Protein 3RF3 (pdb70)

Organism: Homo sapiens (NCBI:txid9606)

Nearest PDB structures (foldseek):
  3zdl-assembly1_A  TM=9.471E-01  e=1.088E-29  Gallus gallus
  4ehp-assembly1_A  TM=9.468E-01  e=1.251E-27  Homo sapiens
  1ydi-assembly1_A  TM=9.369E-01  e=1.251E-27  Homo sapiens
  4e17-assembly1_A  TM=9.508E-01  e=1.251E-26  Gallus gallus
  2hsq-assembly1_A  TM=8.653E-01  e=2.198E-26  Homo sapiens

CATH classification: 1.20.120.230 (+1 more: 1.20.120.230)

Foldseek 3Di:
DAAFWQVLVVPLPPVVVVLVVVCVVCVADDPPQDFDPQCQVVLVVLVVVLVVVLVVLVVCLVPDPPVLSVVQLVVLNVQLNVLSVLLNVLNVVSVVPRRDRVSVVSNSSSSVSNSQSVSSNVVSVLVVLLVVLLVLLVVLLVLLVCLLVDQAPVVLVVSLVVNVVSLVVSLVSLQVVLVTGPDPVLSVLSVVLSVLLVVLSVVLSVLSVVLNVCNVVVHPCNVVSSVSNVVSSVSNSVSSVSNSVSSPDDDPPHDRD/DLAAFWQVLVVPLPPVVVVLVVVVVVVVVQPPPQDFDPQCQVVLVVLVVVLVVVVVVLVVCLVPPPPVQLNVQLVVLNVLLNVLSVLCNVLSVVSVVPRRDSVSVVSNSSSSVSNSQSVSSNVVSVLVVLLVVLLVLLVVLLVLLVCLLVDQAPVVLVVSLVVNVVSLVVSLVSLQVVLVTGPDPVLSVLSVVLSVLLVVLSVVLSVLSVVLNVCNVVVHPCNVVSSVSNVVSSVSNSVSSVSNSVSSPDDDPSHDRD/DDDDPVNVVVVVVVVVVVVVVVD/DDDDPVNVVVVVVVVVVVVCVPPD

Secondary structure (DSSP, 8-state):
---SBHHHHHHHTTHHHHHHHHHHHTSSS----PPPPP-HHHHHHHHHHHHHHHHHHHHHHHH---HHHHHHHHHHHHHHHHHHHHHHHHHHHHHH-TT-HHHHHHHHHHHHHHHHHHHHHHHHHHHHHHHHHHHHHHHHHHHHTTGGG--SHHHHHHHHHHHHHHHHHHHHHHHHHHTTBS-HHHHHHHHHHHHHHHHHHHHHHHHHHHHHHHHHHT-TTHHHHHHHHHHHHHHHHHHHHHHHHHHT---TTSPP-/----SBHHHHHHHTTHHHHHHHHHHHHHTT----PPPPP-HHHHHHHHHHHHHHHHHHHHHHHH---HHHHHHSHHHHHHHHHHHHHHHHHHHHHHH-TT-SHHHHHHHHHHHHHHHHHHHHHHHHHHHHHHHHHHHHHHHHHHHTTGGG--SHHHHHHHHHHHHHHHHHHHHHHHHHHTTBS-HHHHHHHHHHHHHHHHHHHHHHHHHHHHHHHHHHT-TTHHHHHHHHHHHHHHHHHHHHHHHHHHT---TTSPP-/-PPPHHHHHHHHHHHHHHHHTT-/-PPPHHHHHHHHHHHHHHHHTT--

Radius of gyration: 30.13 Å; Cα contacts (8 Å, |Δi|>4): 614; chains: 4; bounding box: 48×52×113 Å

B-factor: mean 32.92, std 13.95, range [13.24, 160.53]

Sequence (562 aa):
PVFHTRTIESILEPVAQQISHLVIMHEEGEVDGKAIPDLTAPVAAVQAAVSNLVRVGKETVQTTEDQILKRDMPPAFIKVENACTKLVQAAQMLQSDPYSVPARDYLIDGSRGILSGTSDLLLTFDEAEVRKIIRVCKGILEYLTVAEVVETMEDLVTYTKNLGPGMTKMAKMIDERQQELTHQEHRVMLVNSMNTVKELLPVLISAMKIFVTTKNSKNQGIEEALKKNRNFTVEKMSAEINEIIRVLQLTSWDEDAWMPVFHTRTIESILEPVAQQISHLVIMHEEGEVDGKAIPDLTAPVAAVQAAVSNLVRVGKETVQTTEDQILKRDMPPAFIKVENACTKLVQAAQMLQSDPYSVPARDYLIDGSRGILSGTSDLLLTFDEAEVRKIIRVCKGILEYLTVAEVVETMEDLVTYTKNLGPGMTKMAKMIDERQQELTHQEHRVMLVNSMNTVKELLPVLISAMKIFVTTKNSKNQGIEEALKNRNFTVEKMSAEINEIIRVLQLTSWDEDAWTRETIFEASKKVTNSLSNLISLITRETIFEASKKVTNSLSNLISLIG

GO terms:
  GO:0005515 protein binding (F, IPI)
  GO:0060090 molecular adaptor activity (F, EXP)
  GO:0045121 membrane raft (C, IDA)
  GO:0005912 adherens junction (C, IDA)
  GO:1903140 regulation of establishment of endothelial barrier (P, IDA)
  GO:0044291 cell-cell contact zone (C, IMP)
  GO:0005911 cell-cell junction (C, IMP)
  GO:0005925 focal adhesion (C, IMP)
  GO:1904702 regulation of protein localization to adherens junction (P, IMP)
  GO:0051893 regulation of focal adhesion assembly (P, IMP)
  GO:0031625 ubiquitin protein ligase binding (F, IPI)
  GO:0043034 costamere (C, IDA)
  GO:0005925 focal adhesion (C, IDA)
  GO:1904813 ficolin-1-rich granule lumen (C, TAS)
  GO:0034774 secretory granule lumen (C, TAS)
  GO:0035580 specific granule lumen (C, TAS)
  GO:0005576 extracellular region (C, TAS)
  GO:0005829 cytosol (C, TAS)
  GO:0003779 actin binding (F, IDA)
  GO:0007160 cell-matrix adhesion (P, TAS)

Solvent-accessible surface area: 27897 Å² total; per-residue (Å²): 63,50,6,20,1,22,44,7,35,19,7,0,36,32,0,0,108,42,6,42,127,16,35,142,74,13,85,84,42,16,152,79,65,140,51,10,69,84,1,73,66,34,4,58,42,0,62,66,12,0,61,39,0,6,105,9,0,109,53,35,31,86,110,26,160,42,110,65,12,68,146,54,0,46,77,3,10,100,82,0,70,90,8,0,78,83,0,46,66,0,5,112,73,3,105,102,72,44,136,17,45,97,1,11,44,80,1,11,63,0,1,136,14,0,4,16,0,0,2,45,0,2,60,10,40,18,84,17,82,13,52,106,3,18,142,33,0,119,39,14,30,115,56,2,83,56,1,112,107,8,82,53,60,129,75,5,69,77,3,49,148,82,0,22,84,23,4,94,119,0,15,130,26,2,74,66,8,17,22,31,10,26,11,70,95,21,12,67,62,1,54,84,7,10,60,51,0,101,120,19,30,84,76,0,31,58,10,1,115,96,4,0,72,11,77,92,72,181,69,193,28,39,125,92,4,56,116,64,4,63,118,6,26,121,85,0,25,61,46,0,76,55,0,16,112,4,5,119,53,91,17,236,51,28,60,99,60,107,27,34,6,21,1,24,43,7,33,22,7,0,37,34,0,0,103,42,7,36,105,13,44,117,77,45,93,134,42,11,144,67,64,136,50,9,66,83,1,74,67,31,5,59,42,0,63,66,12,0,61,38,0,7,106,8,0,106,54,35,16,148,110,31,161,39,100,70,12,77,153,54,0,48,77,3,10,101,81,0,71,90,5,3,81,80,0,50,64,0,4,110,67,3,104,102,67,45,134,20,54,87,2,7,60,78,2,7,60,0,4,117,16,0,3,13,0,0,2,44,1,2,59,10,37,18,83,15,82,12,53,107,4,18,141,32,0,118,39,13,29,116,56,2,81,55,1,110,106,9,86,60,66,128,75,7,69,77,3,50,147,82,1,22,86,23,4,93,118,0,15,131,25,2,78,68,9,17,22,30,11,25,26,73,112,27,12,59,49,1,50,84,8,9,58,50,0,103,119,20,30,84,77,0,32,58,10,1,119,97,4,4,69,12,85,125,66,191,71,187,29,46,114,94,4,55,119,64,4,63,119,6,25,121,84,0,25,60,47,0,75,55,0,16,113,4,6,117,55,91,22,235,51,29,52,100,68,184,168,54,62,9,80,97,0,0,29,68,0,3,4,7,0,1,22,0,9,46,52,74,179,164,54,60,9,84,96,0,0,26,68,0,2,5,7,0,0,22,0,9,43,51,24,85

Structure (mmCIF, N/CA/C/O backbone):
data_3RF3
#
_entry.id   3RF3
#
_cell.length_a   53.583
_cell.length_b   85.319
_cell.length_c   137.904
_cell.angle_alpha   90.00
_cell.angle_beta   90.00
_cell.angle_gamma   90.00
#
_symmetry.space_group_name_H-M   'P 21 21 21'
#
loop_
_entity.id
_entity.type
_entity.pdbx_description
1 polymer Vinculin
2 polymer 'Invasin ipaA'
3 non-polymer 'CACODYLATE ION'
4 water water
#
loop_
_atom_site.group_PDB
_atom_site.id
_atom_site.type_symbol
_atom_site.label_atom_id
_atom_site.label_alt_id
_atom_site.label_comp_id
_atom_site.label_asym_id
_atom_site.label_entity_id
_atom_site.label_seq_id
_atom_site.pdbx_PDB_ins_code
_atom_site.Cartn_x
_atom_site.Cartn_y
_atom_site.Cartn_z
_atom_site.occupancy
_atom_site.B_iso_or_equiv
_atom_site.auth_seq_id
_atom_site.auth_comp_id
_atom_site.auth_asym_id
_atom_site.auth_atom_id
_atom_site.pdbx_PDB_model_num
ATOM 1 N N . PRO A 1 2 ? 6.895 -12.272 102.016 1.00 43.15 2 PRO A N 1
ATOM 2 C CA . PRO A 1 2 ? 5.836 -11.279 101.804 1.00 41.37 2 PRO A CA 1
ATOM 3 C C . PRO A 1 2 ? 5.991 -10.543 100.486 1.00 39.07 2 PRO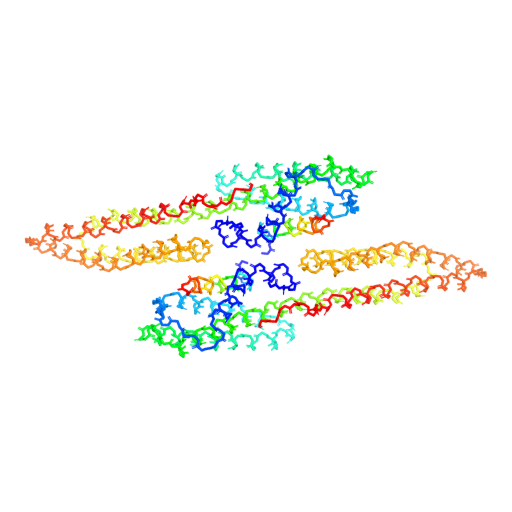 A C 1
ATOM 4 O O . PRO A 1 2 ? 7.118 -10.407 99.990 1.00 37.79 2 PRO A O 1
ATOM 15 N N . VAL A 1 3 ? 4.862 -10.095 99.898 1.00 32.38 3 VAL A N 1
ATOM 16 C CA . VAL A 1 3 ? 4.850 -9.345 98.629 1.00 29.37 3 VAL A CA 1
ATOM 17 C C . VAL A 1 3 ? 4.165 -8.012 98.902 1.00 29.69 3 VAL A C 1
ATOM 18 O O . VAL A 1 3 ? 3.006 -7.984 99.303 1.00 29.25 3 VAL A O 1
ATOM 31 N N . PHE A 1 4 ? 4.863 -6.900 98.621 1.00 26.31 4 PHE A N 1
ATOM 32 C CA . PHE A 1 4 ? 4.352 -5.552 98.842 1.00 25.41 4 PHE A CA 1
ATOM 33 C C . PHE A 1 4 ? 4.134 -4.852 97.544 1.00 25.81 4 PHE A C 1
ATOM 34 O O . PHE A 1 4 ? 4.632 -5.309 96.516 1.00 28.08 4 PHE A O 1
ATOM 51 N N . HIS A 1 5 ? 3.398 -3.730 97.575 1.00 22.06 5 HIS A N 1
ATOM 52 C CA . HIS A 1 5 ? 3.046 -3.019 96.338 1.00 21.67 5 HIS A CA 1
ATOM 53 C C . HIS A 1 5 ? 4.242 -2.292 95.722 1.00 22.57 5 HIS A C 1
ATOM 54 O O . HIS A 1 5 ? 4.403 -2.250 94.495 1.00 22.38 5 HIS A O 1
ATOM 69 N N . THR A 1 6 ? 5.047 -1.626 96.568 1.00 18.97 6 THR A N 1
ATOM 70 C CA . THR A 1 6 ? 6.157 -0.833 96.110 1.00 17.46 6 THR A CA 1
ATOM 71 C C . THR A 1 6 ? 7.366 -1.102 96.979 1.00 20.72 6 THR A C 1
ATOM 72 O O . THR A 1 6 ? 7.244 -1.603 98.109 1.00 20.41 6 THR A O 1
ATOM 83 N N . ARG A 1 7 ? 8.518 -0.684 96.487 1.00 18.80 7 ARG A N 1
ATOM 84 C CA . ARG A 1 7 ? 9.765 -0.804 97.254 1.00 17.60 7 ARG A CA 1
ATOM 85 C C . ARG A 1 7 ? 9.717 0.128 98.450 1.00 21.18 7 ARG A C 1
ATOM 86 O O . ARG A 1 7 ? 10.323 -0.207 99.463 1.00 22.10 7 ARG A O 1
ATOM 107 N N . THR A 1 8 ? 9.051 1.275 98.340 1.00 18.70 8 THR A N 1
ATOM 108 C CA . THR A 1 8 ? 8.914 2.177 99.526 1.00 18.78 8 THR A CA 1
ATOM 109 C C . THR A 1 8 ? 8.189 1.421 100.620 1.00 19.76 8 THR A C 1
ATOM 110 O O . THR A 1 8 ? 8.634 1.411 101.791 1.00 19.56 8 THR A O 1
ATOM 121 N N . ILE A 1 9 ? 7.039 0.820 100.311 1.00 18.06 9 ILE A N 1
ATOM 122 C CA . ILE A 1 9 ? 6.267 0.121 101.335 1.00 17.85 9 ILE A CA 1
ATOM 123 C C . ILE A 1 9 ? 7.048 -1.073 101.899 1.00 20.54 9 ILE A C 1
ATOM 124 O O . ILE A 1 9 ? 7.082 -1.266 103.135 1.00 20.87 9 ILE A O 1
ATOM 140 N N . GLU A 1 10 ? 7.675 -1.868 101.037 1.00 18.87 10 GLU A N 1
ATOM 141 C CA . GLU A 1 10 ? 8.494 -2.996 101.435 1.00 18.49 10 GLU A CA 1
ATOM 142 C C . GLU A 1 10 ? 9.604 -2.526 102.397 1.00 21.89 10 GLU A C 1
ATOM 143 O O . GLU A 1 10 ? 9.844 -3.187 103.421 1.00 23.67 10 GLU A O 1
ATOM 155 N N . SER A 1 11 ? 10.244 -1.402 102.091 1.00 19.94 11 SER A N 1
ATOM 156 C CA . SER A 1 11 ? 11.360 -0.876 102.910 1.00 19.81 11 SER A CA 1
ATOM 157 C C . SER A 1 11 ? 10.945 -0.505 104.297 1.00 23.16 11 SER A C 1
ATOM 158 O O . SER A 1 11 ? 11.797 -0.491 105.206 1.00 24.16 11 SER A O 1
ATOM 166 N N . ILE A 1 12 ? 9.671 -0.201 104.491 1.00 18.79 12 ILE A N 1
ATOM 167 C CA . ILE A 1 12 ? 9.164 0.203 105.812 1.00 19.36 12 ILE A CA 1
ATOM 168 C C . ILE A 1 12 ? 8.572 -0.983 106.546 1.00 23.78 12 ILE A C 1
ATOM 169 O O . ILE A 1 12 ? 8.784 -1.163 107.770 1.00 23.21 12 ILE A O 1
ATOM 185 N N . LEU A 1 13 ? 7.751 -1.781 105.858 1.00 21.39 13 LEU A N 1
ATOM 186 C CA . LEU A 1 13 ? 7.060 -2.893 106.493 1.00 21.16 13 LEU A CA 1
ATOM 187 C C . LEU A 1 13 ? 7.931 -4.078 106.776 1.00 25.44 13 LEU A C 1
ATOM 188 O O . LEU A 1 13 ? 7.535 -4.936 107.561 1.00 27.83 13 LEU A O 1
ATOM 204 N N . GLU A 1 14 ? 9.129 -4.139 106.159 1.00 24.49 14 GLU A N 1
ATOM 205 C CA . GLU A 1 14 ? 10.125 -5.158 106.455 1.00 24.25 14 GLU A CA 1
ATOM 206 C C . GLU A 1 14 ? 11.192 -4.517 107.323 1.00 24.68 14 GLU A C 1
ATOM 207 O O . GLU A 1 14 ? 11.506 -3.322 107.173 1.00 24.62 14 GLU A O 1
ATOM 219 N N . PRO A 1 15 ? 11.739 -5.258 108.284 1.00 22.80 15 PRO A N 1
ATOM 220 C CA . PRO A 1 15 ? 11.575 -6.697 108.529 1.00 23.35 15 PRO A CA 1
ATOM 221 C C . PRO A 1 15 ? 10.378 -7.162 109.363 1.00 24.72 15 PRO A C 1
ATOM 222 O O . PRO A 1 15 ? 10.189 -8.375 109.477 1.00 26.48 15 PRO A O 1
ATOM 233 N N . VAL A 1 16 ? 9.586 -6.263 109.945 1.00 21.96 16 VAL A N 1
ATOM 234 C CA . VAL A 1 16 ? 8.553 -6.693 110.890 1.00 21.65 16 VAL A CA 1
ATOM 235 C C . VAL A 1 16 ? 7.428 -7.533 110.297 1.00 25.66 16 VAL A C 1
ATOM 236 O O . VAL A 1 16 ? 6.893 -8.397 110.984 1.00 26.75 16 VAL A O 1
ATOM 249 N N . ALA A 1 17 ? 7.067 -7.289 109.033 1.00 24.72 17 ALA A N 1
ATOM 250 C CA . ALA A 1 17 ? 5.971 -8.055 108.421 1.00 25.25 17 ALA A CA 1
ATOM 251 C C . ALA A 1 17 ? 6.298 -9.530 108.373 1.00 30.49 17 ALA A C 1
ATOM 252 O O . ALA A 1 17 ? 5.488 -10.349 108.796 1.00 31.14 17 ALA A O 1
ATOM 259 N N . GLN A 1 18 ? 7.539 -9.868 107.975 1.00 28.29 18 GLN A N 1
ATOM 260 C CA . GLN A 1 18 ? 7.964 -11.267 107.961 1.00 30.36 18 GLN A CA 1
ATOM 261 C C . GLN A 1 18 ? 8.071 -11.824 109.394 1.00 33.93 18 GLN A C 1
ATOM 262 O O . GLN A 1 18 ? 7.670 -12.960 109.640 1.00 34.10 18 GLN A O 1
ATOM 276 N N . GLN A 1 19 ? 8.529 -10.999 110.394 1.00 29.70 19 GLN A N 1
ATOM 277 C CA . GLN A 1 19 ? 8.569 -11.417 111.785 1.00 27.10 19 GLN A CA 1
ATOM 278 C C . GLN A 1 19 ? 7.189 -11.773 112.319 1.00 31.41 19 GLN A C 1
ATOM 279 O O . GLN A 1 19 ? 7.050 -12.792 112.984 1.00 35.37 19 GLN A O 1
ATOM 293 N N . ILE A 1 20 ? 6.187 -10.947 112.032 1.00 28.00 20 ILE A N 1
ATOM 294 C CA . ILE A 1 20 ? 4.832 -11.180 112.522 1.00 28.36 20 ILE A CA 1
ATOM 295 C C . ILE A 1 20 ? 4.252 -12.381 111.794 1.00 35.76 20 ILE A C 1
ATOM 296 O O . ILE A 1 20 ? 3.599 -13.185 112.439 1.00 37.63 20 ILE A O 1
ATOM 312 N N . SER A 1 21 ? 4.470 -12.484 110.468 1.00 36.75 21 SER A N 1
ATOM 313 C CA . SER A 1 21 ? 3.974 -13.636 109.695 1.00 38.04 21 SER A CA 1
ATOM 314 C C . SER A 1 21 ? 4.478 -14.935 110.314 1.00 48.23 21 SER A C 1
ATOM 315 O O . SER A 1 21 ? 3.686 -15.858 110.501 1.00 49.63 21 SER A O 1
ATOM 323 N N . HIS A 1 22 ? 5.778 -14.979 110.688 1.00 48.09 22 HIS A N 1
ATOM 324 C CA . HIS A 1 22 ? 6.423 -16.133 111.348 1.00 50.74 22 HIS A CA 1
ATOM 325 C C . HIS A 1 22 ? 5.873 -16.422 112.730 1.00 58.11 22 HIS A C 1
ATOM 326 O O . HIS A 1 22 ? 5.610 -17.586 113.060 1.00 59.01 22 HIS A O 1
ATOM 340 N N . LEU A 1 23 ? 5.808 -15.367 113.557 1.00 54.89 23 LEU A N 1
ATOM 341 C CA . LEU A 1 23 ? 5.334 -15.437 114.937 1.00 55.47 23 LEU A CA 1
ATOM 342 C C . LEU A 1 23 ? 3.908 -16.001 115.011 1.00 61.91 23 LEU A C 1
ATOM 343 O O . LEU A 1 23 ? 3.610 -16.751 115.939 1.00 62.25 23 LEU A O 1
ATOM 359 N N . VAL A 1 24 ? 3.045 -15.661 114.034 1.00 59.53 24 VAL A N 1
ATOM 360 C CA . VAL A 1 24 ? 1.674 -16.174 113.980 1.00 61.21 24 VAL A CA 1
ATOM 361 C C . VAL A 1 24 ? 1.685 -17.699 113.727 1.00 69.29 24 VAL A C 1
ATOM 362 O O . VAL A 1 24 ? 0.958 -18.399 114.408 1.00 69.45 24 VAL A O 1
ATOM 375 N N . ILE A 1 25 ? 2.545 -18.218 112.833 1.00 68.13 25 ILE A N 1
ATOM 376 C CA . ILE A 1 25 ? 2.678 -19.676 112.608 1.00 69.81 25 ILE A CA 1
ATOM 377 C C . ILE A 1 25 ? 3.203 -20.355 113.898 1.00 75.54 25 ILE A C 1
ATOM 378 O O . ILE A 1 25 ? 2.731 -21.437 114.249 1.00 75.65 25 ILE A O 1
ATOM 394 N N . MET A 1 26 ? 4.140 -19.709 114.608 1.00 72.75 26 MET A N 1
ATOM 395 C CA . MET A 1 26 ? 4.670 -20.231 115.876 1.00 73.30 26 MET A CA 1
ATOM 396 C C . MET A 1 26 ? 3.593 -20.233 116.980 1.00 78.82 26 MET A C 1
ATOM 397 O O . MET A 1 26 ? 3.665 -21.051 117.900 1.00 78.80 26 MET A O 1
ATOM 401 N N . HIS A 1 27 ? 2.619 -19.303 116.892 1.00 76.19 27 HIS A N 1
ATOM 402 C CA . HIS A 1 27 ? 1.530 -19.135 117.860 1.00 77.06 27 HIS A CA 1
ATOM 403 C C . HIS A 1 27 ? 0.198 -18.956 117.127 1.00 81.58 27 HIS A C 1
ATOM 404 O O . HIS A 1 27 ? -0.409 -17.880 117.215 1.00 80.94 27 HIS A O 1
ATOM 408 N N . GLU A 1 28 ? -0.178 -19.954 116.277 1.00 78.12 28 GLU A N 1
ATOM 409 C CA . GLU A 1 28 ? -1.401 -19.928 115.428 1.00 78.25 28 GLU A CA 1
ATOM 410 C C . GLU A 1 28 ? -2.592 -19.298 116.153 1.00 82.74 28 GLU A C 1
ATOM 411 O O . GLU A 1 28 ? -3.258 -18.405 115.628 1.00 82.93 28 GLU A O 1
ATOM 415 N N . GLU A 1 29 ? -2.774 -19.749 117.394 1.00 78.68 29 GLU A N 1
ATOM 416 C CA . GLU A 1 29 ? -3.778 -19.405 118.411 1.00 78.32 29 GLU A CA 1
ATOM 417 C C . GLU A 1 29 ? -3.755 -20.651 119.286 1.00 80.34 29 GLU A C 1
ATOM 418 O O . GLU A 1 29 ? -3.779 -21.750 118.735 1.00 80.80 29 GLU A O 1
ATOM 422 N N . GLY A 1 30 ? -3.652 -20.505 120.598 1.00 74.68 30 GLY A N 1
ATOM 423 C CA . GLY A 1 30 ? -3.609 -21.669 121.484 1.00 73.92 30 GLY A CA 1
ATOM 424 C C . GLY A 1 30 ? -2.327 -21.710 122.276 1.00 72.79 30 GLY A C 1
ATOM 425 O O . GLY A 1 30 ? -2.385 -21.945 123.485 1.00 72.56 30 GLY A O 1
ATOM 429 N N . GLU A 1 31 ? -1.147 -21.479 121.611 1.00 64.75 31 GLU A N 1
ATOM 430 C CA . GLU A 1 31 ? 0.092 -21.180 122.328 1.00 61.49 31 GLU A CA 1
ATOM 431 C C . GLU A 1 31 ? 0.537 -22.085 123.499 1.00 58.75 31 GLU A C 1
ATOM 432 O O . GLU A 1 31 ? 1.033 -21.549 124.502 1.00 56.50 31 GLU A O 1
ATOM 436 N N . VAL A 1 32 ? 0.398 -23.428 123.413 1.00 51.48 32 VAL A N 1
ATOM 437 C CA . VAL A 1 32 ? 0.859 -24.240 124.545 1.00 49.73 32 VAL A CA 1
ATOM 438 C C . VAL A 1 32 ? 2.358 -24.615 124.406 1.00 50.52 32 VAL A C 1
ATOM 439 O O . VAL A 1 32 ? 2.700 -25.645 123.817 1.00 50.07 32 VAL A O 1
ATOM 452 N N . ASP A 1 33 ? 3.239 -23.733 124.903 1.00 43.43 33 ASP A N 1
ATOM 453 C CA . ASP A 1 33 ? 4.685 -23.974 125.001 1.00 40.97 33 ASP A CA 1
ATOM 454 C C . ASP A 1 33 ? 5.186 -23.922 126.433 1.00 43.03 33 ASP A C 1
ATOM 455 O O . ASP A 1 33 ? 6.304 -24.359 126.696 1.00 43.46 33 ASP A O 1
ATOM 464 N N . GLY A 1 34 ? 4.387 -23.385 127.353 1.00 39.87 34 GLY A N 1
ATOM 465 C CA . GLY A 1 34 ? 4.771 -23.285 128.751 1.00 40.08 34 GLY A CA 1
ATOM 466 C C . GLY A 1 34 ? 5.961 -22.392 129.007 1.00 41.74 34 GLY A C 1
ATOM 467 O O . GLY A 1 34 ? 6.602 -22.509 130.049 1.00 41.15 34 GLY A O 1
ATOM 471 N N . LYS A 1 35 ? 6.248 -21.464 128.079 1.00 37.65 35 LYS A N 1
ATOM 472 C CA . LYS A 1 35 ? 7.371 -20.546 128.189 1.00 35.60 35 LYS A CA 1
ATOM 473 C C . LYS A 1 35 ? 6.897 -19.165 128.635 1.00 39.16 35 LYS A C 1
ATOM 474 O O . LYS A 1 35 ? 5.720 -18.815 128.470 1.00 36.82 35 LYS A O 1
ATOM 493 N N . ALA A 1 36 ? 7.826 -18.416 129.229 1.00 33.35 36 ALA A N 1
ATOM 494 C CA . ALA A 1 36 ? 7.587 -17.076 129.769 1.00 34.23 36 ALA A CA 1
ATOM 495 C C . ALA A 1 36 ? 8.044 -16.045 128.778 1.00 38.02 36 ALA A C 1
ATOM 496 O O . ALA A 1 36 ? 9.083 -16.223 128.135 1.00 38.92 36 ALA A O 1
ATOM 503 N N . ILE A 1 37 ? 7.312 -14.944 128.707 1.00 32.55 37 ILE A N 1
ATOM 504 C CA . ILE A 1 37 ? 7.698 -13.801 127.870 1.00 30.68 37 ILE A CA 1
ATOM 505 C C . ILE A 1 37 ? 8.443 -12.822 128.791 1.00 35.53 37 ILE A C 1
ATOM 506 O O . ILE A 1 37 ? 7.961 -12.516 129.886 1.00 33.10 37 ILE A O 1
ATOM 522 N N . PRO A 1 38 ? 9.607 -12.273 128.360 1.00 35.71 38 PRO A N 1
ATOM 523 C CA . PRO A 1 38 ? 10.305 -11.275 129.190 1.00 35.35 38 PRO A CA 1
ATOM 524 C C . PRO A 1 38 ? 9.515 -9.965 129.364 1.00 36.14 38 PRO A C 1
ATOM 525 O O . PRO A 1 38 ? 8.511 -9.778 128.688 1.00 36.03 38 PRO A O 1
ATOM 536 N N . ASP A 1 39 ? 9.941 -9.084 130.270 1.00 33.62 39 ASP A N 1
ATOM 537 C CA . ASP A 1 39 ? 9.250 -7.808 130.545 1.00 32.77 39 ASP A CA 1
ATOM 538 C C . ASP A 1 39 ? 9.253 -6.927 129.278 1.00 35.10 39 ASP A C 1
ATOM 539 O O . ASP A 1 39 ? 10.305 -6.595 128.751 1.00 37.78 39 ASP A O 1
ATOM 548 N N . LEU A 1 40 ? 8.071 -6.625 128.794 1.00 30.12 40 LEU A N 1
ATOM 549 C CA . LEU A 1 40 ? 7.924 -5.852 127.568 1.00 27.96 40 LEU A CA 1
ATOM 550 C C . LEU A 1 40 ? 7.569 -4.395 127.856 1.00 31.71 40 LEU A C 1
ATOM 551 O O . LEU A 1 40 ? 7.305 -3.678 126.901 1.00 30.48 40 LEU A O 1
ATOM 567 N N . THR A 1 41 ? 7.565 -3.934 129.106 1.00 31.76 41 THR A N 1
ATOM 568 C CA . THR A 1 41 ? 7.130 -2.583 129.422 1.00 31.26 41 THR A CA 1
ATOM 569 C C . THR A 1 41 ? 7.860 -1.489 128.616 1.00 31.95 41 THR A C 1
ATOM 570 O O . THR A 1 41 ? 7.186 -0.670 127.986 1.00 30.50 41 THR A O 1
ATOM 581 N N . ALA A 1 42 ? 9.203 -1.495 128.606 1.00 28.32 42 ALA A N 1
ATOM 582 C CA . ALA A 1 42 ? 9.961 -0.441 127.908 1.00 30.13 42 ALA A CA 1
ATOM 583 C C . ALA A 1 42 ? 9.871 -0.575 126.385 1.00 29.29 42 ALA A C 1
ATOM 584 O O . ALA A 1 42 ? 9.546 0.401 125.705 1.00 25.65 42 ALA A O 1
ATOM 591 N N . PRO A 1 43 ? 10.041 -1.791 125.818 1.00 27.62 43 PRO A N 1
ATOM 592 C CA . PRO A 1 43 ? 9.829 -1.931 124.360 1.00 25.67 43 PRO A CA 1
ATOM 593 C C . PRO A 1 43 ? 8.424 -1.506 123.926 1.00 24.23 43 PRO A C 1
ATOM 594 O O . PRO A 1 43 ? 8.248 -0.889 122.862 1.00 22.12 43 PRO A O 1
ATOM 605 N N . VAL A 1 44 ? 7.396 -1.831 124.735 1.00 21.52 44 VAL A N 1
ATOM 606 C CA . VAL A 1 44 ? 6.044 -1.428 124.394 1.00 22.69 44 VAL A CA 1
ATOM 607 C C . VAL A 1 44 ? 5.875 0.081 124.528 1.00 23.57 44 VAL A C 1
ATOM 608 O O . VAL A 1 44 ? 5.217 0.687 123.698 1.00 23.00 44 VAL A O 1
ATOM 621 N N . ALA A 1 45 ? 6.478 0.696 125.531 1.00 23.34 45 ALA A N 1
ATOM 622 C CA . ALA A 1 45 ? 6.410 2.159 125.643 1.00 22.87 45 ALA A CA 1
ATOM 623 C C . ALA A 1 45 ? 7.025 2.813 124.389 1.00 21.39 45 ALA A C 1
ATOM 624 O O . ALA A 1 45 ? 6.527 3.848 123.939 1.00 21.85 45 ALA A O 1
ATOM 631 N N . ALA A 1 46 ? 8.086 2.220 123.814 1.00 20.73 46 ALA A N 1
ATOM 632 C CA . ALA A 1 46 ? 8.700 2.744 122.595 1.00 20.17 46 ALA A CA 1
ATOM 633 C C . ALA A 1 46 ? 7.740 2.641 121.403 1.00 22.14 46 ALA A C 1
ATOM 634 O O . ALA A 1 46 ? 7.617 3.566 120.592 1.00 20.84 46 ALA A O 1
ATOM 641 N N . VAL A 1 47 ? 7.010 1.527 121.321 1.00 18.25 47 VAL A N 1
ATOM 642 C CA . VAL A 1 47 ? 5.986 1.402 120.262 1.00 17.59 47 VAL A CA 1
ATOM 643 C C . VAL A 1 47 ? 4.894 2.481 120.449 1.00 19.27 47 VAL A C 1
ATOM 644 O O . VAL A 1 47 ? 4.499 3.125 119.490 1.00 21.48 47 VAL A O 1
ATOM 657 N N . GLN A 1 48 ? 4.401 2.656 121.681 1.00 19.87 48 GLN A N 1
ATOM 658 C CA . GLN A 1 48 ? 3.356 3.643 121.942 1.00 21.95 48 GLN A CA 1
ATOM 659 C C . GLN A 1 48 ? 3.826 5.035 121.537 1.00 22.05 48 GLN A C 1
ATOM 660 O O . GLN A 1 48 ? 3.063 5.764 120.903 1.00 22.71 48 GLN A O 1
ATOM 674 N N . ALA A 1 49 ? 5.076 5.397 121.863 1.00 20.67 49 ALA A N 1
ATOM 675 C CA . ALA A 1 49 ? 5.585 6.720 121.502 1.00 20.58 49 ALA A CA 1
ATOM 676 C C . ALA A 1 49 ? 5.671 6.867 119.995 1.00 20.56 49 ALA A C 1
ATOM 677 O O . ALA A 1 49 ? 5.293 7.909 119.460 1.00 21.33 49 ALA A O 1
ATOM 684 N N . ALA A 1 50 ? 6.135 5.820 119.314 1.00 17.63 50 ALA A N 1
ATOM 685 C CA . ALA A 1 50 ? 6.216 5.867 117.862 1.00 17.38 50 ALA A CA 1
ATOM 686 C C . ALA A 1 50 ? 4.827 5.962 117.223 1.00 19.34 50 ALA A C 1
ATOM 687 O O . ALA A 1 50 ? 4.659 6.667 116.224 1.00 19.08 50 ALA A O 1
ATOM 694 N N . VAL A 1 51 ? 3.853 5.210 117.727 1.00 19.12 51 VAL A N 1
ATOM 695 C CA . VAL A 1 51 ? 2.497 5.246 117.210 1.00 19.73 51 VAL A CA 1
ATOM 696 C C . VAL A 1 51 ? 1.874 6.631 117.397 1.00 23.26 51 VAL A C 1
ATOM 697 O O . VAL A 1 51 ? 1.328 7.184 116.448 1.00 22.04 51 VAL A O 1
ATOM 710 N N . SER A 1 52 ? 1.971 7.193 118.613 1.00 21.91 52 SER A N 1
ATOM 711 C CA . SER A 1 52 ? 1.436 8.528 118.832 1.00 22.41 52 SER A CA 1
ATOM 712 C C . SER A 1 52 ? 2.073 9.555 117.863 1.00 26.40 52 SER A C 1
ATOM 713 O O . SER A 1 52 ? 1.373 10.404 117.301 1.00 26.18 52 SER A O 1
ATOM 721 N N . ASN A 1 53 ? 3.378 9.417 117.608 1.00 23.07 53 ASN A N 1
ATOM 722 C CA . ASN A 1 53 ? 4.088 10.318 116.710 1.00 21.71 53 ASN A CA 1
ATOM 723 C C . ASN A 1 53 ? 3.590 10.157 115.268 1.00 24.43 53 ASN A C 1
ATOM 724 O O . ASN A 1 53 ? 3.420 11.136 114.547 1.00 24.64 53 ASN A O 1
ATOM 735 N N . LEU A 1 54 ? 3.359 8.904 114.849 1.00 20.40 54 LEU A N 1
ATOM 736 C CA . LEU A 1 54 ? 2.852 8.653 113.512 1.00 20.15 54 LEU A CA 1
ATOM 737 C C . LEU A 1 54 ? 1.469 9.310 113.300 1.00 22.96 54 LEU A C 1
ATOM 738 O O . LEU A 1 54 ? 1.214 9.887 112.231 1.00 22.38 54 LEU A O 1
ATOM 754 N N . VAL A 1 55 ? 0.584 9.176 114.303 1.00 24.03 55 VAL A N 1
ATOM 755 C CA . VAL A 1 55 ? -0.744 9.784 114.216 1.00 24.38 55 VAL A CA 1
ATOM 756 C C . VAL A 1 55 ? -0.611 11.317 114.156 1.00 27.88 55 VAL A C 1
ATOM 757 O O . VAL A 1 55 ? -1.246 11.947 113.307 1.00 27.88 55 VAL A O 1
ATOM 770 N N . ARG A 1 56 ? 0.288 11.896 114.954 1.00 25.43 56 ARG A N 1
ATOM 771 C CA . ARG A 1 56 ? 0.554 13.355 114.903 1.00 26.26 56 ARG A CA 1
ATOM 772 C C . ARG A 1 56 ? 0.999 13.794 113.494 1.00 30.47 56 ARG A C 1
ATOM 773 O O . ARG A 1 56 ? 0.477 14.768 112.947 1.00 31.27 56 ARG A O 1
ATOM 794 N N . VAL A 1 57 ? 1.963 13.071 112.895 1.00 25.48 57 VAL A N 1
ATOM 795 C CA . VAL A 1 57 ? 2.454 13.403 111.562 1.00 24.81 57 VAL A CA 1
ATOM 796 C C . VAL A 1 57 ? 1.339 13.262 110.528 1.00 29.52 57 VAL A C 1
ATOM 797 O O . VAL A 1 57 ? 1.198 14.153 109.681 1.00 28.07 57 VAL A O 1
ATOM 810 N N . GLY A 1 58 ? 0.545 12.184 110.604 1.00 24.52 58 GLY A N 1
ATOM 811 C CA . GLY A 1 58 ? -0.548 11.980 109.660 1.00 25.79 58 GLY A CA 1
ATOM 812 C C . GLY A 1 58 ? -1.575 13.098 109.726 1.00 31.63 58 GLY A C 1
ATOM 813 O O . GLY A 1 58 ? -2.040 13.574 108.691 1.00 30.93 58 GLY A O 1
ATOM 817 N N . LYS A 1 59 ? -1.902 13.544 110.927 1.00 31.52 59 LYS A N 1
ATOM 818 C CA . LYS A 1 59 ? -2.832 14.660 111.120 1.00 32.55 59 LYS A CA 1
ATOM 819 C C . LYS A 1 59 ? -2.356 15.969 110.473 1.00 37.86 59 LYS A C 1
ATOM 820 O O . LYS A 1 59 ? -3.202 16.796 110.125 1.00 37.41 59 LYS A O 1
ATOM 839 N N . GLU A 1 60 ? -1.032 16.162 110.272 1.00 33.01 60 GLU A N 1
ATOM 840 C CA . GLU A 1 60 ? -0.543 17.374 109.595 1.00 33.02 60 GLU A CA 1
ATOM 841 C C . GLU A 1 60 ? -0.976 17.391 108.157 1.00 37.49 60 GLU A C 1
ATOM 842 O O . GLU A 1 60 ? -1.272 18.452 107.603 1.00 37.50 60 GLU A O 1
ATOM 854 N N . THR A 1 61 ? -0.997 16.218 107.528 1.00 29.95 61 THR A N 1
ATOM 855 C CA . THR A 1 61 ? -1.475 16.125 106.163 1.00 30.45 61 THR A CA 1
ATOM 856 C C . THR A 1 61 ? -2.980 16.321 106.181 1.00 34.14 61 THR A C 1
ATOM 857 O O . THR A 1 61 ? -3.477 17.060 105.352 1.00 35.09 61 THR A O 1
ATOM 868 N N . VAL A 1 62 ? -3.709 15.685 107.122 1.00 30.98 62 VAL A N 1
ATOM 869 C CA . VAL A 1 62 ? -5.176 15.828 107.161 1.00 30.86 62 VAL A CA 1
ATOM 870 C C . VAL A 1 62 ? -5.559 17.302 107.272 1.00 35.76 62 VAL A C 1
ATOM 871 O O . VAL A 1 62 ? -6.430 17.743 106.534 1.00 36.28 62 VAL A O 1
ATOM 884 N N . GLN A 1 63 ? -4.904 18.058 108.170 1.00 35.07 63 GLN A N 1
ATOM 885 C CA . GLN A 1 63 ? -5.223 19.486 108.354 1.00 37.53 63 GLN A CA 1
ATOM 886 C C . GLN A 1 63 ? -4.844 20.414 107.183 1.00 43.84 63 GLN A C 1
ATOM 887 O O . GLN A 1 63 ? -5.494 21.456 107.026 1.00 43.83 63 GLN A O 1
ATOM 891 N N . THR A 1 64 ? -3.841 20.058 106.355 1.00 41.53 64 THR A N 1
ATOM 892 C CA . THR A 1 64 ? -3.380 20.910 105.242 1.00 42.05 64 THR A CA 1
ATOM 893 C C . THR A 1 64 ? -3.849 20.501 103.843 1.00 44.98 64 THR A C 1
ATOM 894 O O . THR A 1 64 ? -4.034 21.364 102.990 1.00 44.80 64 THR A O 1
ATOM 905 N N . THR A 1 65 ? -3.986 19.203 103.577 1.00 40.07 65 THR A N 1
ATOM 906 C CA . THR A 1 65 ? -4.370 18.716 102.248 1.00 38.61 65 THR A CA 1
ATOM 907 C C . THR A 1 65 ? -5.745 19.205 101.755 1.00 42.76 65 THR A C 1
ATOM 908 O O . THR A 1 65 ? -6.632 19.516 102.559 1.00 41.94 65 THR A O 1
ATOM 919 N N . GLU A 1 66 ? -5.888 19.305 100.432 1.00 40.49 66 GLU A N 1
ATOM 920 C CA . GLU A 1 66 ? -7.152 19.590 99.762 1.00 41.42 66 GLU A CA 1
ATOM 921 C C . GLU A 1 66 ? -7.708 18.281 99.188 1.00 45.72 66 GLU A C 1
ATOM 922 O O . GLU A 1 66 ? -8.837 18.254 98.698 1.00 46.13 66 GLU A O 1
ATOM 934 N N . ASP A 1 67 ? -6.916 17.191 99.253 1.00 39.69 67 ASP A N 1
ATOM 935 C CA . ASP A 1 67 ? -7.288 15.895 98.715 1.00 38.20 67 ASP A CA 1
ATOM 936 C C . ASP A 1 67 ? -8.288 15.276 99.696 1.00 41.05 67 ASP A C 1
ATOM 937 O O . ASP A 1 67 ? -7.905 14.830 100.775 1.00 39.25 67 ASP A O 1
ATOM 946 N N . GLN A 1 68 ? -9.568 15.234 99.307 1.00 37.72 68 GLN A N 1
ATOM 947 C CA . GLN A 1 68 ? -10.632 14.719 100.168 1.00 38.72 68 GLN A CA 1
ATOM 948 C C . GLN A 1 68 ? -10.549 13.215 100.379 1.00 42.45 68 GLN A C 1
ATOM 949 O O . GLN A 1 68 ? -11.001 12.729 101.421 1.00 43.00 68 GLN A O 1
ATOM 963 N N . ILE A 1 69 ? -9.958 12.479 99.432 1.00 37.99 69 ILE A N 1
ATOM 964 C CA . ILE A 1 69 ? -9.784 11.034 99.572 1.00 38.52 69 ILE A CA 1
ATOM 965 C C . ILE A 1 69 ? -8.740 10.757 100.713 1.00 40.59 69 ILE A C 1
ATOM 966 O O . ILE A 1 69 ? -8.968 9.818 101.470 1.00 38.55 69 ILE A O 1
ATOM 982 N N . LEU A 1 70 ? -7.772 11.706 101.055 1.00 36.66 70 LEU A N 1
ATOM 983 C CA . LEU A 1 70 ? -6.864 11.578 102.232 1.00 35.19 70 LEU A CA 1
ATOM 984 C C . LEU A 1 70 ? -7.554 11.900 103.555 1.00 38.06 70 LEU A C 1
ATOM 985 O O . LEU A 1 70 ? -7.284 11.261 104.586 1.00 36.43 70 LEU A O 1
ATOM 1001 N N . LYS A 1 71 ? -8.363 12.967 103.563 1.00 33.75 71 LYS A N 1
ATOM 1002 C CA . LYS A 1 71 ? -9.098 13.340 104.756 1.00 34.85 71 LYS A CA 1
ATOM 1003 C C . LYS A 1 71 ? -10.033 12.217 105.153 1.00 37.54 71 LYS A C 1
ATOM 1004 O O . LYS A 1 71 ? -10.314 12.082 106.335 1.00 38.54 71 LYS A O 1
ATOM 1023 N N . ARG A 1 72 ? -10.525 11.430 104.177 1.00 31.84 72 ARG A N 1
ATOM 1024 C CA . ARG A 1 72 ? -11.450 10.333 104.474 1.00 32.13 72 ARG A CA 1
ATOM 1025 C C . ARG A 1 72 ? -10.755 9.053 104.928 1.00 34.52 72 ARG A C 1
ATOM 1026 O O . ARG A 1 72 ? -11.207 8.417 105.880 1.00 34.35 72 ARG A O 1
ATOM 1047 N N . ASP A 1 73 ? -9.645 8.691 104.271 1.00 30.66 73 ASP A N 1
ATOM 1048 C CA . ASP A 1 73 ? -8.936 7.436 104.518 1.00 29.79 73 ASP A CA 1
ATOM 1049 C C . ASP A 1 73 ? -7.856 7.448 105.583 1.00 33.36 73 ASP A C 1
ATOM 1050 O O . ASP A 1 73 ? -7.592 6.389 106.156 1.00 32.32 73 ASP A O 1
ATOM 1059 N N . MET A 1 74 ? -7.269 8.609 105.921 1.00 28.13 74 MET A N 1
ATOM 1060 C CA . MET A 1 74 ? -6.264 8.630 106.992 1.00 25.92 74 MET A CA 1
ATOM 1061 C C . MET A 1 74 ? -6.843 8.483 108.395 1.00 32.40 74 MET A C 1
ATOM 1062 O O . MET A 1 74 ? -6.322 7.679 109.176 1.00 31.17 74 MET A O 1
ATOM 1076 N N . PRO A 1 75 ? -7.935 9.173 108.778 1.00 29.67 75 PRO A N 1
ATOM 1077 C CA . PRO A 1 75 ? -8.410 8.987 110.139 1.00 29.20 75 PRO A CA 1
ATOM 1078 C C . PRO A 1 75 ? -8.723 7.543 110.569 1.00 33.60 75 PRO A C 1
ATOM 1079 O O . PRO A 1 75 ? -8.302 7.189 111.660 1.00 32.29 75 PRO A O 1
ATOM 1090 N N . PRO A 1 76 ? -9.354 6.670 109.759 1.00 31.79 76 PRO A N 1
ATOM 1091 C CA . PRO A 1 76 ? -9.579 5.284 110.217 1.00 31.32 76 PRO A CA 1
ATOM 1092 C C . PRO A 1 76 ? -8.291 4.507 110.526 1.00 33.09 76 PRO A C 1
ATOM 1093 O O . PRO A 1 76 ? -8.300 3.643 111.409 1.00 30.71 76 PRO A O 1
ATOM 1104 N N . ALA A 1 77 ? -7.188 4.821 109.831 1.00 28.69 77 ALA A N 1
ATOM 1105 C CA . ALA A 1 77 ? -5.909 4.162 110.099 1.00 27.95 77 ALA A CA 1
ATOM 1106 C C . ALA A 1 77 ? -5.365 4.602 111.437 1.00 28.35 77 ALA A C 1
ATOM 1107 O O . ALA A 1 77 ? -4.747 3.798 112.127 1.00 25.91 77 ALA A O 1
ATOM 1114 N N . PHE A 1 78 ? -5.601 5.882 111.808 1.00 26.75 78 PHE A N 1
ATOM 1115 C CA . PHE A 1 78 ? -5.158 6.363 113.130 1.00 25.88 78 PHE A CA 1
ATOM 1116 C C . PHE A 1 78 ? -5.859 5.565 114.210 1.00 30.16 78 PHE A C 1
ATOM 1117 O O . PHE A 1 78 ? -5.216 5.088 115.126 1.00 28.46 78 PHE A O 1
ATOM 1134 N N . ILE A 1 79 ? -7.167 5.368 114.067 1.00 28.07 79 ILE A N 1
ATOM 1135 C CA . ILE A 1 79 ? -7.959 4.590 115.021 1.00 29.05 79 ILE A CA 1
ATOM 1136 C C . ILE A 1 79 ? -7.433 3.162 115.106 1.00 30.78 79 ILE A C 1
ATOM 1137 O O . ILE A 1 79 ? -7.293 2.650 116.203 1.00 29.78 79 ILE A O 1
ATOM 1153 N N . LYS A 1 80 ? -7.125 2.534 113.966 1.00 28.82 80 LYS A N 1
ATOM 1154 C CA . LYS A 1 80 ? -6.608 1.161 113.960 1.00 28.20 80 LYS A CA 1
ATOM 1155 C C . LYS A 1 80 ? -5.290 1.055 114.745 1.00 29.84 80 LYS A C 1
ATOM 1156 O O . LYS A 1 80 ? -5.155 0.154 115.575 1.00 28.86 80 LYS A O 1
ATOM 1175 N N . VAL A 1 81 ? -4.323 1.967 114.507 1.00 25.73 81 VAL A N 1
ATOM 1176 C CA . VAL A 1 81 ? -3.046 1.869 115.213 1.00 23.92 81 VAL A CA 1
ATOM 1177 C C . VAL A 1 81 ? -3.213 2.194 116.691 1.00 26.82 81 VAL A C 1
ATOM 1178 O O . VAL A 1 81 ? -2.564 1.576 117.517 1.00 25.99 81 VAL A O 1
ATOM 1191 N N . GLU A 1 82 ? -4.069 3.182 117.012 1.00 24.31 82 GLU A N 1
ATOM 1192 C CA . GLU A 1 82 ? -4.277 3.576 118.406 1.00 25.32 82 GLU A CA 1
ATOM 1193 C C . GLU A 1 82 ? -4.917 2.447 119.169 1.00 30.31 82 GLU A C 1
ATOM 1194 O O . GLU A 1 82 ? -4.447 2.102 120.253 1.00 30.62 82 GLU A O 1
ATOM 1206 N N . ASN A 1 83 ? -5.984 1.858 118.614 1.00 28.92 83 ASN A N 1
ATOM 1207 C CA . ASN A 1 83 ? -6.658 0.746 119.300 1.00 29.15 83 ASN A CA 1
ATOM 1208 C C . ASN A 1 83 ? -5.735 -0.458 119.436 1.00 31.47 83 ASN A C 1
ATOM 1209 O O . ASN A 1 83 ? -5.725 -1.122 120.469 1.00 32.50 83 ASN A O 1
ATOM 1220 N N . ALA A 1 84 ? -4.978 -0.756 118.378 1.00 26.27 84 ALA A N 1
ATOM 1221 C CA . ALA A 1 84 ? -4.043 -1.876 118.409 1.00 25.26 84 ALA A CA 1
ATOM 1222 C C . ALA A 1 84 ? -2.948 -1.660 119.440 1.00 30.24 84 ALA A C 1
ATOM 1223 O O . ALA A 1 84 ? -2.534 -2.588 120.133 1.00 28.38 84 ALA A O 1
ATOM 1230 N N . CYS A 1 85 ? -2.498 -0.413 119.581 1.00 27.82 85 CYS A N 1
ATOM 1231 C CA . CYS A 1 85 ? -1.486 -0.112 120.573 1.00 29.23 85 CYS A CA 1
ATOM 1232 C C . CYS A 1 85 ? -2.043 -0.219 121.991 1.00 32.49 85 CYS A C 1
ATOM 1233 O O . CYS A 1 85 ? -1.335 -0.677 122.891 1.00 31.74 85 CYS A O 1
ATOM 1241 N N . THR A 1 86 ? -3.312 0.176 122.198 1.00 29.88 86 THR A N 1
ATOM 1242 C CA . THR A 1 86 ? -3.931 0.018 123.516 1.00 29.50 86 THR A CA 1
ATOM 1243 C C . THR A 1 86 ? -3.877 -1.474 123.869 1.00 33.02 86 THR A C 1
ATOM 1244 O O . THR A 1 86 ? -3.455 -1.807 124.971 1.00 32.44 86 THR A O 1
ATOM 1255 N N . LYS A 1 87 ? -4.214 -2.371 122.914 1.00 30.41 87 LYS A N 1
ATOM 1256 C CA . LYS A 1 87 ? -4.130 -3.823 123.159 1.00 30.19 87 LYS A CA 1
ATOM 1257 C C . LYS A 1 87 ? -2.722 -4.239 123.514 1.00 31.94 87 LYS A C 1
ATOM 1258 O O . LYS A 1 87 ? -2.523 -5.056 124.397 1.00 31.01 87 LYS A O 1
ATOM 1277 N N . LEU A 1 88 ? -1.736 -3.726 122.796 1.00 29.48 88 LEU A N 1
ATOM 1278 C CA . LEU A 1 88 ? -0.339 -4.070 123.058 1.00 29.06 88 LEU A CA 1
ATOM 1279 C C . LEU A 1 88 ? 0.137 -3.659 124.493 1.00 33.88 88 LEU A C 1
ATOM 1280 O O . LEU A 1 88 ? 0.809 -4.423 125.197 1.00 33.00 88 LEU A O 1
ATOM 1296 N N . VAL A 1 89 ? -0.289 -2.481 124.961 1.00 29.60 89 VAL A N 1
ATOM 1297 C CA . VAL A 1 89 ? 0.032 -1.975 126.292 1.00 30.16 89 VAL A CA 1
ATOM 1298 C C . VAL A 1 89 ? -0.645 -2.868 127.331 1.00 31.88 89 VAL A C 1
ATOM 1299 O O . VAL A 1 89 ? -0.027 -3.257 128.323 1.00 32.13 89 VAL A O 1
ATOM 1312 N N . GLN A 1 90 ? -1.911 -3.200 127.100 1.00 30.28 90 GLN A N 1
ATOM 1313 C CA . GLN A 1 90 ? -2.646 -4.115 127.988 1.00 31.09 90 GLN A CA 1
ATOM 1314 C C . GLN A 1 90 ? -1.939 -5.458 128.075 1.00 35.50 90 GLN A C 1
ATOM 1315 O O . GLN A 1 90 ? -1.758 -5.995 129.171 1.00 33.97 90 GLN A O 1
ATOM 1329 N N . ALA A 1 91 ? -1.588 -6.012 126.913 1.00 34.80 91 ALA A N 1
ATOM 1330 C CA . ALA A 1 91 ? -0.877 -7.291 126.840 1.00 34.77 91 ALA A CA 1
ATOM 1331 C C . ALA A 1 91 ? 0.404 -7.242 127.639 1.00 33.39 91 ALA A C 1
ATOM 1332 O O . ALA A 1 91 ? 0.695 -8.194 128.323 1.00 32.29 91 ALA A O 1
ATOM 1339 N N . ALA A 1 92 ? 1.190 -6.150 127.554 1.00 29.37 92 ALA A N 1
ATOM 1340 C CA . ALA A 1 92 ? 2.455 -6.058 128.298 1.00 29.93 92 ALA A CA 1
ATOM 1341 C C . ALA A 1 92 ? 2.257 -5.999 129.799 1.00 36.01 92 ALA A C 1
ATOM 1342 O O . ALA A 1 92 ? 3.045 -6.569 130.574 1.00 37.54 92 ALA A O 1
ATOM 1349 N N . GLN A 1 93 ? 1.187 -5.320 130.224 1.00 32.06 93 GLN A N 1
ATOM 1350 C CA . GLN A 1 93 ? 0.819 -5.230 131.627 1.00 31.37 93 GLN A CA 1
ATOM 1351 C C . GLN A 1 93 ? 0.418 -6.633 132.090 1.00 32.33 93 GLN A C 1
ATOM 1352 O O . GLN A 1 93 ? 0.919 -7.082 133.112 1.00 33.62 93 GLN A O 1
ATOM 1366 N N . MET A 1 94 ? -0.418 -7.318 131.312 1.00 30.91 94 MET A N 1
ATOM 1367 C CA . MET A 1 94 ? -0.860 -8.688 131.666 1.00 31.25 94 MET A CA 1
ATOM 1368 C C . MET A 1 94 ? 0.339 -9.633 131.765 1.00 34.14 94 MET A C 1
ATOM 1369 O O . MET A 1 94 ? 0.404 -10.465 132.687 1.00 34.31 94 MET A O 1
ATOM 1383 N N . LEU A 1 95 ? 1.254 -9.555 130.795 1.00 30.69 95 LEU A N 1
ATOM 1384 C CA . LEU A 1 95 ? 2.439 -10.419 130.778 1.00 30.11 95 LEU A CA 1
ATOM 1385 C C . LEU A 1 95 ? 3.422 -10.060 131.868 1.00 33.19 95 LEU A C 1
ATOM 1386 O O . LEU A 1 95 ? 4.177 -10.912 132.322 1.00 36.36 95 LEU A O 1
ATOM 1402 N N . GLN A 1 96 ? 3.463 -8.791 132.291 1.00 30.27 96 GLN A N 1
ATOM 1403 C CA . GLN A 1 96 ? 4.346 -8.443 133.409 1.00 30.21 96 GLN A CA 1
ATOM 1404 C C . GLN A 1 96 ? 3.815 -9.116 134.696 1.00 36.11 96 GLN A C 1
ATOM 1405 O O . GLN A 1 96 ? 4.608 -9.579 135.525 1.00 38.35 96 GLN A O 1
ATOM 1419 N N . SER A 1 97 ? 2.477 -9.185 134.851 1.00 34.19 97 SER A N 1
ATOM 1420 C CA . SER A 1 97 ? 1.861 -9.814 136.018 1.00 34.91 97 SER A CA 1
ATOM 1421 C C . SER A 1 97 ? 1.959 -11.336 135.912 1.00 37.20 97 SER A C 1
ATOM 1422 O O . SER A 1 97 ? 2.176 -12.022 136.921 1.00 37.15 97 SER A O 1
ATOM 1430 N N . ASP A 1 98 ? 1.807 -11.842 134.697 1.00 32.52 98 ASP A N 1
ATOM 1431 C CA . ASP A 1 98 ? 1.785 -13.278 134.416 1.00 31.58 98 ASP A CA 1
ATOM 1432 C C . ASP A 1 98 ? 2.522 -13.589 133.043 1.00 31.82 98 ASP A C 1
ATOM 1433 O O . ASP A 1 98 ? 1.904 -13.689 131.972 1.00 32.93 98 ASP A O 1
ATOM 1442 N N . PRO A 1 99 ? 3.869 -13.722 133.104 1.00 30.09 99 PRO A N 1
ATOM 1443 C CA . PRO A 1 99 ? 4.669 -13.985 131.895 1.00 30.82 99 PRO A CA 1
ATOM 1444 C C . PRO A 1 99 ? 4.300 -15.232 131.093 1.00 33.03 99 PRO A C 1
ATOM 1445 O O . PRO A 1 99 ? 4.591 -15.307 129.900 1.00 32.66 99 PRO A O 1
ATOM 1456 N N . TYR A 1 100 ? 3.647 -16.221 131.737 1.00 30.42 100 TYR A N 1
ATOM 1457 C CA . TYR A 1 100 ? 3.244 -17.453 131.105 1.00 31.65 100 TYR A CA 1
ATOM 1458 C C . TYR A 1 100 ? 1.820 -17.394 130.542 1.00 36.26 100 TYR A C 1
ATOM 1459 O O . TYR A 1 100 ? 1.386 -18.377 129.936 1.00 36.10 100 TYR A O 1
ATOM 1477 N N . SER A 1 101 ? 1.125 -16.222 130.636 1.00 33.53 101 SER A N 1
ATOM 1478 C CA . SER A 1 101 ? -0.245 -16.106 130.119 1.00 33.56 101 SER A CA 1
ATOM 1479 C C . SER A 1 101 ? -0.389 -16.373 128.644 1.00 37.34 101 SER A C 1
ATOM 1480 O O . SER A 1 101 ? 0.226 -15.669 127.861 1.00 35.87 101 SER A O 1
ATOM 1488 N N . VAL A 1 102 ? -1.268 -17.324 128.258 1.00 35.91 102 VAL A N 1
ATOM 1489 C CA . VAL A 1 102 ? -1.589 -17.593 126.862 1.00 37.00 102 VAL A CA 1
ATOM 1490 C C . VAL A 1 102 ? -2.546 -16.500 126.360 1.00 41.01 102 VAL A C 1
ATOM 1491 O O . VAL A 1 102 ? -2.215 -15.903 125.347 1.00 39.20 102 VAL A O 1
ATOM 1504 N N . PRO A 1 103 ? -3.677 -16.163 127.045 1.00 40.56 103 PRO A N 1
ATOM 1505 C CA . PRO A 1 103 ? -4.551 -15.102 126.504 1.00 39.96 103 PRO A CA 1
ATOM 1506 C C . PRO A 1 103 ? -3.836 -13.771 126.275 1.00 39.43 103 PRO A C 1
ATOM 1507 O O . PRO A 1 103 ? -4.106 -13.150 125.269 1.00 39.49 103 PRO A O 1
ATOM 1518 N N . ALA A 1 104 ? -2.871 -13.381 127.120 1.00 34.37 104 ALA A N 1
ATOM 1519 C CA . ALA A 1 104 ? -2.145 -12.108 126.939 1.00 34.02 104 ALA A CA 1
ATOM 1520 C C . ALA A 1 104 ? -1.201 -12.130 125.768 1.00 36.28 104 ALA A C 1
ATOM 1521 O O . ALA A 1 104 ? -1.049 -11.113 125.066 1.00 34.07 104 ALA A O 1
ATOM 1528 N N . ARG A 1 105 ? -0.501 -13.261 125.584 1.00 34.98 105 ARG A N 1
ATOM 1529 C CA . ARG A 1 105 ? 0.447 -13.404 124.466 1.00 36.68 105 ARG A CA 1
ATOM 1530 C C . ARG A 1 105 ? -0.295 -13.194 123.173 1.00 41.23 105 ARG A C 1
ATOM 1531 O O . ARG A 1 105 ? 0.265 -12.623 122.236 1.00 37.60 105 ARG A O 1
ATOM 1552 N N . ASP A 1 106 ? -1.578 -13.601 123.137 1.00 40.90 106 ASP A N 1
ATOM 1553 C CA . ASP A 1 106 ? -2.451 -13.405 121.995 1.00 42.11 106 ASP A CA 1
ATOM 1554 C C . ASP A 1 106 ? -2.962 -11.917 121.797 1.00 43.39 106 ASP A C 1
ATOM 1555 O O . ASP A 1 106 ? -3.040 -11.546 120.626 1.00 40.75 106 ASP A O 1
ATOM 1564 N N . TYR A 1 107 ? -3.233 -11.053 122.873 1.00 39.76 107 TYR A N 1
ATOM 1565 C CA . TYR A 1 107 ? -3.540 -9.591 122.798 1.00 40.14 107 TYR A CA 1
ATOM 1566 C C . TYR A 1 107 ? -2.318 -9.006 122.131 1.00 38.55 107 TYR A C 1
ATOM 1567 O O . TYR A 1 107 ? -2.407 -8.115 121.297 1.00 37.16 107 TYR A O 1
ATOM 1585 N N . LEU A 1 108 ? -1.159 -9.478 122.581 1.00 31.31 108 LEU A N 1
ATOM 1586 C CA . LEU A 1 108 ? 0.130 -8.979 122.125 1.00 31.79 108 LEU A CA 1
ATOM 1587 C C . LEU A 1 108 ? 0.299 -9.175 120.627 1.00 33.36 108 LEU A C 1
ATOM 1588 O O . LEU A 1 108 ? 0.624 -8.224 119.889 1.00 33.54 108 LEU A O 1
ATOM 1604 N N . ILE A 1 109 ? 0.069 -10.400 120.178 1.00 31.33 109 ILE A N 1
ATOM 1605 C CA . ILE A 1 109 ? 0.195 -10.740 118.758 1.00 32.12 109 ILE A CA 1
ATOM 1606 C C . ILE A 1 109 ? -0.881 -9.996 117.947 1.00 32.76 109 ILE A C 1
ATOM 1607 O O . ILE A 1 109 ? -0.560 -9.413 116.921 1.00 32.50 109 ILE A O 1
ATOM 1623 N N . ASP A 1 110 ? -2.114 -9.900 118.460 1.00 30.58 110 ASP A N 1
ATOM 1624 C CA . ASP A 1 110 ? -3.205 -9.176 117.801 1.00 31.22 110 ASP A CA 1
ATOM 1625 C C . ASP A 1 110 ? -2.907 -7.657 117.702 1.00 30.95 110 ASP A C 1
ATOM 1626 O O . ASP A 1 110 ? -3.102 -7.055 116.648 1.00 31.88 110 ASP A O 1
ATOM 1635 N N . GLY A 1 111 ? -2.439 -7.063 118.798 1.00 26.15 111 GLY A N 1
ATOM 1636 C CA . GLY A 1 111 ? -2.035 -5.661 118.809 1.00 23.66 111 GLY A CA 1
ATOM 1637 C C . GLY A 1 111 ? -0.938 -5.394 117.788 1.00 27.48 111 GLY A C 1
ATOM 1638 O O . GLY A 1 111 ? -0.988 -4.412 117.036 1.00 28.08 111 GLY A O 1
ATOM 1642 N N . SER A 1 112 ? 0.033 -6.308 117.700 1.00 24.71 112 SER A N 1
ATOM 1643 C CA . SER A 1 112 ? 1.127 -6.160 116.727 1.00 24.78 112 SER A CA 1
ATOM 1644 C C . SER A 1 112 ? 0.592 -6.207 115.300 1.00 26.75 112 SER A C 1
ATOM 1645 O O . SER A 1 112 ? 0.930 -5.343 114.481 1.00 25.53 112 SER A O 1
ATOM 1653 N N . ARG A 1 113 ? -0.317 -7.151 115.013 1.00 26.68 113 ARG A N 1
ATOM 1654 C CA . ARG A 1 113 ? -0.932 -7.248 113.672 1.00 25.15 113 ARG A CA 1
ATOM 1655 C C . ARG A 1 113 ? -1.700 -5.967 113.312 1.00 28.19 113 ARG A C 1
ATOM 1656 O O . ARG A 1 113 ? -1.666 -5.503 112.170 1.00 27.61 113 ARG A O 1
ATOM 1677 N N . GLY A 1 114 ? -2.402 -5.423 114.295 1.00 24.95 114 GLY A N 1
ATOM 1678 C CA . GLY A 1 114 ? -3.171 -4.201 114.129 1.00 25.22 114 GLY A CA 1
ATOM 1679 C C . GLY A 1 114 ? -2.323 -2.986 113.834 1.00 25.01 114 GLY A C 1
ATOM 1680 O O . GLY A 1 114 ? -2.692 -2.150 113.000 1.00 23.84 114 GLY A O 1
ATOM 1684 N N . ILE A 1 115 ? -1.166 -2.865 114.523 1.00 23.24 115 ILE A N 1
ATOM 1685 C CA . ILE A 1 115 ? -0.249 -1.768 114.256 1.00 21.76 115 ILE A CA 1
ATOM 1686 C C . ILE A 1 115 ? 0.278 -1.881 112.833 1.00 24.21 115 ILE A C 1
ATOM 1687 O O . ILE A 1 115 ? 0.300 -0.875 112.109 1.00 23.74 115 ILE A O 1
ATOM 1703 N N . LEU A 1 116 ? 0.691 -3.078 112.441 1.00 23.18 116 LEU A N 1
ATOM 1704 C CA . LEU A 1 116 ? 1.207 -3.317 111.085 1.00 24.77 116 LEU A CA 1
ATOM 1705 C C . LEU A 1 116 ? 0.132 -3.006 110.061 1.00 27.05 116 LEU A C 1
ATOM 1706 O O . LEU A 1 116 ? 0.418 -2.308 109.088 1.00 25.79 116 LEU A O 1
ATOM 1722 N N . SER A 1 117 ? -1.100 -3.434 110.306 1.00 25.15 117 SER A N 1
ATOM 1723 C CA . SER A 1 117 ? -2.228 -3.182 109.383 1.00 25.29 117 SER A CA 1
ATOM 1724 C C . SER A 1 117 ? -2.551 -1.695 109.200 1.00 25.13 117 SER A C 1
ATOM 1725 O O . SER A 1 117 ? -2.656 -1.222 108.074 1.00 24.95 117 SER A O 1
ATOM 1733 N N . GLY A 1 118 ? -2.661 -0.942 110.273 1.00 21.27 118 GLY A N 1
ATOM 1734 C CA . GLY A 1 118 ? -2.895 0.490 110.165 1.00 21.55 118 GLY A CA 1
ATOM 1735 C C . GLY A 1 118 ? -1.756 1.262 109.528 1.00 23.91 118 GLY A C 1
ATOM 1736 O O . GLY A 1 118 ? -1.988 2.214 108.765 1.00 23.51 118 GLY A O 1
ATOM 1740 N N . THR A 1 119 ? -0.503 0.831 109.781 1.00 21.60 119 THR A N 1
ATOM 1741 C CA . THR A 1 119 ? 0.646 1.505 109.176 1.00 20.31 119 THR A CA 1
ATOM 1742 C C . THR A 1 119 ? 0.616 1.246 107.674 1.00 22.41 119 THR A C 1
ATOM 1743 O O . THR A 1 119 ? 0.788 2.178 106.877 1.00 21.61 119 THR A O 1
ATOM 1754 N N . SER A 1 120 ? 0.371 -0.015 107.315 1.00 20.76 120 SER A N 1
ATOM 1755 C CA . SER A 1 120 ? 0.230 -0.405 105.913 1.00 21.35 120 SER A CA 1
ATOM 1756 C C . SER A 1 120 ? -0.901 0.411 105.238 1.00 24.42 120 SER A C 1
ATOM 1757 O O . SER A 1 120 ? -0.710 0.952 104.136 1.00 22.71 120 SER A O 1
ATOM 1765 N N . ASP A 1 121 ? -2.067 0.538 105.901 1.00 24.62 121 ASP A N 1
ATOM 1766 C CA . ASP A 1 121 ? -3.172 1.357 105.356 1.00 24.46 121 ASP A CA 1
ATOM 1767 C C . ASP A 1 121 ? -2.760 2.804 105.100 1.00 26.40 121 ASP A C 1
ATOM 1768 O O . ASP A 1 121 ? -3.080 3.341 104.047 1.00 24.06 121 ASP A O 1
ATOM 1777 N N . LEU A 1 122 ? -2.036 3.473 106.028 1.00 21.30 122 LEU A N 1
ATOM 1778 C CA . LEU A 1 122 ? -1.562 4.838 105.789 1.00 22.83 122 LEU A CA 1
ATOM 1779 C C . LEU A 1 122 ? -0.653 4.861 104.599 1.00 23.83 122 LEU A C 1
ATOM 1780 O O . LEU A 1 122 ? -0.787 5.742 103.773 1.00 24.36 122 LEU A O 1
ATOM 1796 N N . LEU A 1 123 ? 0.279 3.910 104.497 1.00 20.48 123 LEU A N 1
ATOM 1797 C CA . LEU A 1 123 ? 1.202 3.951 103.374 1.00 19.72 123 LEU A CA 1
ATOM 1798 C C . LEU A 1 123 ? 0.482 3.719 102.055 1.00 20.15 123 LEU A C 1
ATOM 1799 O O . LEU A 1 123 ? 0.833 4.351 101.058 1.00 22.00 123 LEU A O 1
ATOM 1815 N N . LEU A 1 124 ? -0.499 2.828 102.047 1.00 19.59 124 LEU A N 1
ATOM 1816 C CA . LEU A 1 124 ? -1.287 2.603 100.816 1.00 20.92 124 LEU A CA 1
ATOM 1817 C C . LEU A 1 124 ? -2.114 3.846 100.443 1.00 25.48 124 LEU A C 1
ATOM 1818 O O . LEU A 1 124 ? -2.244 4.154 99.253 1.00 23.39 124 LEU A O 1
ATOM 1834 N N . THR A 1 125 ? -2.612 4.597 101.426 1.00 23.02 125 THR A N 1
ATOM 1835 C CA . THR A 1 125 ? -3.327 5.851 101.151 1.00 22.71 125 THR A CA 1
ATOM 1836 C C . THR A 1 125 ? -2.437 6.864 100.447 1.00 24.65 125 THR A C 1
ATOM 1837 O O . THR A 1 125 ? -2.855 7.506 99.462 1.00 23.46 125 THR A O 1
ATOM 1848 N N . PHE A 1 126 ? -1.188 7.007 100.909 1.00 20.45 126 PHE A N 1
ATOM 1849 C CA . PHE A 1 126 ? -0.253 7.911 100.275 1.00 21.02 126 PHE A CA 1
ATOM 1850 C C . PHE A 1 126 ? 0.064 7.407 98.878 1.00 22.10 126 PHE A C 1
ATOM 1851 O O . PHE A 1 126 ? 0.176 8.204 97.948 1.00 24.29 126 PHE A O 1
ATOM 1868 N N . ASP A 1 127 ? 0.236 6.083 98.738 1.00 19.11 127 ASP A N 1
ATOM 1869 C CA . ASP A 1 127 ? 0.545 5.490 97.439 1.00 18.73 127 ASP A CA 1
ATOM 1870 C C . ASP A 1 127 ? -0.580 5.759 96.451 1.00 23.10 127 ASP A C 1
ATOM 1871 O O . ASP A 1 127 ? -0.324 6.135 95.299 1.00 22.72 127 ASP A O 1
ATOM 1880 N N . GLU A 1 128 ? -1.803 5.534 96.884 1.00 21.24 128 GLU A N 1
ATOM 1881 C CA . GLU A 1 128 ? -2.989 5.776 96.044 1.00 22.16 128 GLU A CA 1
ATOM 1882 C C . GLU A 1 128 ? -3.086 7.233 95.611 1.00 25.00 128 GLU A C 1
ATOM 1883 O O . GLU A 1 128 ? -3.456 7.493 94.468 1.00 24.60 128 GLU A O 1
ATOM 1895 N N . ALA A 1 129 ? -2.718 8.197 96.475 1.00 22.10 129 ALA A N 1
ATOM 1896 C CA . ALA A 1 129 ? -2.698 9.622 96.119 1.00 23.02 129 ALA A CA 1
ATOM 1897 C C . ALA A 1 129 ? -1.630 9.905 95.069 1.00 25.58 129 ALA A C 1
ATOM 1898 O O . ALA A 1 129 ? -1.874 10.666 94.138 1.00 24.71 129 ALA A O 1
ATOM 1905 N N . GLU A 1 130 ? -0.453 9.241 95.159 1.00 21.90 130 GLU A N 1
ATOM 1906 C CA . GLU A 1 130 ? 0.579 9.418 94.143 1.00 23.91 130 GLU A CA 1
ATOM 1907 C C . GLU A 1 130 ? 0.047 8.910 92.807 1.00 23.05 130 GLU A C 1
ATOM 1908 O O . GLU A 1 130 ? 0.232 9.569 91.760 1.00 23.85 130 GLU A O 1
ATOM 1920 N N . VAL A 1 131 ? -0.622 7.745 92.828 1.00 21.05 131 VAL A N 1
ATOM 1921 C CA . VAL A 1 131 ? -1.157 7.171 91.585 1.00 21.19 131 VAL A CA 1
ATOM 1922 C C . VAL A 1 131 ? -2.226 8.100 90.979 1.00 23.91 131 VAL A C 1
ATOM 1923 O O . VAL A 1 131 ? -2.260 8.277 89.755 1.00 21.89 131 VAL A O 1
ATOM 1936 N N . ARG A 1 132 ? -3.071 8.712 91.807 1.00 22.37 132 ARG A N 1
ATOM 1937 C CA . ARG A 1 132 ? -4.069 9.657 91.278 1.00 22.30 132 ARG A CA 1
ATOM 1938 C C . ARG A 1 132 ? -3.412 10.822 90.553 1.00 24.68 132 ARG A C 1
ATOM 1939 O O . ARG A 1 132 ? -3.891 11.239 89.496 1.00 22.89 132 ARG A O 1
ATOM 1960 N N . LYS A 1 133 ? -2.281 11.313 91.071 1.00 22.07 133 LYS A N 1
ATOM 1961 C CA . LYS A 1 133 ? -1.528 12.408 90.475 1.00 21.75 133 LYS A CA 1
ATOM 1962 C C . LYS A 1 133 ? -0.995 11.988 89.102 1.00 23.55 133 LYS A C 1
ATOM 1963 O O . LYS A 1 133 ? -1.146 12.717 88.123 1.00 24.22 133 LYS A O 1
ATOM 1982 N N . ILE A 1 134 ? -0.449 10.773 89.009 1.00 19.09 134 ILE A N 1
ATOM 1983 C CA . ILE A 1 134 ? 0.041 10.286 87.716 1.00 18.27 134 ILE A CA 1
ATOM 1984 C C . ILE A 1 134 ? -1.101 10.136 86.723 1.00 20.63 134 ILE A C 1
ATOM 1985 O O . ILE A 1 134 ? -0.967 10.515 85.557 1.00 20.46 134 ILE A O 1
ATOM 2001 N N . ILE A 1 135 ? -2.220 9.570 87.169 1.00 18.85 135 ILE A N 1
ATOM 2002 C CA . ILE A 1 135 ? -3.372 9.384 86.283 1.00 19.52 135 ILE A CA 1
ATOM 2003 C C . ILE A 1 135 ? -3.901 10.727 85.759 1.00 22.15 135 ILE A C 1
ATOM 2004 O O . ILE A 1 135 ? -4.269 10.813 84.594 1.00 20.72 135 ILE A O 1
ATOM 2020 N N . ARG A 1 136 ? -3.897 11.782 86.583 1.00 21.16 136 ARG A N 1
ATOM 2021 C CA . ARG A 1 136 ? -4.311 13.113 86.108 1.00 21.77 136 ARG A CA 1
ATOM 2022 C C . ARG A 1 136 ? -3.474 13.570 84.913 1.00 23.40 136 ARG A C 1
ATOM 2023 O O . ARG A 1 136 ? -4.018 14.102 83.951 1.00 23.07 136 ARG A O 1
ATOM 2044 N N . VAL A 1 137 ? -2.165 13.345 84.962 1.00 20.90 137 VAL A N 1
ATOM 2045 C CA . VAL A 1 137 ? -1.275 13.687 83.858 1.00 21.64 137 VAL A CA 1
ATOM 2046 C C . VAL A 1 137 ? -1.606 12.832 82.641 1.00 21.86 137 VAL A C 1
ATOM 2047 O O . VAL A 1 137 ? -1.679 13.341 81.525 1.00 22.48 137 VAL A O 1
ATOM 2060 N N . CYS A 1 138 ? -1.801 11.521 82.835 1.00 20.11 138 CYS A N 1
ATOM 2061 C CA . CYS A 1 138 ? -2.166 10.651 81.708 1.00 19.51 138 CYS A CA 1
ATOM 2062 C C . CYS A 1 138 ? -3.455 11.125 81.035 1.00 20.52 138 CYS A C 1
ATOM 2063 O O . CYS A 1 138 ? -3.561 11.160 79.802 1.00 20.00 138 CYS A O 1
ATOM 2071 N N . LYS A 1 139 ? -4.452 11.446 81.847 1.00 20.64 139 LYS A N 1
ATOM 2072 C CA . LYS A 1 139 ? -5.728 11.922 81.341 1.00 20.83 139 LYS A CA 1
ATOM 2073 C C . LYS A 1 139 ? -5.591 13.269 80.644 1.00 23.00 139 LYS A C 1
ATOM 2074 O O . LYS A 1 139 ? -6.297 13.537 79.670 1.00 21.85 139 LYS A O 1
ATOM 2093 N N . GLY A 1 140 ? -4.647 14.097 81.080 1.00 20.48 140 GLY A N 1
ATOM 2094 C CA . GLY A 1 140 ? -4.402 15.354 80.400 1.00 21.32 140 GLY A CA 1
ATOM 2095 C C . GLY A 1 140 ? -3.840 15.142 78.999 1.00 20.60 140 GLY A C 1
ATOM 2096 O O . GLY A 1 140 ? -4.221 15.834 78.038 1.00 21.89 140 GLY A O 1
ATOM 2100 N N . ILE A 1 141 ? -2.964 14.142 78.847 1.00 19.09 141 ILE A N 1
ATOM 2101 C CA . ILE A 1 141 ? -2.439 13.815 77.515 1.00 19.18 141 ILE A CA 1
ATOM 2102 C C . ILE A 1 141 ? -3.573 13.259 76.655 1.00 20.72 141 ILE A C 1
ATOM 2103 O O . ILE A 1 141 ? -3.714 13.646 75.492 1.00 20.42 141 ILE A O 1
ATOM 2119 N N . LEU A 1 142 ? -4.409 12.360 77.219 1.00 20.39 142 LEU A N 1
ATOM 2120 C CA . LEU A 1 142 ? -5.562 11.838 76.450 1.00 20.81 142 LEU A CA 1
ATOM 2121 C C . LEU A 1 142 ? -6.427 12.997 75.962 1.00 22.36 142 LEU A C 1
ATOM 2122 O O . LEU A 1 142 ? -6.851 13.026 74.820 1.00 21.20 142 LEU A O 1
ATOM 2138 N N . GLU A 1 143 ? -6.679 13.964 76.830 1.00 20.24 143 GLU A N 1
ATOM 2139 C CA . GLU A 1 143 ? -7.498 15.122 76.463 1.00 20.74 143 GLU A CA 1
ATOM 2140 C C . GLU A 1 143 ? -6.847 15.942 75.355 1.00 25.25 143 GLU A C 1
ATOM 2141 O O . GLU A 1 143 ? -7.522 16.293 74.376 1.00 25.99 143 GLU A O 1
ATOM 2153 N N . TYR A 1 144 ? -5.551 16.228 75.469 1.00 21.59 144 TYR A N 1
ATOM 2154 C CA . TYR A 1 144 ? -4.903 17.004 74.397 1.00 21.66 144 TYR A CA 1
ATOM 2155 C C . TYR A 1 144 ? -4.846 16.233 73.081 1.00 23.54 144 TYR A C 1
ATOM 2156 O O . TYR A 1 144 ? -4.885 16.839 71.993 1.00 23.03 144 TYR A O 1
ATOM 2174 N N . LEU A 1 145 ? -4.832 14.887 73.154 1.00 20.62 145 LEU A N 1
ATOM 2175 C CA . LEU A 1 145 ? -4.882 14.095 71.925 1.00 20.51 145 LEU A CA 1
ATOM 2176 C C . LEU A 1 145 ? -6.195 14.257 71.194 1.00 23.47 145 LEU A C 1
ATOM 2177 O O . LEU A 1 145 ? -6.210 14.215 69.962 1.00 21.97 145 LEU A O 1
ATOM 2193 N N . THR A 1 146 ? -7.296 14.535 71.920 1.00 20.97 146 THR A N 1
ATOM 2194 C CA . THR A 1 146 ? -8.587 14.821 71.266 1.00 22.57 146 THR A CA 1
ATOM 2195 C C . THR A 1 146 ? -8.574 16.122 70.459 1.00 25.77 146 THR A C 1
ATOM 2196 O O . THR A 1 146 ? -9.458 16.331 69.625 1.00 27.05 146 THR A O 1
ATOM 2207 N N . VAL A 1 147 ? -7.606 17.016 70.706 1.00 22.50 147 VAL A N 1
ATOM 2208 C CA . VAL A 1 147 ? -7.486 18.290 69.999 1.00 22.95 147 VAL A CA 1
ATOM 2209 C C . VAL A 1 147 ? -6.744 18.123 68.686 1.00 26.07 147 VAL A C 1
ATOM 2210 O O . VAL A 1 147 ? -6.850 18.973 67.816 1.00 26.11 147 VAL A O 1
ATOM 2223 N N . ALA A 1 148 ? -6.005 17.005 68.499 1.00 22.87 148 ALA A N 1
ATOM 2224 C CA . ALA A 1 148 ? -5.290 16.814 67.243 1.00 22.76 148 ALA A CA 1
ATOM 2225 C C . ALA A 1 148 ? -6.182 16.986 66.008 1.00 24.52 148 ALA A C 1
ATOM 2226 O O . ALA A 1 148 ? -5.762 17.555 65.006 1.00 26.22 148 ALA A O 1
ATOM 2233 N N . GLU A 1 149 ? -7.430 16.514 66.081 1.00 24.06 149 GLU A N 1
ATOM 2234 C CA . GLU A 1 149 ? -8.351 16.577 64.951 1.00 27.11 149 GLU A CA 1
ATOM 2235 C C . GLU A 1 149 ? -8.757 17.981 64.517 1.00 32.53 149 GLU A C 1
ATOM 2236 O O . GLU A 1 149 ? -9.190 18.160 63.377 1.00 33.15 149 GLU A O 1
ATOM 2248 N N . VAL A 1 150 ? -8.575 18.976 65.401 1.00 29.50 150 VAL A N 1
ATOM 2249 C CA . VAL A 1 150 ? -8.925 20.400 65.165 1.00 31.87 150 VAL A CA 1
ATOM 2250 C C . VAL A 1 150 ? -7.819 21.128 64.379 1.00 36.21 150 VAL A C 1
ATOM 2251 O O . VAL A 1 150 ? -8.084 22.162 63.750 1.00 38.45 150 VAL A O 1
ATOM 2264 N N . VAL A 1 151 ? -6.596 20.592 64.404 1.00 29.96 151 VAL A N 1
ATOM 2265 C CA . VAL A 1 151 ? -5.435 21.194 63.760 1.00 29.61 151 VAL A CA 1
ATOM 2266 C C . VAL A 1 151 ? -5.542 21.114 62.225 1.00 33.69 151 VAL A C 1
ATOM 2267 O O . VAL A 1 151 ? -5.500 20.025 61.658 1.00 32.21 151 VAL A O 1
ATOM 2280 N N . GLU A 1 152 ? -5.685 22.287 61.569 1.00 33.67 152 GLU A N 1
ATOM 2281 C CA . GLU A 1 152 ? -5.831 22.392 60.104 1.00 35.86 152 GLU A CA 1
ATOM 2282 C C . GLU A 1 152 ? -4.805 23.320 59.420 1.00 40.11 152 GLU A C 1
ATOM 2283 O O . GLU A 1 152 ? -4.907 23.517 58.198 1.00 40.78 152 GLU A O 1
ATOM 2295 N N . THR A 1 153 ? -3.849 23.912 60.175 1.00 35.95 153 THR A N 1
ATOM 2296 C CA . THR A 1 153 ? -2.799 24.766 59.613 1.00 36.67 153 THR A CA 1
ATOM 2297 C C . THR A 1 153 ? -1.442 24.383 60.174 1.00 37.16 153 THR A C 1
ATOM 2298 O O . THR A 1 153 ? -1.346 23.792 61.250 1.00 34.51 153 THR A O 1
ATOM 2309 N N . MET A 1 154 ? -0.378 24.716 59.435 1.00 34.36 154 MET A N 1
ATOM 2310 C CA . MET A 1 154 ? 0.993 24.425 59.846 1.00 33.38 154 MET A CA 1
ATOM 2311 C C . MET A 1 154 ? 1.373 25.211 61.081 1.00 36.29 154 MET A C 1
ATOM 2312 O O . MET A 1 154 ? 2.059 24.662 61.948 1.00 35.58 154 MET A O 1
ATOM 2326 N N . GLU A 1 155 ? 0.850 26.442 61.227 1.00 34.21 155 GLU A N 1
ATOM 2327 C CA . GLU A 1 155 ? 1.154 27.257 62.403 1.00 34.43 155 GLU A CA 1
ATOM 2328 C C . GLU A 1 155 ? 0.538 26.585 63.621 1.00 35.08 155 GLU A C 1
ATOM 2329 O O . GLU A 1 155 ? 1.206 26.462 64.646 1.00 33.35 155 GLU A O 1
ATOM 2341 N N . ASP A 1 156 ? -0.702 26.078 63.494 1.00 32.03 156 ASP A N 1
ATOM 2342 C CA . ASP A 1 156 ? -1.348 25.379 64.601 1.00 31.51 156 ASP A CA 1
ATOM 2343 C C . ASP A 1 156 ? -0.685 24.025 64.877 1.00 30.41 156 ASP A C 1
ATOM 2344 O O . ASP A 1 156 ? -0.651 23.609 66.028 1.00 27.69 156 ASP A O 1
ATOM 2353 N N . LEU A 1 157 ? -0.107 23.359 63.857 1.00 28.74 157 LEU A N 1
ATOM 2354 C CA . LEU A 1 157 ? 0.620 22.107 64.083 1.00 28.10 157 LEU A CA 1
ATOM 2355 C C . LEU A 1 157 ? 1.923 22.369 64.848 1.00 30.76 157 LEU A C 1
ATOM 2356 O O . LEU A 1 157 ? 2.257 21.624 65.756 1.00 28.16 157 LEU A O 1
ATOM 2372 N N . VAL A 1 158 ? 2.638 23.452 64.522 1.00 29.84 158 VAL A N 1
ATOM 2373 C CA . VAL A 1 158 ? 3.845 23.798 65.288 1.00 29.49 158 VAL A CA 1
ATOM 2374 C C . VAL A 1 158 ? 3.483 24.040 66.759 1.00 30.33 158 VAL A C 1
ATOM 2375 O O . VAL A 1 158 ? 4.151 23.525 67.650 1.00 28.15 158 VAL A O 1
ATOM 2388 N N . THR A 1 159 ? 2.407 24.794 67.004 1.00 27.18 159 THR A N 1
ATOM 2389 C CA . THR A 1 159 ? 1.945 25.052 68.356 1.00 25.90 159 THR A CA 1
ATOM 2390 C C . THR A 1 159 ? 1.576 23.746 69.065 1.00 27.25 159 THR A C 1
ATOM 2391 O O . THR A 1 159 ? 1.984 23.523 70.216 1.00 26.58 159 THR A O 1
ATOM 2402 N N . TYR A 1 160 ? 0.827 22.888 68.374 1.00 26.70 160 TYR A N 1
ATOM 2403 C CA . TYR A 1 160 ? 0.404 21.591 68.909 1.00 26.48 160 TYR A CA 1
ATOM 2404 C C . TYR A 1 160 ? 1.598 20.730 69.325 1.00 28.01 160 TYR A C 1
ATOM 2405 O O . TYR A 1 160 ? 1.631 20.190 70.440 1.00 27.56 160 TYR A O 1
ATOM 2423 N N . THR A 1 161 ? 2.588 20.632 68.442 1.00 27.58 161 THR A N 1
ATOM 2424 C CA . THR A 1 161 ? 3.800 19.846 68.699 1.00 27.38 161 THR A CA 1
ATOM 2425 C C . THR A 1 161 ? 4.569 20.398 69.880 1.00 30.19 161 THR A C 1
ATOM 2426 O O . THR A 1 161 ? 5.073 19.634 70.704 1.00 28.42 161 THR A O 1
ATOM 2437 N N . LYS A 1 162 ? 4.684 21.741 69.969 1.00 26.50 162 LYS A N 1
ATOM 2438 C CA . LYS A 1 162 ? 5.393 22.392 71.074 1.00 26.74 162 LYS A CA 1
ATOM 2439 C C . LYS A 1 162 ? 4.717 22.216 72.425 1.00 28.76 162 LYS A C 1
ATOM 2440 O O . LYS A 1 162 ? 5.380 22.314 73.455 1.00 29.01 162 LYS A O 1
ATOM 2459 N N . ASN A 1 163 ? 3.404 21.942 72.438 1.00 28.16 163 ASN A N 1
ATOM 2460 C CA . ASN A 1 163 ? 2.666 21.670 73.676 1.00 27.57 163 ASN A CA 1
ATOM 2461 C C . ASN A 1 163 ? 2.726 20.173 73.992 1.00 28.27 163 ASN A C 1
ATOM 2462 O O . ASN A 1 163 ? 2.984 19.797 75.150 1.00 28.53 163 ASN A O 1
ATOM 2473 N N . LEU A 1 164 ? 2.464 19.325 73.006 1.00 25.64 164 LEU A N 1
ATOM 2474 C CA . LEU A 1 164 ? 2.395 17.882 73.248 1.00 24.99 164 LEU A CA 1
ATOM 2475 C C . LEU A 1 164 ? 3.742 17.237 73.631 1.00 29.20 164 LEU A C 1
ATOM 2476 O O . LEU A 1 164 ? 3.768 16.389 74.535 1.00 27.28 164 LEU A O 1
ATOM 2492 N N . GLY A 1 165 ? 4.833 17.607 72.941 1.00 26.36 165 GLY A N 1
ATOM 2493 C CA . GLY A 1 165 ? 6.153 17.039 73.228 1.00 26.95 165 GLY A CA 1
ATOM 2494 C C . GLY A 1 165 ? 6.544 17.144 74.696 1.00 28.51 165 GLY A C 1
ATOM 2495 O O . GLY A 1 165 ? 6.735 16.128 75.373 1.00 26.61 165 GLY A O 1
ATOM 2499 N N . PRO A 1 166 ? 6.615 18.362 75.251 1.00 27.02 166 PRO A N 1
ATOM 2500 C CA . PRO A 1 166 ? 6.931 18.500 76.681 1.00 26.50 166 PRO A CA 1
ATOM 2501 C C . PRO A 1 166 ? 5.932 17.823 77.629 1.00 27.13 166 PRO A C 1
ATOM 2502 O O . PRO A 1 166 ? 6.323 17.309 78.665 1.00 26.18 166 PRO A O 1
ATOM 2513 N N . GLY A 1 167 ? 4.656 17.789 77.255 1.00 25.40 167 GLY A N 1
ATOM 2514 C CA . GLY A 1 167 ? 3.639 17.128 78.067 1.00 23.80 167 GLY A CA 1
ATOM 2515 C C . GLY A 1 167 ? 3.893 15.639 78.123 1.00 24.77 167 GLY A C 1
ATOM 2516 O O . GLY A 1 167 ? 3.795 15.033 79.200 1.00 23.92 167 GLY A O 1
ATOM 2520 N N . MET A 1 168 ? 4.261 15.057 76.970 1.00 22.81 168 MET A N 1
ATOM 2521 C CA . MET A 1 168 ? 4.556 13.621 76.885 1.00 21.60 168 MET A CA 1
ATOM 2522 C C . MET A 1 168 ? 5.821 13.312 77.668 1.00 24.65 168 MET A C 1
ATOM 2523 O O . MET A 1 168 ? 5.916 12.259 78.314 1.00 24.03 168 MET A O 1
ATOM 2537 N N . THR A 1 169 ? 6.791 14.223 77.633 1.00 21.49 169 THR A N 1
ATOM 2538 C CA . THR A 1 169 ? 8.041 14.046 78.395 1.00 22.15 169 THR A CA 1
ATOM 2539 C C . THR A 1 169 ? 7.738 13.986 79.887 1.00 24.56 169 THR A C 1
ATOM 2540 O O . THR A 1 169 ? 8.294 13.137 80.611 1.00 24.51 169 THR A O 1
ATOM 2551 N N . LYS A 1 170 ? 6.820 14.856 80.373 1.00 22.72 170 LYS A N 1
ATOM 2552 C CA . LYS A 1 170 ? 6.423 14.870 81.771 1.00 22.43 170 LYS A CA 1
ATOM 2553 C C . LYS A 1 170 ? 5.737 13.545 82.135 1.00 24.04 170 LYS A C 1
ATOM 2554 O O . LYS A 1 170 ? 6.052 12.929 83.148 1.00 24.15 170 LYS A O 1
ATOM 2573 N N . MET A 1 171 ? 4.808 13.112 81.285 1.00 20.83 171 MET A N 1
ATOM 2574 C CA . MET A 1 171 ? 4.134 11.832 81.526 1.00 18.99 171 MET A CA 1
ATOM 2575 C C . MET A 1 171 ? 5.151 10.691 81.589 1.00 20.48 171 MET A C 1
ATOM 2576 O O . MET A 1 171 ? 5.072 9.862 82.503 1.00 21.65 171 MET A O 1
ATOM 2590 N N . ALA A 1 172 ? 6.079 10.635 80.625 1.00 19.05 172 ALA A N 1
ATOM 2591 C CA . ALA A 1 172 ? 7.098 9.577 80.574 1.00 18.56 172 ALA A CA 1
ATOM 2592 C C . ALA A 1 172 ? 7.939 9.589 81.844 1.00 22.08 172 ALA A C 1
ATOM 2593 O O . ALA A 1 172 ? 8.233 8.534 82.381 1.00 21.65 172 ALA A O 1
ATOM 2600 N N . LYS A 1 173 ? 8.309 10.773 82.322 1.00 20.71 173 LYS A N 1
ATOM 2601 C CA . LYS A 1 173 ? 9.107 10.873 83.565 1.00 20.41 173 LYS A CA 1
ATOM 2602 C C . LYS A 1 173 ? 8.361 10.301 84.761 1.00 21.83 173 LYS A C 1
ATOM 2603 O O . LYS A 1 173 ? 8.937 9.567 85.580 1.00 21.89 173 LYS A O 1
ATOM 2622 N N . MET A 1 174 ? 7.062 10.614 84.885 1.00 20.31 174 MET A N 1
ATOM 2623 C CA . MET A 1 174 ? 6.239 10.118 85.973 1.00 19.60 174 MET A CA 1
ATOM 2624 C C . MET A 1 174 ? 6.063 8.604 85.892 1.00 21.38 174 MET A C 1
ATOM 2625 O O . MET A 1 174 ? 6.153 7.911 86.899 1.00 21.24 174 MET A O 1
ATOM 2639 N N . ILE A 1 175 ? 5.867 8.076 84.673 1.00 18.48 175 ILE A N 1
ATOM 2640 C CA . ILE A 1 175 ? 5.743 6.630 84.537 1.00 17.20 175 ILE A CA 1
ATOM 2641 C C . ILE A 1 175 ? 7.053 5.948 84.877 1.00 23.05 175 ILE A C 1
ATOM 2642 O O . ILE A 1 175 ? 7.046 4.919 85.559 1.00 22.64 175 ILE A O 1
ATOM 2658 N N . ASP A 1 176 ? 8.162 6.512 84.442 1.00 21.24 176 ASP A N 1
ATOM 2659 C CA . ASP A 1 176 ? 9.479 5.932 84.732 1.00 20.72 176 ASP A CA 1
ATOM 2660 C C . ASP A 1 176 ? 9.749 5.906 86.240 1.00 22.11 176 ASP A C 1
ATOM 2661 O O . ASP A 1 176 ? 10.127 4.867 86.781 1.00 23.16 176 ASP A O 1
ATOM 2670 N N . GLU A 1 177 ? 9.462 7.016 86.921 1.00 19.70 177 GLU A N 1
ATOM 2671 C CA . GLU A 1 177 ? 9.648 7.105 88.377 1.00 19.33 177 GLU A CA 1
ATOM 2672 C C . GLU A 1 177 ? 8.724 6.157 89.147 1.00 23.19 177 GLU A C 1
ATOM 2673 O O . GLU A 1 177 ? 9.073 5.671 90.226 1.00 25.84 177 GLU A O 1
ATOM 2685 N N . ARG A 1 178 ? 7.555 5.879 88.611 1.00 18.58 178 ARG A N 1
ATOM 2686 C CA . ARG A 1 178 ? 6.633 4.951 89.259 1.00 18.77 178 ARG A CA 1
ATOM 2687 C C . ARG A 1 178 ? 7.058 3.520 89.042 1.00 20.05 178 ARG A C 1
ATOM 2688 O O . ARG A 1 178 ? 7.131 2.750 89.978 1.00 20.30 178 ARG A O 1
ATOM 2709 N N . GLN A 1 179 ? 7.267 3.141 87.786 1.00 17.76 179 GLN A N 1
ATOM 2710 C CA . GLN A 1 179 ? 7.552 1.743 87.496 1.00 18.43 179 GLN A CA 1
ATOM 2711 C C . GLN A 1 179 ? 8.784 1.245 88.222 1.00 20.52 179 GLN A C 1
ATOM 2712 O O . GLN A 1 179 ? 8.806 0.111 88.680 1.00 20.15 179 GLN A O 1
ATOM 2726 N N . GLN A 1 180 ? 9.819 2.094 88.342 1.00 17.83 180 GLN A N 1
ATOM 2727 C CA . GLN A 1 180 ? 11.064 1.648 88.972 1.00 17.88 180 GLN A CA 1
ATOM 2728 C C . GLN A 1 180 ? 10.896 1.130 90.371 1.00 21.11 180 GLN A C 1
ATOM 2729 O O . GLN A 1 180 ? 11.689 0.279 90.789 1.00 19.84 180 GLN A O 1
ATOM 2743 N N . GLU A 1 181 ? 9.868 1.577 91.089 1.00 18.56 181 GLU A N 1
ATOM 2744 C CA . GLU A 1 181 ? 9.681 1.083 92.452 1.00 19.84 181 GLU A CA 1
ATOM 2745 C C . GLU A 1 181 ? 8.532 0.085 92.613 1.00 20.72 181 GLU A C 1
ATOM 2746 O O . GLU A 1 181 ? 8.235 -0.326 93.722 1.00 20.25 181 GLU A O 1
ATOM 2758 N N . LEU A 1 182 ? 7.916 -0.368 91.515 1.00 18.52 182 LEU A N 1
ATOM 2759 C CA . LEU A 1 182 ? 6.915 -1.411 91.650 1.00 18.43 182 LEU A CA 1
ATOM 2760 C C . LEU A 1 182 ? 7.651 -2.717 91.849 1.00 22.13 182 LEU A C 1
ATOM 2761 O O . LEU A 1 182 ? 8.718 -2.924 91.265 1.00 22.46 182 LEU A O 1
ATOM 2777 N N . THR A 1 183 ? 7.104 -3.589 92.666 1.00 19.86 183 THR A N 1
ATOM 2778 C CA . THR A 1 183 ? 7.764 -4.862 92.946 1.00 20.64 183 THR A CA 1
ATOM 2779 C C . THR A 1 183 ? 7.459 -5.934 91.917 1.00 24.11 183 THR A C 1
ATOM 2780 O O . THR A 1 183 ? 8.169 -6.943 91.896 1.00 25.64 183 THR A O 1
ATOM 2791 N N . HIS A 1 184 ? 6.377 -5.781 91.130 1.00 22.38 184 HIS A N 1
ATOM 2792 C CA . HIS A 1 184 ? 5.966 -6.776 90.152 1.00 23.15 184 HIS A CA 1
ATOM 2793 C C . HIS A 1 184 ? 6.600 -6.507 88.818 1.00 24.40 184 HIS A C 1
ATOM 2794 O O . HIS A 1 184 ? 6.233 -5.555 88.126 1.00 23.53 184 HIS A O 1
ATOM 2808 N N . GLN A 1 185 ? 7.561 -7.360 88.429 1.00 22.27 185 GLN A N 1
ATOM 2809 C CA . GLN A 1 185 ? 8.269 -7.225 87.183 1.00 22.44 185 GLN A CA 1
ATOM 2810 C C . GLN A 1 185 ? 7.331 -7.119 86.006 1.00 25.40 185 GLN A C 1
ATOM 2811 O O . GLN A 1 185 ? 7.592 -6.327 85.129 1.00 24.09 185 GLN A O 1
ATOM 2825 N N . GLU A 1 186 ? 6.260 -7.913 85.991 1.00 24.02 186 GLU A N 1
ATOM 2826 C CA . GLU A 1 186 ? 5.309 -7.935 84.879 1.00 24.10 186 GLU A CA 1
ATOM 2827 C C . GLU A 1 186 ? 4.639 -6.563 84.684 1.00 24.51 186 GLU A C 1
ATOM 2828 O O . GLU A 1 186 ? 4.497 -6.079 83.569 1.00 23.20 186 GLU A O 1
ATOM 2840 N N . HIS A 1 187 ? 4.336 -5.883 85.781 1.00 20.89 187 HIS A N 1
ATOM 2841 C CA . HIS A 1 187 ? 3.741 -4.542 85.716 1.00 20.45 187 HIS A CA 1
ATOM 2842 C C . HIS A 1 187 ? 4.749 -3.497 85.272 1.00 21.87 187 HIS A C 1
ATOM 2843 O O . HIS A 1 187 ? 4.390 -2.594 84.514 1.00 22.07 187 HIS A O 1
ATOM 2857 N N . ARG A 1 188 ? 6.020 -3.584 85.719 1.00 19.83 188 ARG A N 1
ATOM 2858 C CA . ARG A 1 188 ? 7.065 -2.664 85.253 1.00 19.13 188 ARG A CA 1
ATOM 2859 C C . ARG A 1 188 ? 7.222 -2.813 83.726 1.00 23.01 188 ARG A C 1
ATOM 2860 O O . ARG A 1 188 ? 7.270 -1.826 82.997 1.00 22.24 188 ARG A O 1
ATOM 2881 N N . VAL A 1 189 ? 7.291 -4.068 83.253 1.00 21.61 189 VAL A N 1
ATOM 2882 C CA . VAL A 1 189 ? 7.431 -4.343 81.814 1.00 21.68 189 VAL A CA 1
ATOM 2883 C C . VAL A 1 189 ? 6.241 -3.772 81.044 1.00 22.95 189 VAL A C 1
ATOM 2884 O O . VAL A 1 189 ? 6.449 -3.123 80.021 1.00 22.87 189 VAL A O 1
ATOM 2897 N N . MET A 1 190 ? 5.016 -3.979 81.528 1.00 21.31 190 MET A N 1
ATOM 2898 C CA . MET A 1 190 ? 3.822 -3.441 80.839 1.00 21.44 190 MET A CA 1
ATOM 2899 C C . MET A 1 190 ? 3.847 -1.916 80.750 1.00 24.55 190 MET A C 1
ATOM 2900 O O . MET A 1 190 ? 3.587 -1.332 79.691 1.00 23.61 190 MET A O 1
ATOM 2914 N N . LEU A 1 191 ? 4.237 -1.255 81.846 1.00 20.00 191 LEU A N 1
ATOM 2915 C CA . LEU A 1 191 ? 4.318 0.205 81.821 1.00 18.79 191 LEU A CA 1
ATOM 2916 C C . LEU A 1 191 ? 5.419 0.729 80.909 1.00 20.85 191 LEU A C 1
ATOM 2917 O O . LEU A 1 191 ? 5.184 1.662 80.158 1.00 22.06 191 LEU A O 1
ATOM 2933 N N . VAL A 1 192 ? 6.612 0.125 80.955 1.00 20.61 192 VAL A N 1
ATOM 2934 C CA . VAL A 1 192 ? 7.723 0.548 80.106 1.00 21.61 192 VAL A CA 1
ATOM 2935 C C . VAL A 1 192 ? 7.385 0.324 78.625 1.00 23.48 192 VAL A C 1
ATOM 2936 O O . VAL A 1 192 ? 7.608 1.218 77.800 1.00 24.59 192 VAL A O 1
ATOM 2949 N N . ASN A 1 193 ? 6.794 -0.830 78.320 1.00 22.35 193 ASN A N 1
ATOM 2950 C CA . ASN A 1 193 ? 6.439 -1.134 76.917 1.00 23.17 193 ASN A CA 1
ATOM 2951 C C . ASN A 1 193 ? 5.362 -0.191 76.418 1.00 24.86 193 ASN A C 1
ATOM 2952 O O . ASN A 1 193 ? 5.456 0.305 75.274 1.00 24.55 193 ASN A O 1
ATOM 2963 N N . SER A 1 194 ? 4.323 0.058 77.233 1.00 20.12 194 SER A N 1
ATOM 2964 C CA . SER A 1 194 ? 3.267 0.971 76.811 1.00 20.03 194 SER A CA 1
ATOM 2965 C C . SER A 1 194 ? 3.782 2.384 76.624 1.00 22.01 194 SER A C 1
ATOM 2966 O O . SER A 1 194 ? 3.455 3.025 75.628 1.00 21.45 194 SER A O 1
ATOM 2974 N N . MET A 1 195 ? 4.598 2.877 77.558 1.00 21.09 195 MET A N 1
ATOM 2975 C CA . MET A 1 195 ? 5.129 4.228 77.411 1.00 21.27 195 MET A CA 1
ATOM 2976 C C . MET A 1 195 ? 6.029 4.320 76.162 1.00 22.46 195 MET A C 1
ATOM 2977 O O . MET A 1 195 ? 5.944 5.299 75.422 1.00 23.99 195 MET A O 1
ATOM 2991 N N . ASN A 1 196 ? 6.819 3.282 75.876 1.00 21.78 196 ASN A N 1
ATOM 2992 C CA . ASN A 1 196 ? 7.649 3.275 74.676 1.00 22.23 196 ASN A CA 1
ATOM 2993 C C . ASN A 1 196 ? 6.781 3.294 73.426 1.00 25.23 196 ASN A C 1
ATOM 2994 O O . ASN A 1 196 ? 7.079 4.030 72.495 1.00 26.92 196 ASN A O 1
ATOM 3005 N N . THR A 1 197 ? 5.679 2.530 73.402 1.00 21.77 197 THR A N 1
ATOM 3006 C CA . THR A 1 197 ? 4.775 2.561 72.252 1.00 21.21 197 THR A CA 1
ATOM 3007 C C . THR A 1 197 ? 4.249 3.982 72.034 1.00 22.35 197 THR A C 1
ATOM 3008 O O . THR A 1 197 ? 4.231 4.489 70.912 1.00 23.29 197 THR A O 1
ATOM 3019 N N . VAL A 1 198 ? 3.810 4.639 73.106 1.00 19.67 198 VAL A N 1
ATOM 3020 C CA . VAL A 1 198 ? 3.267 5.986 72.993 1.00 19.06 198 VAL A CA 1
ATOM 3021 C C . VAL A 1 198 ? 4.355 6.955 72.494 1.00 22.92 198 VAL A C 1
ATOM 3022 O O . VAL A 1 198 ? 4.091 7.745 71.597 1.00 22.03 198 VAL A O 1
ATOM 3035 N N . LYS A 1 199 ? 5.580 6.858 73.039 1.00 23.01 199 LYS A N 1
ATOM 3036 C CA . LYS A 1 199 ? 6.677 7.723 72.604 1.00 23.88 199 LYS A CA 1
ATOM 3037 C C . LYS A 1 199 ? 6.999 7.521 71.125 1.00 26.64 199 LYS A C 1
ATOM 3038 O O . LYS A 1 199 ? 7.234 8.489 70.408 1.00 27.28 199 LYS A O 1
ATOM 3057 N N . GLU A 1 200 ? 6.984 6.276 70.662 1.00 23.54 200 GLU A N 1
ATOM 3058 C CA . GLU A 1 200 ? 7.258 5.949 69.262 1.00 24.24 200 GLU A CA 1
ATOM 3059 C C . GLU A 1 200 ? 6.144 6.418 68.330 1.00 26.76 200 GLU A C 1
ATOM 3060 O O . GLU A 1 200 ? 6.409 6.751 67.176 1.00 28.13 200 GLU A O 1
ATOM 3072 N N . LEU A 1 201 ? 4.897 6.408 68.809 1.00 21.79 201 LEU A N 1
ATOM 3073 C CA . LEU A 1 201 ? 3.778 6.900 68.006 1.00 21.17 201 LEU A CA 1
ATOM 3074 C C . LEU A 1 201 ? 3.712 8.419 67.889 1.00 22.52 201 LEU A C 1
ATOM 3075 O O . LEU A 1 201 ? 3.106 8.938 66.950 1.00 22.32 201 LEU A O 1
ATOM 3091 N N . LEU A 1 202 ? 4.303 9.149 68.826 1.00 20.74 202 LEU A N 1
ATOM 3092 C CA . LEU A 1 202 ? 4.254 10.605 68.788 1.00 21.59 202 LEU A CA 1
ATOM 3093 C C . LEU A 1 202 ? 4.782 11.207 67.489 1.00 25.52 202 LEU A C 1
ATOM 3094 O O . LEU A 1 202 ? 4.018 11.907 66.835 1.00 24.93 202 LEU A O 1
ATOM 3110 N N . PRO A 1 203 ? 6.004 10.896 67.017 1.00 24.88 203 PRO A N 1
ATOM 3111 C CA . PRO A 1 203 ? 6.434 11.449 65.712 1.00 25.90 203 PRO A CA 1
ATOM 3112 C C . PRO A 1 203 ? 5.582 10.973 64.540 1.00 28.21 203 PRO A C 1
ATOM 3113 O O . PRO A 1 203 ? 5.452 11.681 63.542 1.00 27.59 203 PRO A O 1
ATOM 3124 N N . VAL A 1 204 ? 4.980 9.771 64.657 1.00 24.17 204 VAL A N 1
ATOM 3125 C CA . VAL A 1 204 ? 4.095 9.240 63.629 1.00 23.32 204 VAL A CA 1
ATOM 3126 C C . VAL A 1 204 ? 2.851 10.121 63.579 1.00 24.70 204 VAL A C 1
ATOM 3127 O O . VAL A 1 204 ? 2.392 10.496 62.515 1.00 25.59 204 VAL A O 1
ATOM 3140 N N . LEU A 1 205 ? 2.317 10.472 64.752 1.00 20.96 205 LEU A N 1
ATOM 3141 C CA . LEU A 1 205 ? 1.162 11.362 64.816 1.00 21.38 205 LEU A CA 1
ATOM 3142 C C . LEU A 1 205 ? 1.477 12.714 64.199 1.00 24.37 205 LEU A C 1
ATOM 3143 O O . LEU A 1 205 ? 0.698 13.229 63.402 1.00 23.99 205 LEU A O 1
ATOM 3159 N N . ILE A 1 206 ? 2.607 13.297 64.573 1.00 24.65 206 ILE A N 1
ATOM 3160 C CA . ILE A 1 206 ? 2.952 14.634 64.060 1.00 24.78 206 ILE A CA 1
ATOM 3161 C C . ILE A 1 206 ? 3.112 14.590 62.544 1.00 29.63 206 ILE A C 1
ATOM 3162 O O . ILE A 1 206 ? 2.620 15.477 61.853 1.00 29.99 206 ILE A O 1
ATOM 3178 N N . SER A 1 207 ? 3.739 13.539 62.044 1.00 24.91 207 SER A N 1
ATOM 3179 C CA . SER A 1 207 ? 3.891 13.353 60.597 1.00 24.46 207 SER A CA 1
ATOM 3180 C C . SER A 1 207 ? 2.531 13.210 59.892 1.00 28.82 207 SER A C 1
ATOM 3181 O O . SER A 1 207 ? 2.325 13.783 58.825 1.00 28.51 207 SER A O 1
ATOM 3189 N N . ALA A 1 208 ? 1.599 12.445 60.493 1.00 24.59 208 ALA A N 1
ATOM 3190 C CA . ALA A 1 208 ? 0.265 12.256 59.934 1.00 23.99 208 ALA A CA 1
ATOM 3191 C C . ALA A 1 208 ? -0.499 13.578 59.924 1.00 27.59 208 ALA A C 1
ATOM 3192 O O . ALA A 1 208 ? -1.205 13.873 58.957 1.00 26.94 208 ALA A O 1
ATOM 3199 N N . MET A 1 209 ? -0.311 14.400 60.978 1.00 24.66 209 MET A N 1
ATOM 3200 C CA . MET A 1 209 ? -0.965 15.700 61.036 1.00 24.25 209 MET A CA 1
ATOM 3201 C C . MET A 1 209 ? -0.395 16.624 59.979 1.00 26.56 209 MET A C 1
ATOM 3202 O O . MET A 1 209 ? -1.147 17.359 59.369 1.00 29.05 209 MET A O 1
ATOM 3216 N N . LYS A 1 210 ? 0.919 16.576 59.756 1.00 25.54 210 LYS A N 1
ATOM 3217 C CA . LYS A 1 210 ? 1.546 17.392 58.713 1.00 26.68 210 LYS A CA 1
ATOM 3218 C C . LYS A 1 210 ? 0.986 16.997 57.351 1.00 30.94 210 LYS A C 1
ATOM 3219 O O . LYS A 1 210 ? 0.691 17.875 56.545 1.00 30.74 210 LYS A O 1
ATOM 3238 N N . ILE A 1 211 ? 0.786 15.682 57.088 1.00 27.91 211 ILE A N 1
ATOM 3239 C CA . ILE A 1 211 ? 0.209 15.245 55.822 1.00 28.78 211 ILE A CA 1
ATOM 3240 C C . ILE A 1 211 ? -1.237 15.755 55.691 1.00 31.03 211 ILE A C 1
ATOM 3241 O O . ILE A 1 211 ? -1.620 16.254 54.642 1.00 31.52 211 ILE A O 1
ATOM 3257 N N . PHE A 1 212 ? -2.031 15.643 56.749 1.00 26.22 212 PHE A N 1
ATOM 3258 C CA . PHE A 1 212 ? -3.403 16.131 56.756 1.00 25.79 212 PHE A CA 1
ATOM 3259 C C . PHE A 1 212 ? -3.464 17.617 56.451 1.00 29.64 212 PHE A C 1
ATOM 3260 O O . PHE A 1 212 ? -4.270 18.017 55.611 1.00 29.90 212 PHE A O 1
ATOM 3277 N N . VAL A 1 213 ? -2.654 18.435 57.122 1.00 29.00 213 VAL A N 1
ATOM 3278 C CA . VAL A 1 213 ? -2.667 19.893 56.911 1.00 29.49 213 VAL A CA 1
ATOM 3279 C C . VAL A 1 213 ? -2.330 20.179 55.445 1.00 35.12 213 VAL A C 1
ATOM 3280 O O . VAL A 1 213 ? -2.984 21.016 54.828 1.00 35.03 213 VAL A O 1
ATOM 3293 N N . THR A 1 214 ? -1.306 19.498 54.895 1.00 31.61 214 THR A N 1
ATOM 3294 C CA . THR A 1 214 ? -0.891 19.700 53.502 1.00 32.08 214 THR A CA 1
ATOM 3295 C C . THR A 1 214 ? -2.019 19.379 52.551 1.00 34.29 214 THR A C 1
ATOM 3296 O O . THR A 1 214 ? -2.290 20.140 51.607 1.00 35.18 214 THR A O 1
ATOM 3307 N N . THR A 1 215 ? -2.689 18.251 52.790 1.00 29.98 215 THR A N 1
ATOM 3308 C CA . THR A 1 215 ? -3.797 17.859 51.912 1.00 29.69 215 THR A CA 1
ATOM 3309 C C . THR A 1 215 ? -4.953 18.863 52.007 1.00 33.86 215 THR A C 1
ATOM 3310 O O . THR A 1 215 ? -5.565 19.180 50.992 1.00 32.00 215 THR A O 1
ATOM 3321 N N . LYS A 1 216 ? -5.248 19.350 53.231 1.00 34.34 216 LYS A N 1
ATOM 3322 C CA . LYS A 1 216 ? -6.294 20.352 53.472 1.00 37.08 216 LYS A CA 1
ATOM 3323 C C . LYS A 1 216 ? -5.981 21.620 52.715 1.00 40.65 216 LYS A C 1
ATOM 3324 O O . LYS A 1 216 ? -6.828 22.125 51.975 1.00 40.79 216 LYS A O 1
ATOM 3343 N N . ASN A 1 217 ? -4.762 22.135 52.893 1.00 38.70 217 ASN A N 1
ATOM 3344 C CA . ASN A 1 217 ? -4.359 23.399 52.256 1.00 39.25 217 ASN A CA 1
ATOM 3345 C C . ASN A 1 217 ? -4.344 23.321 50.771 1.00 42.76 217 ASN A C 1
ATOM 3346 O O . ASN A 1 217 ? -4.771 24.272 50.104 1.00 43.12 217 ASN A O 1
ATOM 3357 N N . SER A 1 218 ? -3.886 22.196 50.224 1.00 38.56 218 SER A N 1
ATOM 3358 C CA . SER A 1 218 ? -3.833 22.051 48.773 1.00 38.48 218 SER A CA 1
ATOM 3359 C C . SER A 1 218 ? -5.216 21.777 48.171 1.00 42.31 218 SER A C 1
ATOM 3360 O O . SER A 1 218 ? -5.365 21.867 46.950 1.00 41.93 218 SER A O 1
ATOM 3368 N N . LYS A 1 219 ? -6.213 21.427 49.016 1.00 42.88 219 LYS A N 1
ATOM 3369 C CA . LYS A 1 219 ? -7.549 21.023 48.609 1.00 44.58 219 LYS A CA 1
ATOM 3370 C C . LYS A 1 219 ? -7.434 19.856 47.618 1.00 49.60 219 LYS A C 1
ATOM 3371 O O . LYS A 1 219 ? -8.136 19.816 46.617 1.00 50.51 219 LYS A O 1
ATOM 3390 N N . ASN A 1 220 ? -6.522 18.903 47.910 1.00 48.13 220 ASN A N 1
ATOM 3391 C CA . ASN A 1 220 ? -6.325 17.750 47.021 1.00 47.42 220 ASN A CA 1
ATOM 3392 C C . ASN A 1 220 ? -7.174 16.567 47.486 1.00 49.85 220 ASN A C 1
ATOM 3393 O O . ASN A 1 220 ? -7.770 16.610 48.569 1.00 48.56 220 ASN A O 1
ATOM 3404 N N . GLN A 1 221 ? -7.196 15.488 46.683 1.00 44.49 221 GLN A N 1
ATOM 3405 C CA . GLN A 1 221 ? -7.982 14.287 46.996 1.00 43.05 221 GLN A CA 1
ATOM 3406 C C . GLN A 1 221 ? -7.442 13.407 48.148 1.00 45.28 221 GLN A C 1
ATOM 3407 O O . GLN A 1 221 ? -8.049 12.379 48.440 1.00 46.57 221 GLN A O 1
ATOM 3421 N N . GLY A 1 222 ? -6.312 13.757 48.747 1.00 40.03 222 GLY A N 1
ATOM 3422 C CA . GLY A 1 222 ? -5.750 12.954 49.831 1.00 37.59 222 GLY A CA 1
ATOM 3423 C C . GLY A 1 222 ? -6.279 13.194 51.240 1.00 39.81 222 GLY A C 1
ATOM 3424 O O . GLY A 1 222 ? -5.766 12.577 52.179 1.00 35.51 222 GLY A O 1
ATOM 3428 N N . ILE A 1 223 ? -7.323 14.045 51.420 1.00 37.29 223 ILE A N 1
ATOM 3429 C CA . ILE A 1 223 ? -7.798 14.433 52.764 1.00 35.78 223 ILE A CA 1
ATOM 3430 C C . ILE A 1 223 ? -8.402 13.309 53.606 1.00 36.92 223 ILE A C 1
ATOM 3431 O O . ILE A 1 223 ? -8.015 13.171 54.782 1.00 32.71 223 ILE A O 1
ATOM 3447 N N . GLU A 1 224 ? -9.352 12.524 53.055 1.00 35.64 224 GLU A N 1
ATOM 3448 C CA . GLU A 1 224 ? -9.992 11.463 53.845 1.00 36.04 224 GLU A CA 1
ATOM 3449 C C . GLU A 1 224 ? -8.992 10.397 54.313 1.00 36.54 224 GLU A C 1
ATOM 3450 O O . GLU A 1 224 ? -9.070 10.019 55.474 1.00 34.47 224 GLU A O 1
ATOM 3462 N N . GLU A 1 225 ? -8.018 9.987 53.458 1.00 33.01 225 GLU A N 1
ATOM 3463 C CA . GLU A 1 225 ? -6.958 9.043 53.825 1.00 31.98 225 GLU A CA 1
ATOM 3464 C C . GLU A 1 225 ? -6.059 9.648 54.923 1.00 33.26 225 GLU A C 1
ATOM 3465 O O . GLU A 1 225 ? -5.742 8.981 55.915 1.00 30.38 225 GLU A O 1
ATOM 3477 N N . ALA A 1 226 ? -5.652 10.929 54.757 1.00 30.51 226 ALA A N 1
ATOM 3478 C CA . ALA A 1 226 ? -4.788 11.579 55.743 1.00 29.57 226 ALA A CA 1
ATOM 3479 C C . ALA A 1 226 ? -5.481 11.691 57.100 1.00 30.71 226 ALA A C 1
ATOM 3480 O O . ALA A 1 226 ? -4.877 11.441 58.154 1.00 27.88 226 ALA A O 1
ATOM 3487 N N . LEU A 1 227 ? -6.767 12.027 57.070 1.00 29.89 227 LEU A N 1
ATOM 3488 C CA . LEU A 1 227 ? -7.561 12.142 58.303 1.00 30.55 227 LEU A CA 1
ATOM 3489 C C . LEU A 1 227 ? -7.691 10.783 59.012 1.00 31.32 227 LEU A C 1
ATOM 3490 O O . LEU A 1 227 ? -7.483 10.709 60.247 1.00 28.60 227 LEU A O 1
ATOM 3506 N N A LYS A 1 228 ? -8.002 9.705 58.253 0.83 30.02 228 LYS A N 1
ATOM 3507 N N B LYS A 1 228 ? -8.017 9.702 58.274 0.17 28.53 228 LYS A N 1
ATOM 3508 C CA A LYS A 1 228 ? -8.142 8.377 58.855 0.83 30.74 228 LYS A CA 1
ATOM 3509 C CA B LYS A 1 228 ? -8.155 8.383 58.908 0.17 28.41 228 LYS A CA 1
ATOM 3510 C C A LYS A 1 228 ? -6.812 7.891 59.453 0.83 29.74 228 LYS A C 1
ATOM 3511 C C B LYS A 1 228 ? -6.813 7.852 59.449 0.17 29.93 228 LYS A C 1
ATOM 3512 O O A LYS A 1 228 ? -6.811 7.316 60.532 0.83 27.51 228 LYS A O 1
ATOM 3513 O O B LYS A 1 228 ? -6.812 7.171 60.472 0.17 29.24 228 LYS A O 1
ATOM 3550 N N . ASN A 1 229 ? -5.676 8.201 58.805 1.00 25.06 229 ASN A N 1
ATOM 3551 C CA . ASN A 1 229 ? -4.343 7.791 59.291 1.00 25.32 229 ASN A CA 1
ATOM 3552 C C . ASN A 1 229 ? -3.996 8.528 60.587 1.00 25.29 229 ASN A C 1
ATOM 3553 O O . ASN A 1 229 ? -3.464 7.926 61.528 1.00 24.38 229 ASN A O 1
ATOM 3565 N N . ARG A 1 230 ? -4.381 9.811 60.680 1.00 22.74 230 ARG A N 1
ATOM 3566 C CA . ARG A 1 230 ? -4.164 10.563 61.919 1.00 23.03 230 ARG A CA 1
ATOM 3567 C C . ARG A 1 230 ? -5.033 9.980 63.021 1.00 24.37 230 ARG A C 1
ATOM 3568 O O . ARG A 1 230 ? -4.536 9.714 64.110 1.00 24.35 230 ARG A O 1
ATOM 3589 N N . ASN A 1 231 ? -6.322 9.757 62.730 1.00 24.10 231 ASN A N 1
ATOM 3590 C CA . ASN A 1 231 ? -7.233 9.170 63.734 1.00 24.52 231 ASN A CA 1
ATOM 3591 C C . ASN A 1 231 ? -6.785 7.798 64.215 1.00 25.74 231 ASN A C 1
ATOM 3592 O O . ASN A 1 231 ? -6.892 7.522 65.404 1.00 24.03 231 ASN A O 1
ATOM 3603 N N . PHE A 1 232 ? -6.240 6.952 63.324 1.00 23.84 232 PHE A N 1
ATOM 3604 C CA . PHE A 1 232 ? -5.753 5.614 63.675 1.00 24.65 232 PHE A CA 1
ATOM 3605 C C . PHE A 1 232 ? -4.614 5.711 64.708 1.00 24.94 232 PHE A C 1
ATOM 3606 O O . PHE A 1 232 ? -4.597 4.995 65.725 1.00 22.57 232 PHE A O 1
ATOM 3623 N N . THR A 1 233 ? -3.681 6.638 64.468 1.00 22.79 233 THR A N 1
ATOM 3624 C CA . THR A 1 233 ? -2.569 6.859 65.376 1.00 22.06 233 THR A CA 1
ATOM 3625 C C . THR A 1 233 ? -3.078 7.379 66.727 1.00 21.78 233 THR A C 1
ATOM 3626 O O . THR A 1 233 ? -2.627 6.905 67.765 1.00 22.08 233 THR A O 1
ATOM 3637 N N . VAL A 1 234 ? -4.004 8.353 66.701 1.00 18.88 234 VAL A N 1
ATOM 3638 C CA . VAL A 1 234 ? -4.557 8.858 67.973 1.00 19.68 234 VAL A CA 1
ATOM 3639 C C . VAL A 1 234 ? -5.270 7.761 68.761 1.00 22.23 234 VAL A C 1
ATOM 3640 O O . VAL A 1 234 ? -5.135 7.696 70.000 1.00 21.38 234 VAL A O 1
ATOM 3653 N N . GLU A 1 235 ? -6.043 6.930 68.072 1.00 20.57 235 GLU A N 1
ATOM 3654 C CA . GLU A 1 235 ? -6.769 5.817 68.702 1.00 20.83 235 GLU A CA 1
ATOM 3655 C C . GLU A 1 235 ? -5.785 4.855 69.391 1.00 22.60 235 GLU A C 1
ATOM 3656 O O . GLU A 1 235 ? -5.988 4.460 70.548 1.00 21.99 235 GLU A O 1
ATOM 3668 N N . LYS A 1 236 ? -4.683 4.510 68.712 1.00 20.33 236 LYS A N 1
ATOM 3669 C CA . LYS A 1 236 ? -3.685 3.622 69.294 1.00 20.33 236 LYS A CA 1
ATOM 3670 C C . LYS A 1 236 ? -2.961 4.235 70.474 1.00 21.31 236 LYS A C 1
ATOM 3671 O O . LYS A 1 236 ? -2.747 3.578 71.476 1.00 21.25 236 LYS A O 1
ATOM 3690 N N . MET A 1 237 ? -2.616 5.521 70.375 1.00 20.40 237 MET A N 1
ATOM 3691 C CA . MET A 1 237 ? -1.965 6.198 71.495 1.00 19.88 237 MET A CA 1
ATOM 3692 C C . MET A 1 237 ? -2.905 6.233 72.689 1.00 19.87 237 MET A C 1
ATOM 3693 O O . MET A 1 237 ? -2.494 5.971 73.812 1.00 20.62 237 MET A O 1
ATOM 3707 N N . SER A 1 238 ? -4.183 6.566 72.421 1.00 19.39 238 SER A N 1
ATOM 3708 C CA . SER A 1 238 ? -5.171 6.656 73.493 1.00 18.96 238 SER A CA 1
ATOM 3709 C C . SER A 1 238 ? -5.423 5.298 74.158 1.00 23.00 238 SER A C 1
ATOM 3710 O O . SER A 1 238 ? -5.498 5.220 75.391 1.00 21.00 238 SER A O 1
ATOM 3718 N N . ALA A 1 239 ? -5.481 4.217 73.366 1.00 21.09 239 ALA A N 1
ATOM 3719 C CA . ALA A 1 239 ? -5.641 2.878 73.912 1.00 21.51 239 ALA A CA 1
ATOM 3720 C C . ALA A 1 239 ? -4.460 2.510 74.819 1.00 22.78 239 ALA A C 1
ATOM 3721 O O . ALA A 1 239 ? -4.633 1.930 75.898 1.00 22.28 239 ALA A O 1
ATOM 3728 N N . GLU A 1 240 ? -3.266 2.901 74.405 1.00 20.15 240 GLU A N 1
ATOM 3729 C CA . GLU A 1 240 ? -2.058 2.617 75.168 1.00 20.73 240 GLU A CA 1
ATOM 3730 C C . GLU A 1 240 ? -2.010 3.411 76.476 1.00 20.83 240 GLU A C 1
ATOM 3731 O O . GLU A 1 240 ? -1.681 2.854 77.505 1.00 22.35 240 GLU A O 1
ATOM 3743 N N . ILE A 1 241 ? -2.405 4.698 76.459 1.00 17.38 241 ILE A N 1
ATOM 3744 C CA . ILE A 1 241 ? -2.448 5.489 77.681 1.00 17.26 241 ILE A CA 1
ATOM 3745 C C . ILE A 1 241 ? -3.526 4.946 78.624 1.00 19.73 241 ILE A C 1
ATOM 3746 O O . ILE A 1 241 ? -3.306 4.896 79.835 1.00 20.49 241 ILE A O 1
ATOM 3762 N N . ASN A 1 242 ? -4.673 4.514 78.088 1.00 18.33 242 ASN A N 1
ATOM 3763 C CA . ASN A 1 242 ? -5.693 3.902 78.960 1.00 18.68 242 ASN A CA 1
ATOM 3764 C C . ASN A 1 242 ? -5.182 2.587 79.574 1.00 21.34 242 ASN A C 1
ATOM 3765 O O . ASN A 1 242 ? -5.510 2.270 80.724 1.00 21.72 242 ASN A O 1
ATOM 3776 N N . GLU A 1 243 ? -4.345 1.836 78.835 1.00 21.46 243 GLU A N 1
ATOM 3777 C CA . GLU A 1 243 ? -3.714 0.621 79.371 1.00 21.30 243 GLU A CA 1
ATOM 3778 C C . GLU A 1 243 ? -2.741 1.008 80.501 1.00 21.65 243 GLU A C 1
ATOM 3779 O O . GLU A 1 243 ? -2.712 0.352 81.532 1.00 22.68 243 GLU A O 1
ATOM 3791 N N . ILE A 1 244 ? -1.979 2.110 80.339 1.00 17.83 244 ILE A N 1
ATOM 3792 C CA . ILE A 1 244 ? -1.129 2.599 81.433 1.00 18.65 244 ILE A CA 1
ATOM 3793 C C . ILE A 1 244 ? -1.963 2.915 82.656 1.00 21.14 244 ILE A C 1
ATOM 3794 O O . ILE A 1 244 ? -1.611 2.522 83.777 1.00 20.78 244 ILE A O 1
ATOM 3810 N N . ILE A 1 245 ? -3.051 3.660 82.476 1.00 18.62 245 ILE A N 1
ATOM 3811 C CA . ILE A 1 245 ? -3.931 4.011 83.586 1.00 18.15 245 ILE A CA 1
ATOM 3812 C C . ILE A 1 245 ? -4.449 2.736 84.290 1.00 22.52 245 ILE A C 1
ATOM 3813 O O . ILE A 1 245 ? -4.465 2.667 85.525 1.00 22.05 245 ILE A O 1
ATOM 3829 N N . ARG A 1 246 ? -4.819 1.733 83.524 1.00 20.81 246 ARG A N 1
ATOM 3830 C CA . ARG A 1 246 ? -5.291 0.469 84.096 1.00 21.91 246 ARG A CA 1
ATOM 3831 C C . ARG A 1 246 ? -4.200 -0.226 84.904 1.00 23.87 246 ARG A C 1
ATOM 3832 O O . ARG A 1 246 ? -4.445 -0.593 86.067 1.00 23.82 246 ARG A O 1
ATOM 3853 N N . VAL A 1 247 ? -2.985 -0.313 84.372 1.00 20.92 247 VAL A N 1
ATOM 3854 C CA . VAL A 1 247 ? -1.863 -0.985 85.039 1.00 19.58 247 VAL A CA 1
ATOM 3855 C C . VAL A 1 247 ? -1.447 -0.225 86.291 1.00 20.50 247 VAL A C 1
ATOM 3856 O O . VAL A 1 247 ? -1.139 -0.846 87.315 1.00 21.54 247 VAL A O 1
ATOM 3869 N N . LEU A 1 248 ? -1.488 1.098 86.237 1.00 19.84 248 LEU A N 1
ATOM 3870 C CA . LEU A 1 248 ? -1.171 1.903 87.431 1.00 20.11 248 LEU A CA 1
ATOM 3871 C C . LEU A 1 248 ? -2.074 1.592 88.611 1.00 22.23 248 LEU A C 1
ATOM 3872 O O . LEU A 1 248 ? -1.657 1.785 89.765 1.00 23.27 248 LEU A O 1
ATOM 3888 N N . GLN A 1 249 ? -3.321 1.164 88.360 1.00 21.81 249 GLN A N 1
ATOM 3889 C CA . GLN A 1 249 ? -4.297 0.869 89.428 1.00 23.50 249 GLN A CA 1
ATOM 3890 C C . GLN A 1 249 ? -4.390 -0.592 89.827 1.00 27.48 249 GLN A C 1
ATOM 3891 O O . GLN A 1 249 ? -5.176 -0.919 90.709 1.00 30.30 249 GLN A O 1
ATOM 3905 N N . LEU A 1 250 ? -3.579 -1.475 89.228 1.00 24.11 250 LEU A N 1
ATOM 3906 C CA . LEU A 1 250 ? -3.610 -2.886 89.540 1.00 24.80 250 LEU A CA 1
ATOM 3907 C C . LEU A 1 250 ? -2.938 -3.210 90.846 1.00 26.52 250 LEU A C 1
ATOM 3908 O O . LEU A 1 250 ? -1.861 -2.689 91.123 1.00 23.66 250 LEU A O 1
ATOM 3924 N N . THR A 1 251 ? -3.530 -4.136 91.591 1.00 24.47 251 THR A N 1
ATOM 3925 C CA . THR A 1 251 ? -2.936 -4.758 92.754 1.00 25.09 251 THR A CA 1
ATOM 3926 C C . THR A 1 251 ? -3.004 -6.243 92.453 1.00 31.74 251 THR A C 1
ATOM 3927 O O . THR A 1 251 ? -4.098 -6.801 92.316 1.00 32.23 251 THR A O 1
ATOM 3938 N N . SER A 1 252 ? -1.842 -6.869 92.284 1.00 28.38 252 SER A N 1
ATOM 3939 C CA . SER A 1 252 ? -1.755 -8.295 92.012 1.00 28.40 252 SER A CA 1
ATOM 3940 C C . SER A 1 252 ? -2.417 -9.113 93.099 1.00 33.23 252 SER A C 1
ATOM 3941 O O . SER A 1 252 ? -2.347 -8.763 94.278 1.00 31.14 252 SER A O 1
ATOM 3949 N N . TRP A 1 253 ? -3.016 -10.250 92.690 1.00 35.00 253 TRP A N 1
ATOM 3950 C CA . TRP A 1 253 ? -3.631 -11.197 93.621 1.00 37.40 253 TRP A CA 1
ATOM 3951 C C . TRP A 1 253 ? -2.624 -11.686 94.690 1.00 41.28 253 TRP A C 1
ATOM 3952 O O . TRP A 1 253 ? -3.036 -12.031 95.790 1.00 42.83 253 TRP A O 1
ATOM 3973 N N . ASP A 1 254 ? -1.315 -11.730 94.349 1.00 35.51 254 ASP A N 1
ATOM 3974 C CA . ASP A 1 254 ? -0.273 -12.226 95.240 1.00 34.45 254 ASP A CA 1
ATOM 3975 C C . ASP A 1 254 ? 0.163 -11.263 96.336 1.00 37.19 254 ASP A C 1
ATOM 3976 O O . ASP A 1 254 ? 0.979 -11.650 97.176 1.00 38.29 254 ASP A O 1
ATOM 3985 N N . GLU A 1 255 ? -0.349 -10.019 96.338 1.00 34.27 255 GLU A N 1
ATOM 3986 C CA . GLU A 1 255 ? 0.047 -9.053 97.361 1.00 33.57 255 GLU A CA 1
ATOM 3987 C C . GLU A 1 255 ? -0.568 -9.340 98.682 1.00 37.58 255 GLU A C 1
ATOM 3988 O O . GLU A 1 255 ? -1.787 -9.463 98.783 1.00 37.12 255 GLU A O 1
ATOM 4000 N N . ASP A 1 256 ? 0.276 -9.384 99.730 1.00 35.33 256 ASP A N 1
ATOM 4001 C CA . ASP A 1 256 ? -0.205 -9.636 101.070 1.00 36.11 256 ASP A CA 1
ATOM 4002 C C . ASP A 1 256 ? -1.022 -8.453 101.526 1.00 41.30 256 ASP A C 1
ATOM 4003 O O . ASP A 1 256 ? -0.686 -7.300 101.216 1.00 41.40 256 ASP A O 1
ATOM 4012 N N . ALA A 1 257 ? -2.117 -8.752 102.214 1.00 38.31 257 ALA A N 1
ATOM 4013 C CA . ALA A 1 257 ? -2.980 -7.764 102.829 1.00 38.37 257 ALA A CA 1
ATOM 4014 C C . ALA A 1 257 ? -2.481 -7.742 104.264 1.00 42.62 257 ALA A C 1
ATOM 4015 O O . ALA A 1 257 ? -2.095 -8.789 104.780 1.00 43.82 257 ALA A O 1
ATOM 4022 N N . TRP A 1 258 ? -2.398 -6.569 104.874 1.00 37.49 258 TRP A N 1
ATOM 4023 C CA . TRP A 1 258 ? -1.930 -6.449 106.258 1.00 38.86 258 TRP A CA 1
ATOM 4024 C C . TRP A 1 258 ? -3.062 -5.867 107.068 1.00 45.63 258 TRP A C 1
ATOM 4025 O O . TRP A 1 258 ? -3.679 -4.901 106.613 1.00 35.51 258 TRP A O 1
ATOM 4046 N N . MET B 1 1 ? 22.265 -13.766 107.453 1.00 56.58 1 MET B N 1
ATOM 4047 C CA . MET B 1 1 ? 22.625 -12.634 106.600 1.00 54.53 1 MET B CA 1
ATOM 4048 C C . MET B 1 1 ? 21.720 -12.527 105.344 1.00 56.00 1 MET B C 1
ATOM 4049 O O . MET B 1 1 ? 20.986 -13.484 105.044 1.00 59.19 1 MET B O 1
ATOM 4055 N N . PRO B 1 2 ? 21.735 -11.398 104.586 1.00 46.55 2 PRO B N 1
ATOM 4056 C CA . PRO B 1 2 ? 22.549 -10.174 104.754 1.00 43.81 2 PRO B CA 1
ATOM 4057 C C . PRO B 1 2 ? 22.331 -9.480 106.099 1.00 40.55 2 PRO B C 1
ATOM 4058 O O . PRO B 1 2 ? 21.192 -9.412 106.561 1.00 39.21 2 PRO B O 1
ATOM 4069 N N . VAL B 1 3 ? 23.430 -9.043 106.763 1.00 33.07 3 VAL B N 1
ATOM 4070 C CA . VAL B 1 3 ? 23.365 -8.324 108.049 1.00 29.29 3 VAL B CA 1
ATOM 4071 C C . VAL B 1 3 ? 23.907 -6.914 107.786 1.00 29.97 3 VAL B C 1
ATOM 4072 O O . VAL B 1 3 ? 25.061 -6.756 107.378 1.00 29.15 3 VAL B O 1
ATOM 4085 N N . PHE B 1 4 ? 23.100 -5.893 108.082 1.00 26.15 4 PHE B N 1
ATOM 4086 C CA . PHE B 1 4 ? 23.461 -4.499 107.872 1.00 24.37 4 PHE B CA 1
ATOM 4087 C C . PHE B 1 4 ? 23.605 -3.789 109.183 1.00 25.81 4 PHE B C 1
ATOM 4088 O O . PHE B 1 4 ? 23.170 -4.302 110.205 1.00 27.62 4 PHE B O 1
ATOM 4105 N N . HIS B 1 5 ? 24.217 -2.590 109.161 1.00 21.38 5 HIS B N 1
ATOM 4106 C CA . HIS B 1 5 ? 24.502 -1.863 110.403 1.00 20.11 5 HIS B CA 1
ATOM 4107 C C . HIS B 1 5 ? 23.230 -1.273 111.028 1.00 22.88 5 HIS B C 1
ATOM 4108 O O . HIS B 1 5 ? 23.057 -1.277 112.244 1.00 23.11 5 HIS B O 1
ATOM 4122 N N . THR B 1 6 ? 22.360 -0.703 110.196 1.00 18.96 6 THR B N 1
ATOM 4123 C CA . THR B 1 6 ? 21.165 -0.035 110.661 1.00 17.51 6 THR B CA 1
ATOM 4124 C C . THR B 1 6 ? 19.996 -0.424 109.787 1.00 18.75 6 THR B C 1
ATOM 4125 O O . THR B 1 6 ? 20.183 -0.890 108.654 1.00 17.76 6 THR B O 1
ATOM 4136 N N . ARG B 1 7 ? 18.807 -0.151 110.283 1.00 18.03 7 ARG B N 1
ATOM 4137 C CA . ARG B 1 7 ? 17.575 -0.400 109.518 1.00 18.23 7 ARG B CA 1
ATOM 4138 C C . ARG B 1 7 ? 17.510 0.541 108.340 1.00 19.19 7 ARG B C 1
ATOM 4139 O O . ARG B 1 7 ? 16.943 0.156 107.322 1.00 20.76 7 ARG B O 1
ATOM 4160 N N . THR B 1 8 ? 18.063 1.756 108.446 1.00 16.96 8 THR B N 1
ATOM 4161 C CA . THR B 1 8 ? 18.091 2.670 107.278 1.00 17.00 8 THR B CA 1
ATOM 4162 C C . THR B 1 8 ? 18.881 2.012 106.175 1.00 18.24 8 THR B C 1
ATOM 4163 O O . THR B 1 8 ? 18.427 1.978 105.006 1.00 18.38 8 THR B O 1
ATOM 4174 N N . ILE B 1 9 ? 20.101 1.546 106.472 1.00 17.01 9 ILE B N 1
ATOM 4175 C CA . ILE B 1 9 ? 20.941 0.930 105.438 1.00 17.68 9 ILE B CA 1
ATOM 4176 C C . ILE B 1 9 ? 20.279 -0.324 104.868 1.00 19.98 9 ILE B C 1
ATOM 4177 O O . ILE B 1 9 ? 20.260 -0.518 103.639 1.00 19.93 9 ILE B O 1
ATOM 4193 N N . GLU B 1 10 ? 19.744 -1.194 105.730 1.00 16.90 10 GLU B N 1
ATOM 4194 C CA . GLU B 1 10 ? 19.051 -2.399 105.314 1.00 17.38 10 GLU B CA 1
ATOM 4195 C C . GLU B 1 10 ? 17.893 -2.059 104.360 1.00 19.95 10 GLU B C 1
ATOM 4196 O O . GLU B 1 10 ? 17.725 -2.737 103.335 1.00 20.92 10 GLU B O 1
ATOM 4208 N N . SER B 1 11 ? 17.129 -1.008 104.681 1.00 18.57 11 SER B N 1
ATOM 4209 C CA . SER B 1 11 ? 15.962 -0.599 103.868 1.00 18.97 11 SER B CA 1
ATOM 4210 C C . SER B 1 11 ? 16.328 -0.174 102.480 1.00 23.46 11 SER B C 1
ATOM 4211 O O . SER B 1 11 ? 15.486 -0.253 101.574 1.00 23.85 11 SER B O 1
ATOM 4219 N N . ILE B 1 12 ? 17.562 0.274 102.293 1.00 18.70 12 ILE B N 1
ATOM 4220 C CA . ILE B 1 12 ? 18.019 0.734 100.978 1.00 18.05 12 ILE B CA 1
ATOM 4221 C C . ILE B 1 12 ? 18.730 -0.363 100.235 1.00 22.19 12 ILE B C 1
ATOM 4222 O O . ILE B 1 12 ? 18.532 -0.541 99.001 1.00 21.51 12 ILE B O 1
ATOM 4238 N N . LEU B 1 13 ? 19.630 -1.081 100.915 1.00 19.80 13 LEU B N 1
ATOM 4239 C CA . LEU B 1 13 ? 20.448 -2.097 100.261 1.00 21.11 13 LEU B CA 1
ATOM 4240 C C . LEU B 1 13 ? 19.713 -3.383 99.964 1.00 25.31 13 LE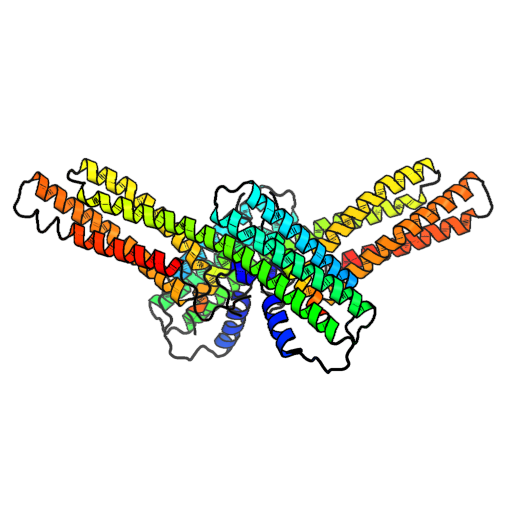U B C 1
ATOM 4241 O O . LEU B 1 13 ? 20.211 -4.190 99.177 1.00 26.38 13 LEU B O 1
ATOM 4257 N N . GLU B 1 14 ? 18.531 -3.587 100.580 1.00 23.77 14 GLU B N 1
ATOM 4258 C CA . GLU B 1 14 ? 17.659 -4.710 100.270 1.00 23.54 14 GLU B CA 1
ATOM 4259 C C . GLU B 1 14 ? 16.532 -4.184 99.407 1.00 23.90 14 GLU B C 1
ATOM 4260 O O . GLU B 1 14 ? 16.085 -3.038 99.581 1.00 24.15 14 GLU B O 1
ATOM 4272 N N . PRO B 1 15 ? 16.069 -4.986 98.436 1.00 22.89 15 PRO B N 1
ATOM 4273 C CA . PRO B 1 15 ? 16.408 -6.389 98.157 1.00 22.74 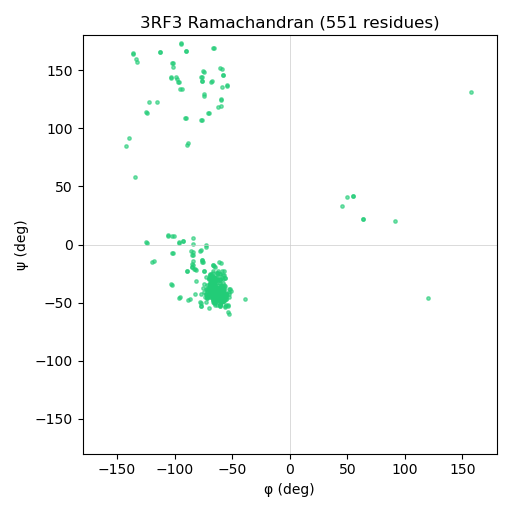15 PRO B CA 1
ATOM 4274 C C . PRO B 1 15 ? 17.652 -6.700 97.324 1.00 24.47 15 PRO B C 1
ATOM 4275 O O . PRO B 1 15 ? 17.984 -7.872 97.175 1.00 25.30 15 PRO B O 1
ATOM 4286 N N . VAL B 1 16 ? 18.330 -5.702 96.753 1.00 20.92 16 VAL B N 1
ATOM 4287 C CA . VAL B 1 16 ? 19.402 -5.991 95.799 1.00 20.46 16 VAL B CA 1
ATOM 4288 C C . VAL B 1 16 ? 20.615 -6.701 96.380 1.00 23.61 16 VAL B C 1
ATOM 4289 O O . VAL B 1 16 ? 21.248 -7.471 95.694 1.00 24.04 16 VAL B O 1
ATOM 4302 N N . ALA B 1 17 ? 20.941 -6.436 97.656 1.00 23.49 17 ALA B N 1
ATOM 4303 C CA . ALA B 1 17 ? 22.110 -7.094 98.265 1.00 26.24 17 ALA B CA 1
ATOM 4304 C C . ALA B 1 17 ? 21.955 -8.589 98.276 1.00 30.07 17 ALA B C 1
ATOM 4305 O O . ALA B 1 17 ? 22.864 -9.317 97.847 1.00 29.01 17 ALA B O 1
ATOM 4312 N N . GLN B 1 18 ? 20.761 -9.081 98.646 1.00 28.23 18 GLN B N 1
ATOM 4313 C CA . GLN B 1 18 ? 20.512 -10.519 98.621 1.00 30.45 18 GLN B CA 1
ATOM 4314 C C . GLN B 1 18 ? 20.493 -11.062 97.168 1.00 31.98 18 GLN B C 1
ATOM 4315 O O . GLN B 1 18 ? 21.073 -12.116 96.894 1.00 33.79 18 GLN B O 1
ATOM 4329 N N . GLN B 1 19 ? 19.947 -10.277 96.185 1.00 26.44 19 GLN B N 1
ATOM 4330 C CA . GLN B 1 19 ? 19.989 -10.646 94.780 1.00 25.74 19 GLN B CA 1
ATOM 4331 C C . GLN B 1 19 ? 21.437 -10.778 94.261 1.00 28.84 19 GLN B C 1
ATOM 4332 O O . GLN B 1 19 ? 21.737 -11.724 93.562 1.00 30.48 19 GLN B O 1
ATOM 4346 N N . ILE B 1 20 ? 22.329 -9.843 94.635 1.00 24.87 20 ILE B N 1
ATOM 4347 C CA . ILE B 1 20 ? 23.735 -9.857 94.206 1.00 24.91 20 ILE B CA 1
ATOM 4348 C C . ILE B 1 20 ? 24.475 -10.998 94.921 1.00 30.65 20 ILE B C 1
ATOM 4349 O O . ILE B 1 20 ? 25.226 -11.698 94.261 1.00 33.42 20 ILE B O 1
ATOM 4365 N N . SER B 1 21 ? 24.242 -11.183 96.231 1.00 29.98 21 SER B N 1
ATOM 4366 C CA . SER B 1 21 ? 24.874 -12.286 96.967 1.00 31.93 21 SER B CA 1
ATOM 4367 C C . SER B 1 21 ? 24.559 -13.586 96.289 1.00 41.57 21 SER B C 1
ATOM 4368 O O . SER B 1 21 ? 25.469 -14.394 96.078 1.00 43.74 21 SER B O 1
ATOM 4376 N N . HIS B 1 22 ? 23.293 -13.764 95.860 1.00 41.55 22 HIS B N 1
ATOM 4377 C CA . HIS B 1 22 ? 22.885 -14.947 95.120 1.00 44.16 22 HIS B CA 1
ATOM 4378 C C . HIS B 1 22 ? 23.611 -15.087 93.797 1.00 50.34 22 HIS B C 1
ATOM 4379 O O . HIS B 1 22 ? 24.072 -16.188 93.488 1.00 52.82 22 HIS B O 1
ATOM 4393 N N . LEU B 1 23 ? 23.753 -14.011 93.016 1.00 45.07 23 LEU B N 1
ATOM 4394 C CA . LEU B 1 23 ? 24.472 -14.083 91.740 1.00 45.30 23 LEU B CA 1
ATOM 4395 C C . LEU B 1 23 ? 25.975 -14.322 91.927 1.00 47.43 23 LEU B C 1
ATOM 4396 O O . LEU B 1 23 ? 26.582 -14.946 91.064 1.00 48.54 23 LEU B O 1
ATOM 4412 N N . VAL B 1 24 ? 26.576 -13.855 93.035 1.00 42.98 24 VAL B N 1
ATOM 4413 C CA . VAL B 1 24 ? 27.997 -14.094 93.267 1.00 44.44 24 VAL B CA 1
ATOM 4414 C C . VAL B 1 24 ? 28.211 -15.619 93.440 1.00 52.56 24 VAL B C 1
ATOM 4415 O O . VAL B 1 24 ? 29.180 -16.147 92.886 1.00 49.39 24 VAL B O 1
ATOM 4428 N N . ILE B 1 25 ? 27.223 -16.337 94.054 1.00 54.63 25 ILE B N 1
ATOM 4429 C CA . ILE B 1 25 ? 27.269 -17.815 94.156 1.00 57.37 25 ILE B CA 1
ATOM 4430 C C . ILE B 1 25 ? 26.999 -18.462 92.772 1.00 65.31 25 ILE B C 1
ATOM 4431 O O . ILE B 1 25 ? 27.638 -19.457 92.425 1.00 65.43 25 ILE B O 1
ATOM 4447 N N . MET B 1 26 ? 26.060 -17.902 91.994 1.00 64.53 26 MET B N 1
ATOM 4448 C CA . MET B 1 26 ? 25.757 -18.371 90.637 1.00 66.08 26 MET B CA 1
ATOM 4449 C C . MET B 1 26 ? 26.960 -18.107 89.685 1.00 69.86 26 MET B C 1
ATOM 4450 O O . MET B 1 26 ? 27.154 -18.853 88.722 1.00 70.53 26 MET B O 1
ATOM 4464 N N . HIS B 1 27 ? 27.772 -17.064 89.973 1.00 63.97 27 HIS B N 1
ATOM 4465 C CA . HIS B 1 27 ? 28.977 -16.720 89.210 1.00 62.94 27 HIS B CA 1
ATOM 4466 C C . HIS B 1 27 ? 30.168 -17.590 89.636 1.00 64.68 27 HIS B C 1
ATOM 4467 O O . HIS B 1 27 ? 30.934 -17.972 88.759 1.00 64.68 27 HIS B O 1
ATOM 4481 N N . GLU B 1 28 ? 30.260 -18.024 90.906 1.00 58.99 28 GLU B N 1
ATOM 4482 C CA . GLU B 1 28 ? 31.340 -18.933 91.323 1.00 59.46 28 GLU B CA 1
ATOM 4483 C C . GLU B 1 28 ? 31.267 -20.285 90.577 1.00 63.42 28 GLU B C 1
ATOM 4484 O O . GLU B 1 28 ? 32.287 -20.966 90.461 1.00 63.88 28 GLU B O 1
ATOM 4488 N N . GLU B 1 29 ? 30.075 -20.659 90.051 1.00 58.68 29 GLU B N 1
ATOM 4489 C CA . GLU B 1 29 ? 29.891 -21.904 89.314 1.00 58.16 29 GLU B CA 1
ATOM 4490 C C . GLU B 1 29 ? 30.429 -21.898 87.874 1.00 60.12 29 GLU B C 1
ATOM 4491 O O . GLU B 1 29 ? 30.477 -22.963 87.284 1.00 59.65 29 GLU B O 1
ATOM 4503 N N . GLY B 1 30 ? 30.767 -20.722 87.312 1.00 54.89 30 GLY B N 1
ATOM 4504 C CA . GLY B 1 30 ? 31.332 -20.591 85.960 1.00 54.12 30 GLY B CA 1
ATOM 4505 C C . GLY B 1 30 ? 30.365 -20.371 84.802 1.00 53.83 30 GLY B C 1
ATOM 4506 O O . GLY B 1 30 ? 30.702 -20.623 83.643 1.00 53.43 30 GLY B O 1
ATOM 4510 N N . GLU B 1 31 ? 29.162 -19.904 85.136 1.00 46.04 31 GLU B N 1
ATOM 4511 C CA . GLU B 1 31 ? 28.024 -19.511 84.296 1.00 43.06 31 GLU B CA 1
ATOM 4512 C C . GLU B 1 31 ? 27.606 -20.444 83.130 1.00 45.79 31 GLU B C 1
ATOM 4513 O O . GLU B 1 31 ? 27.121 -19.931 82.119 1.00 45.33 31 GLU B O 1
ATOM 4525 N N . VAL B 1 32 ? 27.739 -21.786 83.238 1.00 43.42 32 VAL B N 1
ATOM 4526 C CA . VAL B 1 32 ? 27.301 -22.625 82.113 1.00 42.11 32 VAL B CA 1
ATOM 4527 C C . VAL B 1 32 ? 25.805 -23.014 82.242 1.00 45.94 32 VAL B C 1
ATOM 4528 O O . VAL B 1 32 ? 25.461 -24.060 82.803 1.00 46.26 32 VAL B O 1
ATOM 4541 N N . ASP B 1 33 ? 24.923 -22.128 81.754 1.00 41.72 33 ASP B N 1
ATOM 4542 C CA . ASP B 1 33 ? 23.477 -22.387 81.663 1.00 39.37 33 ASP B CA 1
ATOM 4543 C C . ASP B 1 33 ? 22.977 -22.357 80.229 1.00 40.44 33 ASP B C 1
ATOM 4544 O O . ASP B 1 33 ? 21.858 -22.800 79.980 1.00 39.49 33 ASP B O 1
ATOM 4553 N N . GLY B 1 34 ? 23.777 -21.835 79.298 1.00 37.71 34 GLY B N 1
ATOM 4554 C CA . GLY B 1 34 ? 23.392 -21.764 77.905 1.00 36.64 34 GLY B CA 1
ATOM 4555 C C . GLY B 1 34 ? 22.195 -20.889 77.628 1.00 39.16 34 GLY B C 1
ATOM 4556 O O . GLY B 1 34 ? 21.574 -21.008 76.568 1.00 38.92 34 GLY B O 1
ATOM 4560 N N . LYS B 1 35 ? 21.896 -19.948 78.545 1.00 33.19 35 LYS B N 1
ATOM 4561 C CA . LYS B 1 35 ? 20.766 -19.055 78.404 1.00 31.06 35 LYS B CA 1
ATOM 4562 C C . LYS B 1 35 ? 21.230 -17.691 77.931 1.00 35.82 35 LYS B C 1
ATOM 4563 O O . LYS B 1 35 ? 22.410 -17.325 78.092 1.00 35.23 35 LYS B O 1
ATOM 4582 N N . ALA B 1 36 ? 20.302 -16.970 77.310 1.00 31.38 36 ALA B N 1
ATOM 4583 C CA . ALA B 1 36 ? 20.530 -15.631 76.761 1.00 31.64 36 ALA B CA 1
ATOM 4584 C C . ALA B 1 36 ? 20.048 -14.613 77.745 1.00 34.81 36 ALA B C 1
ATOM 4585 O O . ALA B 1 36 ? 19.000 -14.808 78.356 1.00 34.97 36 ALA B O 1
ATOM 4592 N N . ILE B 1 37 ? 20.778 -13.517 77.846 1.00 28.79 37 ILE B N 1
ATOM 4593 C CA . ILE B 1 37 ? 20.373 -12.395 78.687 1.00 28.07 37 ILE B CA 1
ATOM 4594 C C . ILE B 1 37 ? 19.610 -11.434 77.772 1.00 33.70 37 ILE B C 1
ATOM 4595 O O . ILE B 1 37 ? 20.093 -11.109 76.673 1.00 32.87 37 ILE B O 1
ATOM 4611 N N . PRO B 1 38 ? 18.428 -10.918 78.211 1.00 30.78 38 PRO B N 1
ATOM 4612 C CA . PRO B 1 38 ? 17.692 -9.960 77.370 1.00 31.84 38 PRO B CA 1
ATOM 4613 C C . PRO B 1 38 ? 18.454 -8.637 77.210 1.00 31.38 38 PRO B C 1
ATOM 4614 O O . PRO B 1 38 ? 19.454 -8.438 77.897 1.00 30.21 38 PRO B O 1
ATOM 4625 N N . ASP B 1 39 ? 18.022 -7.771 76.299 1.00 30.56 39 ASP B N 1
ATOM 4626 C CA . ASP B 1 39 ? 18.709 -6.503 76.024 1.00 28.62 39 ASP B CA 1
ATOM 4627 C C . ASP B 1 39 ? 18.736 -5.669 77.296 1.00 31.86 39 ASP B C 1
ATOM 4628 O O . ASP B 1 39 ? 17.675 -5.405 77.827 1.00 33.01 39 ASP B O 1
ATOM 4637 N N . LEU B 1 40 ? 19.927 -5.322 77.829 1.00 24.81 40 LEU B N 1
ATOM 4638 C CA . LEU B 1 40 ? 20.064 -4.561 79.069 1.00 24.08 40 LEU B CA 1
ATOM 4639 C C . LEU B 1 40 ? 20.343 -3.103 78.828 1.00 26.99 40 LEU B C 1
ATOM 4640 O O . LEU B 1 40 ? 20.572 -2.372 79.800 1.00 24.77 40 LEU B O 1
ATOM 4656 N N . THR B 1 41 ? 20.283 -2.644 77.584 1.00 25.47 41 THR B N 1
ATOM 4657 C CA . THR B 1 41 ? 20.584 -1.245 77.301 1.00 24.07 41 THR B CA 1
ATOM 4658 C C . THR B 1 41 ? 19.728 -0.259 78.130 1.00 24.98 41 THR B C 1
ATOM 4659 O O . THR B 1 41 ? 20.292 0.603 78.793 1.00 25.06 41 THR B O 1
ATOM 4670 N N . ALA B 1 42 ? 18.394 -0.420 78.121 1.00 24.95 42 ALA B N 1
ATOM 4671 C CA . ALA B 1 42 ? 17.494 0.513 78.829 1.00 25.53 42 ALA B CA 1
ATOM 4672 C C . ALA B 1 42 ? 17.585 0.339 80.350 1.00 25.18 42 ALA B C 1
ATOM 4673 O O . ALA B 1 42 ? 17.778 1.329 81.063 1.00 23.25 42 ALA B O 1
ATOM 4680 N N . PRO B 1 43 ? 17.560 -0.898 80.881 1.00 23.10 43 PRO B N 1
ATOM 4681 C CA . PRO B 1 43 ? 17.763 -1.057 82.342 1.00 22.43 43 PRO B CA 1
ATOM 4682 C C . PRO B 1 43 ? 19.106 -0.471 82.814 1.00 22.67 43 PRO B C 1
ATOM 4683 O O . PRO B 1 43 ? 19.155 0.137 83.892 1.00 20.86 43 PRO B O 1
ATOM 4694 N N . VAL B 1 44 ? 20.211 -0.640 82.047 1.00 19.75 44 VAL B N 1
ATOM 4695 C CA . VAL B 1 44 ? 21.500 -0.051 82.419 1.00 19.85 44 VAL B CA 1
ATOM 4696 C C . VAL B 1 44 ? 21.447 1.465 82.341 1.00 21.57 44 VAL B C 1
ATOM 4697 O O . VAL B 1 44 ? 21.988 2.136 83.228 1.00 21.76 44 VAL B O 1
ATOM 4710 N N . ALA B 1 45 ? 20.773 2.011 81.301 1.00 20.73 45 ALA B N 1
ATOM 4711 C CA . ALA B 1 45 ? 20.641 3.464 81.218 1.00 21.81 45 ALA B CA 1
ATOM 4712 C C . ALA B 1 45 ? 19.919 4.002 82.473 1.00 22.60 45 ALA B C 1
ATOM 4713 O O . ALA B 1 45 ? 20.275 5.069 82.967 1.00 22.49 45 ALA B O 1
ATOM 4720 N N . ALA B 1 46 ? 18.940 3.255 83.009 1.00 19.64 46 ALA B N 1
ATOM 4721 C CA . ALA B 1 46 ? 18.225 3.672 84.232 1.00 19.36 46 ALA B CA 1
ATOM 4722 C C . ALA B 1 46 ? 19.167 3.670 85.435 1.00 20.27 46 ALA B C 1
ATOM 4723 O O . ALA B 1 46 ? 19.167 4.587 86.265 1.00 18.93 46 ALA B O 1
ATOM 4730 N N . VAL B 1 47 ? 20.040 2.655 85.508 1.00 17.48 47 VAL B N 1
ATOM 4731 C CA . VAL B 1 47 ? 21.039 2.628 86.580 1.00 17.65 47 VAL B CA 1
ATOM 4732 C C . VAL B 1 47 ? 21.985 3.843 86.436 1.00 20.26 47 VAL B C 1
ATOM 4733 O O . VAL B 1 47 ? 22.260 4.522 87.413 1.00 20.20 47 VAL B O 1
ATOM 4746 N N . GLN B 1 48 ? 22.480 4.128 85.217 1.00 19.76 48 GLN B N 1
ATOM 4747 C CA . GLN B 1 48 ? 23.390 5.248 84.998 1.00 21.14 48 GLN B CA 1
ATOM 4748 C C . GLN B 1 48 ? 22.730 6.546 85.422 1.00 21.48 48 GLN B C 1
ATOM 4749 O O . GLN B 1 48 ? 23.372 7.357 86.074 1.00 22.15 48 GLN B O 1
ATOM 4763 N N . ALA B 1 49 ? 21.453 6.747 85.087 1.00 19.27 49 ALA B N 1
ATOM 4764 C CA . ALA B 1 49 ? 20.768 7.984 85.462 1.00 18.95 49 ALA B CA 1
ATOM 4765 C C . ALA B 1 49 ? 20.635 8.084 86.981 1.00 20.93 49 ALA B C 1
ATOM 4766 O O . ALA B 1 49 ? 20.856 9.149 87.550 1.00 21.45 49 ALA B O 1
ATOM 4773 N N . ALA B 1 50 ? 20.301 6.963 87.633 1.00 17.56 50 ALA B N 1
ATOM 4774 C CA . ALA B 1 50 ? 20.194 6.972 89.076 1.00 18.03 50 ALA B CA 1
ATOM 4775 C C . ALA B 1 50 ? 21.549 7.233 89.741 1.00 21.99 50 ALA B C 1
ATOM 4776 O O . ALA B 1 50 ? 21.612 7.954 90.749 1.00 20.68 50 ALA B O 1
ATOM 4783 N N . VAL B 1 51 ? 22.611 6.635 89.225 1.00 18.89 51 VAL B N 1
ATOM 4784 C CA . VAL B 1 51 ? 23.953 6.822 89.769 1.00 20.03 51 VAL B CA 1
ATOM 4785 C C . VAL B 1 51 ? 24.397 8.278 89.616 1.00 22.84 51 VAL B C 1
ATOM 4786 O O . VAL B 1 51 ? 24.869 8.879 90.563 1.00 23.43 51 VAL B O 1
ATOM 4799 N N . SER B 1 52 ? 24.247 8.854 88.410 1.00 21.80 52 SER B N 1
ATOM 4800 C CA . SER B 1 52 ? 24.598 10.254 88.225 1.00 23.11 52 SER B CA 1
ATOM 4801 C C . SER B 1 52 ? 23.815 11.168 89.200 1.00 24.05 52 SER B C 1
ATOM 4802 O O . SER B 1 52 ? 24.389 12.084 89.792 1.00 25.31 52 SER B O 1
ATOM 4810 N N . ASN B 1 53 ? 22.531 10.862 89.447 1.00 21.13 53 ASN B N 1
ATOM 4811 C CA . ASN B 1 53 ? 21.712 11.631 90.360 1.00 22.09 53 ASN B CA 1
ATOM 4812 C C . ASN B 1 53 ? 22.223 11.501 91.803 1.00 24.25 53 ASN B C 1
ATOM 4813 O O . ASN B 1 53 ? 22.257 12.487 92.555 1.00 23.38 53 ASN B O 1
ATOM 4824 N N . LEU B 1 54 ? 22.598 10.275 92.201 1.00 20.19 54 LEU B N 1
ATOM 4825 C CA . LEU B 1 54 ? 23.143 10.054 93.537 1.00 19.48 54 LEU B CA 1
ATOM 4826 C C . LEU B 1 54 ? 24.435 10.879 93.755 1.00 22.60 54 LEU B C 1
ATOM 4827 O O . LEU B 1 54 ? 24.606 11.468 94.821 1.00 22.61 54 LEU B O 1
ATOM 4843 N N . VAL B 1 55 ? 25.336 10.897 92.787 1.00 21.58 55 VAL B N 1
ATOM 4844 C CA . VAL B 1 55 ? 26.576 11.676 92.903 1.00 22.54 55 VAL B CA 1
ATOM 4845 C C . VAL B 1 55 ? 26.243 13.170 92.956 1.00 27.34 55 VAL B C 1
ATOM 4846 O O . VAL B 1 55 ? 26.794 13.870 93.799 1.00 25.58 55 VAL B O 1
ATOM 4859 N N . ARG B 1 56 ? 25.282 13.637 92.153 1.00 23.70 56 ARG B N 1
ATOM 4860 C CA . ARG B 1 56 ? 24.840 15.047 92.231 1.00 24.91 56 ARG B CA 1
ATOM 4861 C C . ARG B 1 56 ? 24.349 15.389 93.647 1.00 28.77 56 ARG B C 1
ATOM 4862 O O . ARG B 1 56 ? 24.759 16.407 94.214 1.00 28.74 56 ARG B O 1
ATOM 4883 N N . VAL B 1 57 ? 23.472 14.540 94.233 1.00 22.53 57 VAL B N 1
ATOM 4884 C CA . VAL B 1 57 ? 22.950 14.777 95.575 1.00 22.89 57 VAL B CA 1
ATOM 4885 C C . VAL B 1 57 ? 24.078 14.745 96.594 1.00 27.51 57 VAL B C 1
ATOM 4886 O O . VAL B 1 57 ? 24.114 15.625 97.457 1.00 27.42 57 VAL B O 1
ATOM 4899 N N . GLY B 1 58 ? 24.997 13.773 96.490 1.00 23.24 58 GLY B N 1
ATOM 4900 C CA . GLY B 1 58 ? 26.120 13.670 97.405 1.00 25.34 58 GLY B CA 1
ATOM 4901 C C . GLY B 1 58 ? 27.000 14.900 97.378 1.00 30.68 58 GLY B C 1
ATOM 4902 O O . GLY B 1 58 ? 27.402 15.393 98.430 1.00 29.25 58 GLY B O 1
ATOM 4906 N N . LYS B 1 59 ? 27.271 15.420 96.189 1.00 27.41 59 LYS B N 1
ATOM 4907 C CA . LYS B 1 59 ? 28.063 16.638 96.035 1.00 28.20 59 LYS B CA 1
ATOM 4908 C C . LYS B 1 59 ? 27.441 17.857 96.714 1.00 34.41 59 LYS B C 1
ATOM 4909 O O . LYS B 1 59 ? 28.183 18.759 97.104 1.00 32.97 59 LYS B O 1
ATOM 4928 N N . GLU B 1 60 ? 26.101 17.891 96.906 1.00 30.22 60 GLU B N 1
ATOM 4929 C CA . GLU B 1 60 ? 25.468 19.014 97.620 1.00 28.68 60 GLU B CA 1
ATOM 4930 C C . GLU B 1 60 ? 25.896 19.036 99.059 1.00 34.14 60 GLU B C 1
ATOM 4931 O O . GLU B 1 60 ? 26.066 20.101 99.632 1.00 35.04 60 GLU B O 1
ATOM 4943 N N . THR B 1 61 ? 26.050 17.860 99.655 1.00 30.35 61 THR B N 1
ATOM 4944 C CA . THR B 1 61 ? 26.533 17.775 101.023 1.00 30.45 61 THR B CA 1
ATOM 4945 C C . THR B 1 61 ? 28.013 18.141 101.025 1.00 32.65 61 THR B C 1
ATOM 4946 O O . THR B 1 61 ? 28.414 18.902 101.879 1.00 32.61 61 THR B O 1
ATOM 4957 N N . VAL B 1 62 ? 28.812 17.613 100.080 1.00 30.42 62 VAL B N 1
ATOM 4958 C CA . VAL B 1 62 ? 30.254 17.925 100.053 1.00 31.19 62 VAL B CA 1
ATOM 4959 C C . VAL B 1 62 ? 30.464 19.438 99.991 1.00 36.88 62 VAL B C 1
ATOM 4960 O O . VAL B 1 62 ? 31.273 19.955 100.749 1.00 35.83 62 VAL B O 1
ATOM 4973 N N . GLN B 1 63 ? 29.734 20.138 99.111 1.00 36.06 63 GLN B N 1
ATOM 4974 C CA . GLN B 1 63 ? 29.894 21.592 98.966 1.00 36.97 63 GLN B CA 1
ATOM 4975 C C . GLN B 1 63 ? 29.390 22.438 100.159 1.00 42.90 63 GLN B C 1
ATOM 4976 O O . GLN B 1 63 ? 29.897 23.546 100.341 1.00 45.52 63 GLN B O 1
ATOM 4990 N N . THR B 1 64 ? 28.422 21.950 100.960 1.00 38.82 64 THR B N 1
ATOM 4991 C CA . THR B 1 64 ? 27.845 22.714 102.083 1.00 38.21 64 THR B CA 1
ATOM 4992 C C . THR B 1 64 ? 28.324 22.322 103.480 1.00 42.41 64 THR B C 1
ATOM 4993 O O . THR B 1 64 ? 28.357 23.173 104.362 1.00 42.70 64 THR B O 1
ATOM 5004 N N . THR B 1 65 ? 28.617 21.038 103.721 1.00 37.13 65 THR B N 1
ATOM 5005 C CA . THR B 1 65 ? 29.029 20.560 105.046 1.00 35.51 65 THR B CA 1
ATOM 5006 C C . THR B 1 65 ? 30.296 21.235 105.585 1.00 39.75 65 THR B C 1
ATOM 5007 O O . THR B 1 65 ? 31.146 21.675 104.809 1.00 39.65 65 THR B O 1
ATOM 5018 N N . GLU B 1 66 ? 30.385 21.321 106.915 1.00 39.47 66 GLU B N 1
ATOM 5019 C CA . GLU B 1 66 ? 31.569 21.792 107.629 1.00 39.84 66 GLU B CA 1
ATOM 5020 C C . GLU B 1 66 ? 32.330 20.586 108.175 1.00 41.38 66 GLU B C 1
ATOM 5021 O O . GLU B 1 66 ? 33.444 20.738 108.678 1.00 42.91 66 GLU B O 1
ATOM 5033 N N . ASP B 1 67 ? 31.737 19.375 108.055 1.00 34.19 67 ASP B N 1
ATOM 5034 C CA . ASP B 1 67 ? 32.343 18.152 108.550 1.00 30.55 67 ASP B CA 1
ATOM 5035 C C . ASP B 1 67 ? 33.433 17.745 107.554 1.00 33.87 67 ASP B C 1
ATOM 5036 O O . ASP B 1 67 ? 33.123 17.271 106.464 1.00 30.02 67 ASP B O 1
ATOM 5045 N N . GLN B 1 68 ? 34.714 17.927 107.942 1.00 31.67 68 GLN B N 1
ATOM 5046 C CA . GLN B 1 68 ? 35.832 17.648 107.054 1.00 31.42 68 GLN B CA 1
ATOM 5047 C C . GLN B 1 68 ? 36.023 16.165 106.773 1.00 32.05 68 GLN B C 1
ATOM 5048 O O . GLN B 1 68 ? 36.516 15.823 105.706 1.00 32.15 68 GLN B O 1
ATOM 5062 N N . ILE B 1 69 ? 35.619 15.294 107.703 1.00 30.04 69 ILE B N 1
ATOM 5063 C CA . ILE B 1 69 ? 35.743 13.843 107.484 1.00 29.08 69 ILE B CA 1
ATOM 5064 C C . ILE B 1 69 ? 34.759 13.408 106.420 1.00 30.89 69 ILE B C 1
ATOM 5065 O O . ILE B 1 69 ? 35.091 12.657 105.516 1.00 31.57 69 ILE B O 1
ATOM 5081 N N . LEU B 1 70 ? 33.505 13.749 106.683 1.00 27.90 70 LEU B N 1
ATOM 5082 C CA . LEU B 1 70 ? 32.421 13.456 105.767 1.00 26.18 70 LEU B CA 1
ATOM 5083 C C . LEU B 1 70 ? 32.813 14.007 104.402 1.00 28.55 70 LEU B C 1
ATOM 5084 O O . LEU B 1 70 ? 32.702 13.323 103.392 1.00 27.01 70 LEU B O 1
ATOM 5100 N N . LYS B 1 71 ? 33.331 15.229 104.375 1.00 28.07 71 LYS B N 1
ATOM 5101 C CA . LYS B 1 71 ? 33.727 15.871 103.127 1.00 27.40 71 LYS B CA 1
ATOM 5102 C C . LYS B 1 71 ? 34.833 15.092 102.374 1.00 32.06 71 LYS B C 1
ATOM 5103 O O . LYS B 1 71 ? 34.777 15.013 101.153 1.00 32.49 71 LYS B O 1
ATOM 5122 N N . ARG B 1 72 ? 35.804 14.488 103.071 1.00 30.30 72 ARG B N 1
ATOM 5123 C CA . ARG B 1 72 ? 36.825 13.711 102.363 1.00 31.28 72 ARG B CA 1
ATOM 5124 C C . ARG B 1 72 ? 36.436 12.244 102.166 1.00 33.15 72 ARG B C 1
ATOM 5125 O O . ARG B 1 72 ? 36.965 11.619 101.254 1.00 32.95 72 ARG B O 1
ATOM 5146 N N . ASP B 1 73 ? 35.523 11.694 102.984 1.00 29.89 73 ASP B N 1
ATOM 5147 C CA . ASP B 1 73 ? 35.130 10.287 102.829 1.00 29.43 73 ASP B CA 1
ATOM 5148 C C . ASP B 1 73 ? 34.089 10.014 101.736 1.00 33.20 73 ASP B C 1
ATOM 5149 O O . ASP B 1 73 ? 34.045 8.882 101.247 1.00 33.71 73 ASP B O 1
ATOM 5158 N N . MET B 1 74 ? 33.284 11.012 101.318 1.00 30.00 74 MET B N 1
ATOM 5159 C CA . MET B 1 74 ? 32.263 10.836 100.258 1.00 29.97 74 MET B CA 1
ATOM 5160 C C . MET B 1 74 ? 32.817 10.703 98.810 1.00 35.72 74 MET B C 1
ATOM 5161 O O . MET B 1 74 ? 32.366 9.804 98.096 1.00 36.12 74 MET B O 1
ATOM 5175 N N . PRO B 1 75 ? 33.731 11.581 98.312 1.00 30.38 75 PRO B N 1
ATOM 5176 C CA . PRO B 1 75 ? 34.206 11.476 96.921 1.00 31.13 75 PRO B CA 1
ATOM 5177 C C . PRO B 1 75 ? 34.709 10.107 96.433 1.00 34.79 75 PRO B C 1
ATOM 5178 O O . PRO B 1 75 ? 34.332 9.729 95.323 1.00 34.37 75 PRO B O 1
ATOM 5189 N N . PRO B 1 76 ? 35.456 9.302 97.215 1.00 31.16 76 PRO B N 1
ATOM 5190 C CA . PRO B 1 76 ? 35.861 7.970 96.713 1.00 31.02 76 PRO B CA 1
ATOM 5191 C C . PRO B 1 76 ? 34.688 7.038 96.380 1.00 32.63 76 PRO B C 1
ATOM 5192 O O . PRO B 1 76 ? 34.798 6.210 95.478 1.00 31.74 76 PRO B O 1
ATOM 5203 N N . ALA B 1 77 ? 33.555 7.193 97.072 1.00 27.58 77 ALA B N 1
ATOM 5204 C CA . ALA B 1 77 ? 32.378 6.375 96.797 1.00 27.45 77 ALA B CA 1
ATOM 5205 C C . ALA B 1 77 ? 31.760 6.782 95.472 1.00 26.66 77 ALA B C 1
ATOM 5206 O O . ALA B 1 77 ? 31.254 5.922 94.760 1.00 26.52 77 ALA B O 1
ATOM 5213 N N . PHE B 1 78 ? 31.795 8.062 95.104 1.00 24.12 78 PHE B N 1
ATOM 5214 C CA . PHE B 1 78 ? 31.302 8.509 93.798 1.00 24.31 78 PHE B CA 1
ATOM 5215 C C . PHE B 1 78 ? 32.112 7.833 92.700 1.00 29.30 78 PHE B C 1
ATOM 5216 O O . PHE B 1 78 ? 31.539 7.309 91.732 1.00 27.17 78 PHE B O 1
ATOM 5233 N N . ILE B 1 79 ? 33.451 7.834 92.857 1.00 27.82 79 ILE B N 1
ATOM 5234 C CA . ILE B 1 79 ? 34.334 7.197 91.885 1.00 29.64 79 ILE B CA 1
ATOM 5235 C C . ILE B 1 79 ? 33.989 5.712 91.764 1.00 32.12 79 ILE B C 1
ATOM 5236 O O . ILE B 1 79 ? 33.917 5.201 90.652 1.00 32.60 79 ILE B O 1
ATOM 5252 N N . LYS B 1 80 ? 33.767 5.020 92.892 1.00 28.08 80 LYS B N 1
ATOM 5253 C CA . LYS B 1 80 ? 33.423 3.598 92.855 1.00 27.39 80 LYS B CA 1
ATOM 5254 C C . LYS B 1 80 ? 32.122 3.349 92.067 1.00 29.00 80 LYS B C 1
ATOM 5255 O O . LYS B 1 80 ? 32.078 2.457 91.234 1.00 28.33 80 LYS B O 1
ATOM 5274 N N . VAL B 1 81 ? 31.064 4.135 92.331 1.00 25.30 81 VAL B N 1
ATOM 5275 C CA . VAL B 1 81 ? 29.804 3.923 91.616 1.00 23.62 81 VAL B CA 1
ATOM 5276 C C . VAL B 1 81 ? 29.932 4.323 90.142 1.00 26.50 81 VAL B C 1
ATOM 5277 O O . VAL B 1 81 ? 29.334 3.684 89.301 1.00 26.46 81 VAL B O 1
ATOM 5290 N N . GLU B 1 82 ? 30.676 5.387 89.831 1.00 24.87 82 GLU B N 1
ATOM 5291 C CA . GLU B 1 82 ? 30.841 5.810 88.443 1.00 25.13 82 GLU B CA 1
ATOM 5292 C C . GLU B 1 82 ? 31.630 4.756 87.663 1.00 29.82 82 GLU B C 1
ATOM 5293 O O . GLU B 1 82 ? 31.228 4.382 86.557 1.00 30.77 82 GLU B O 1
ATOM 5305 N N . ASN B 1 83 ? 32.728 4.259 88.239 1.00 28.63 83 ASN B N 1
ATOM 5306 C CA . ASN B 1 83 ? 33.509 3.192 87.597 1.00 29.33 83 ASN B CA 1
ATOM 5307 C C . ASN B 1 83 ? 32.708 1.906 87.388 1.00 32.00 83 ASN B C 1
ATOM 5308 O O . ASN B 1 83 ? 32.810 1.288 86.339 1.00 31.89 83 ASN B O 1
ATOM 5319 N N . ALA B 1 84 ? 31.891 1.519 88.351 1.00 29.74 84 ALA B N 1
ATOM 5320 C CA . ALA B 1 84 ? 31.038 0.347 88.223 1.00 28.99 84 ALA B CA 1
ATOM 5321 C C . ALA B 1 84 ? 29.971 0.528 87.121 1.00 31.32 84 ALA B C 1
ATOM 5322 O O . ALA B 1 84 ? 29.646 -0.428 86.409 1.00 29.25 84 ALA B O 1
ATOM 5329 N N . CYS B 1 85 ? 29.459 1.764 86.944 1.00 29.39 85 CYS B N 1
ATOM 5330 C CA . CYS B 1 85 ? 28.520 2.087 85.858 1.00 29.96 85 CYS B CA 1
ATOM 5331 C C . CYS B 1 85 ? 29.163 1.812 84.536 1.00 30.03 85 CYS B C 1
ATOM 5332 O O . CYS B 1 85 ? 28.516 1.301 83.620 1.00 29.18 85 CYS B O 1
ATOM 5340 N N . THR B 1 86 ? 30.426 2.243 84.402 1.00 27.46 86 THR B N 1
ATOM 5341 C CA . THR B 1 86 ? 31.189 2.024 83.159 1.00 28.28 86 THR B CA 1
ATOM 5342 C C . THR B 1 86 ? 31.213 0.527 82.822 1.00 33.09 86 THR B C 1
ATOM 5343 O O . THR B 1 86 ? 31.005 0.180 81.662 1.00 33.77 86 THR B O 1
ATOM 5354 N N . LYS B 1 87 ? 31.419 -0.357 83.820 1.00 30.00 87 LYS B N 1
ATOM 5355 C CA . LYS B 1 87 ? 31.413 -1.816 83.595 1.00 29.82 87 LYS B CA 1
ATOM 5356 C C . LYS B 1 87 ? 30.045 -2.335 83.177 1.00 31.46 87 LYS B C 1
ATOM 5357 O O . LYS B 1 87 ? 29.985 -3.223 82.353 1.00 30.99 87 LYS B O 1
ATOM 5376 N N . LEU B 1 88 ? 28.948 -1.820 83.771 1.00 26.21 88 LEU B N 1
ATOM 5377 C CA . LEU B 1 88 ? 27.611 -2.257 83.388 1.00 26.10 88 LEU B CA 1
ATOM 5378 C C . LEU B 1 88 ? 27.327 -1.882 81.963 1.00 28.93 88 LEU B C 1
ATOM 5379 O O . LEU B 1 88 ? 26.657 -2.629 81.264 1.00 27.89 88 LEU B O 1
ATOM 5395 N N . VAL B 1 89 ? 27.693 -0.659 81.573 1.00 26.08 89 VAL B N 1
ATOM 5396 C CA . VAL B 1 89 ? 27.437 -0.212 80.213 1.00 27.66 89 VAL B CA 1
ATOM 5397 C C . VAL B 1 89 ? 28.188 -1.148 79.276 1.00 31.14 89 VAL B C 1
ATOM 5398 O O . VAL B 1 89 ? 27.620 -1.626 78.296 1.00 31.98 89 VAL B O 1
ATOM 5411 N N . GLN B 1 90 ? 29.459 -1.422 79.583 1.00 29.65 90 GLN B N 1
ATOM 5412 C CA . GLN B 1 90 ? 30.249 -2.324 78.739 1.00 30.59 90 GLN B CA 1
ATOM 5413 C C . GLN B 1 90 ? 29.589 -3.706 78.655 1.00 33.01 90 GLN B C 1
ATOM 5414 O O . GLN B 1 90 ? 29.480 -4.269 77.570 1.00 32.69 90 GLN B O 1
ATOM 5428 N N . ALA B 1 91 ? 29.120 -4.260 79.796 1.00 28.24 91 ALA B N 1
ATOM 5429 C CA . ALA B 1 91 ? 28.417 -5.556 79.840 1.00 27.88 91 ALA B CA 1
ATOM 5430 C C . ALA B 1 91 ? 27.174 -5.576 78.995 1.00 30.06 91 ALA B C 1
ATOM 5431 O O . ALA B 1 91 ? 26.934 -6.538 78.281 1.00 28.12 91 ALA B O 1
ATOM 5438 N N . ALA B 1 92 ? 26.336 -4.531 79.090 1.00 26.18 92 ALA B N 1
ATOM 5439 C CA . ALA B 1 92 ? 25.133 -4.486 78.271 1.00 26.09 92 ALA B CA 1
ATOM 5440 C C . ALA B 1 92 ? 25.478 -4.472 76.788 1.00 28.92 92 ALA B C 1
ATOM 5441 O O . ALA B 1 92 ? 24.771 -5.092 76.001 1.00 30.51 92 ALA B O 1
ATOM 5448 N N . GLN B 1 93 ? 26.556 -3.753 76.405 1.00 25.38 93 GLN B N 1
ATOM 5449 C CA . GLN B 1 93 ? 26.990 -3.671 75.012 1.00 25.77 93 GLN B CA 1
ATOM 5450 C C . GLN B 1 93 ? 27.457 -5.044 74.561 1.00 28.73 93 GLN B C 1
ATOM 5451 O O . GLN B 1 93 ? 27.010 -5.520 73.505 1.00 29.82 93 GLN B O 1
ATOM 5465 N N . MET B 1 94 ? 28.289 -5.704 75.384 1.00 26.53 94 MET B N 1
ATOM 5466 C CA . MET B 1 94 ? 28.806 -7.031 75.047 1.00 27.70 94 MET B CA 1
ATOM 5467 C C . MET B 1 94 ? 27.672 -8.059 74.916 1.00 30.67 94 MET B C 1
ATOM 5468 O O . MET B 1 94 ? 27.684 -8.897 74.012 1.00 31.80 94 MET B O 1
ATOM 5482 N N . LEU B 1 95 ? 26.709 -8.004 75.839 1.00 27.92 95 LEU B N 1
ATOM 5483 C CA . LEU B 1 95 ? 25.556 -8.914 75.821 1.00 27.93 95 LEU B CA 1
ATOM 5484 C C . LEU B 1 95 ? 24.578 -8.582 74.718 1.00 32.47 95 LEU B C 1
ATOM 5485 O O . LEU B 1 95 ? 23.865 -9.458 74.237 1.00 33.06 95 LEU B O 1
ATOM 5501 N N . GLN B 1 96 ? 24.498 -7.322 74.293 1.00 29.71 96 GLN B N 1
ATOM 5502 C CA . GLN B 1 96 ? 23.631 -7.007 73.160 1.00 29.13 96 GLN B CA 1
ATOM 5503 C C . GLN B 1 96 ? 24.213 -7.660 71.874 1.00 33.58 96 GLN B C 1
ATOM 5504 O O . GLN B 1 96 ? 23.459 -8.141 71.019 1.00 34.88 96 GLN B O 1
ATOM 5518 N N . SER B 1 97 ? 25.549 -7.687 71.750 1.00 28.47 97 SER B N 1
ATOM 5519 C CA . SER B 1 97 ? 26.223 -8.299 70.606 1.00 30.43 97 SER B CA 1
ATOM 5520 C C . SER B 1 97 ? 26.154 -9.831 70.710 1.00 32.62 97 SER B C 1
ATOM 5521 O O . SER B 1 97 ? 25.991 -10.512 69.687 1.00 34.82 97 SER B O 1
ATOM 5529 N N . ASP B 1 98 ? 26.347 -10.371 71.914 1.00 28.05 98 ASP B N 1
ATOM 5530 C CA . ASP B 1 98 ? 26.266 -11.824 72.185 1.00 27.98 98 ASP B CA 1
ATOM 5531 C C . ASP B 1 98 ? 25.555 -12.090 73.535 1.00 30.77 98 ASP B C 1
ATOM 5532 O O . ASP B 1 98 ? 26.187 -12.173 74.592 1.00 32.05 98 ASP B O 1
ATOM 5541 N N . PRO B 1 99 ? 24.228 -12.262 73.458 1.00 28.54 99 PRO B N 1
ATOM 5542 C CA . PRO B 1 99 ? 23.422 -12.521 74.665 1.00 27.81 99 PRO B CA 1
ATOM 5543 C C . PRO B 1 99 ? 23.805 -13.753 75.467 1.00 30.18 99 PRO B C 1
ATOM 5544 O O . PRO B 1 99 ? 23.508 -13.825 76.649 1.00 31.17 99 PRO B O 1
ATOM 5555 N N . TYR B 1 100 ? 24.479 -14.732 74.831 1.00 29.32 100 TYR B N 1
ATOM 5556 C CA . TYR B 1 100 ? 24.897 -15.957 75.483 1.00 28.81 100 TYR B CA 1
ATOM 5557 C C . TYR B 1 100 ? 26.321 -15.873 76.064 1.00 32.14 100 TYR B C 1
ATOM 5558 O O . TYR B 1 100 ? 26.783 -16.841 76.658 1.00 34.79 100 TYR B O 1
ATOM 5576 N N . SER B 1 101 ? 26.993 -14.692 75.962 1.00 28.64 101 SER B N 1
ATOM 5577 C CA . SER B 1 101 ? 28.360 -14.547 76.473 1.00 30.03 101 SER B CA 1
ATOM 5578 C C . SER B 1 101 ? 28.516 -14.799 77.943 1.00 33.89 101 SER B C 1
ATOM 5579 O O . SER B 1 101 ? 27.886 -14.109 78.723 1.00 32.05 101 SER B O 1
ATOM 5587 N N . VAL B 1 102 ? 29.418 -15.719 78.342 1.00 34.52 102 VAL B N 1
ATOM 5588 C CA . VAL B 1 102 ? 29.746 -15.960 79.741 1.00 34.55 102 VAL B CA 1
ATOM 5589 C C . VAL B 1 102 ? 30.695 -14.852 80.225 1.00 40.04 102 VAL B C 1
ATOM 5590 O O . VAL B 1 102 ? 30.373 -14.237 81.220 1.00 38.69 102 VAL B O 1
ATOM 5603 N N . PRO B 1 103 ? 31.804 -14.498 79.527 1.00 39.76 103 PRO B N 1
ATOM 5604 C CA . PRO B 1 103 ? 32.661 -13.406 80.045 1.00 39.24 103 PRO B CA 1
ATOM 5605 C C . PRO B 1 103 ? 31.946 -12.062 80.259 1.00 38.68 103 PRO B C 1
ATOM 5606 O O . PRO B 1 103 ? 32.233 -11.370 81.217 1.00 38.63 103 PRO B O 1
ATOM 5617 N N . ALA B 1 104 ? 30.986 -11.738 79.412 1.00 32.76 104 ALA B N 1
ATOM 5618 C CA . ALA B 1 104 ? 30.222 -10.494 79.588 1.00 30.57 104 ALA B CA 1
ATOM 5619 C C . ALA B 1 104 ? 29.457 -10.534 80.907 1.00 31.31 104 ALA B C 1
ATOM 5620 O O . ALA B 1 104 ? 29.208 -9.490 81.516 1.00 28.67 104 ALA B O 1
ATOM 5627 N N . ARG B 1 105 ? 29.152 -11.735 81.416 1.00 29.67 105 ARG B N 1
ATOM 5628 C CA . ARG B 1 105 ? 28.573 -11.845 82.763 1.00 30.60 105 ARG B CA 1
ATOM 5629 C C . ARG B 1 105 ? 29.528 -11.423 83.865 1.00 39.93 105 ARG B C 1
ATOM 5630 O O . ARG B 1 105 ? 29.066 -10.851 84.849 1.00 38.65 105 ARG B O 1
ATOM 5651 N N . ASP B 1 106 ? 30.842 -11.628 83.703 1.00 39.73 106 ASP B N 1
ATOM 5652 C CA . ASP B 1 106 ? 31.832 -11.157 84.693 1.00 39.19 106 ASP B CA 1
ATOM 5653 C C . ASP B 1 106 ? 31.623 -9.695 84.868 1.00 37.84 106 ASP B C 1
ATOM 5654 O O . ASP B 1 106 ? 31.605 -9.182 85.983 1.00 33.86 106 ASP B O 1
ATOM 5663 N N . TYR B 1 107 ? 31.508 -9.023 83.739 1.00 32.71 107 TYR B N 1
ATOM 5664 C CA . TYR B 1 107 ? 31.399 -7.593 83.728 1.00 33.88 107 TYR B CA 1
ATOM 5665 C C . TYR B 1 107 ? 30.103 -7.151 84.397 1.00 32.72 107 TYR B C 1
ATOM 5666 O O . TYR B 1 107 ? 30.073 -6.174 85.144 1.00 31.24 107 TYR B O 1
ATOM 5684 N N . LEU B 1 108 ? 29.022 -7.818 84.067 1.00 28.15 108 LEU B N 1
ATOM 5685 C CA . LEU B 1 108 ? 27.709 -7.498 84.619 1.00 28.77 108 LEU B CA 1
ATOM 5686 C C . LEU B 1 108 ? 27.712 -7.693 86.153 1.00 30.25 108 LEU B C 1
ATOM 5687 O O . LEU B 1 108 ? 27.293 -6.795 86.903 1.00 30.63 108 LEU B O 1
ATOM 5703 N N . ILE B 1 109 ? 28.269 -8.813 86.625 1.00 28.51 109 ILE B N 1
ATOM 5704 C CA . ILE B 1 109 ? 28.353 -9.099 88.077 1.00 29.27 109 ILE B CA 1
ATOM 5705 C C . ILE B 1 109 ? 29.254 -8.068 88.753 1.00 29.69 109 ILE B C 1
ATOM 5706 O O . ILE B 1 109 ? 28.860 -7.478 89.763 1.00 27.70 109 ILE B O 1
ATOM 5722 N N . ASP B 1 110 ? 30.475 -7.872 88.234 1.00 25.44 110 ASP B N 1
ATOM 5723 C CA . ASP B 1 110 ? 31.413 -6.923 88.840 1.00 25.72 110 ASP B CA 1
ATOM 5724 C C . ASP B 1 110 ? 30.848 -5.532 88.914 1.00 25.94 110 ASP B C 1
ATOM 5725 O O . ASP B 1 110 ? 31.042 -4.856 89.919 1.00 26.93 110 ASP B O 1
ATOM 5734 N N . GLY B 1 111 ? 30.204 -5.087 87.837 1.00 23.49 111 GLY B N 1
ATOM 5735 C CA . GLY B 1 111 ? 29.589 -3.770 87.808 1.00 23.55 111 GLY B CA 1
ATOM 5736 C C . GLY B 1 111 ? 28.511 -3.663 88.868 1.00 24.48 111 GLY B C 1
ATOM 5737 O O . GLY B 1 111 ? 28.467 -2.689 89.624 1.00 25.43 111 GLY B O 1
ATOM 5741 N N . SER B 1 112 ? 27.672 -4.694 88.971 1.00 22.64 112 SER B N 1
ATOM 5742 C CA . SER B 1 112 ? 26.601 -4.686 89.978 1.00 22.82 112 SER B CA 1
ATOM 5743 C C . SER B 1 112 ? 27.170 -4.618 91.406 1.00 26.01 112 SER B C 1
ATOM 5744 O O . SER B 1 112 ? 26.705 -3.851 92.240 1.00 26.28 112 SER B O 1
ATOM 5752 N N . ARG B 1 113 ? 28.187 -5.437 91.677 1.00 22.91 113 ARG B N 1
ATOM 5753 C CA . ARG B 1 113 ? 28.822 -5.460 92.978 1.00 22.12 113 ARG B CA 1
ATOM 5754 C C . ARG B 1 113 ? 29.425 -4.094 93.336 1.00 25.91 113 ARG B C 1
ATOM 5755 O O . ARG B 1 113 ? 29.353 -3.655 94.496 1.00 24.72 113 ARG B O 1
ATOM 5776 N N . GLY B 1 114 ? 30.035 -3.456 92.352 1.00 24.26 114 GLY B N 1
ATOM 5777 C CA . GLY B 1 114 ? 30.657 -2.151 92.539 1.00 24.34 114 GLY B CA 1
ATOM 5778 C C . GLY B 1 114 ? 29.675 -1.051 92.872 1.00 26.95 114 GLY B C 1
ATOM 5779 O O . GLY B 1 114 ? 29.962 -0.198 93.713 1.00 24.51 114 GLY B O 1
ATOM 5783 N N . ILE B 1 115 ? 28.501 -1.053 92.206 1.00 23.05 115 ILE B N 1
ATOM 5784 C CA . ILE B 1 115 ? 27.471 -0.057 92.502 1.00 24.21 115 ILE B CA 1
ATOM 5785 C C . ILE B 1 115 ? 26.988 -0.269 93.923 1.00 25.52 115 ILE B C 1
ATOM 5786 O O . ILE B 1 115 ? 26.869 0.700 94.673 1.00 25.61 115 ILE B O 1
ATOM 5802 N N . LEU B 1 116 ? 26.730 -1.515 94.291 1.00 21.69 116 LEU B N 1
ATOM 5803 C CA . LEU B 1 116 ? 26.267 -1.841 95.644 1.00 22.58 116 LEU B CA 1
ATOM 5804 C C . LEU B 1 116 ? 27.322 -1.427 96.667 1.00 25.61 116 LEU B C 1
ATOM 5805 O O . LEU B 1 116 ? 26.989 -0.784 97.651 1.00 24.78 116 LEU B O 1
ATOM 5821 N N . SER B 1 117 ? 28.596 -1.731 96.410 1.00 22.88 117 SER B N 1
ATOM 5822 C CA . SER B 1 117 ? 29.697 -1.370 97.324 1.00 23.38 117 SER B CA 1
ATOM 5823 C C . SER B 1 117 ? 29.848 0.129 97.524 1.00 25.07 117 SER B C 1
ATOM 5824 O O . SER B 1 117 ? 29.923 0.595 98.655 1.00 26.28 117 SER B O 1
ATOM 5832 N N . GLY B 1 118 ? 29.855 0.885 96.437 1.00 22.29 118 GLY B N 1
ATOM 5833 C CA . GLY B 1 118 ? 29.930 2.332 96.513 1.00 21.25 118 GLY B CA 1
ATOM 5834 C C . GLY B 1 118 ? 28.733 2.973 97.210 1.00 22.42 118 GLY B C 1
ATOM 5835 O O . GLY B 1 118 ? 28.891 3.932 97.961 1.00 22.31 118 GLY B O 1
ATOM 5839 N N . THR B 1 119 ? 27.515 2.445 96.995 1.00 19.78 119 THR B N 1
ATOM 5840 C CA . THR B 1 119 ? 26.308 2.988 97.615 1.00 19.49 119 THR B CA 1
ATOM 5841 C C . THR B 1 119 ? 26.393 2.693 99.110 1.00 21.00 119 THR B C 1
ATOM 5842 O O . THR B 1 119 ? 26.132 3.572 99.929 1.00 20.89 119 THR B O 1
ATOM 5853 N N . SER B 1 120 ? 26.776 1.464 99.451 1.00 20.08 120 SER B N 1
ATOM 5854 C CA . SER B 1 120 ? 26.971 1.078 100.854 1.00 19.99 120 SER B CA 1
ATOM 5855 C C . SER B 1 120 ? 28.011 2.003 101.527 1.00 21.92 120 SER B C 1
ATOM 5856 O O . SER B 1 120 ? 27.774 2.510 102.624 1.00 21.20 120 SER B O 1
ATOM 5864 N N . ASP B 1 121 ? 29.147 2.240 100.866 1.00 21.43 121 ASP B N 1
ATOM 5865 C CA . ASP B 1 121 ? 30.171 3.148 101.415 1.00 21.29 121 ASP B CA 1
ATOM 5866 C C . ASP B 1 121 ? 29.629 4.526 101.693 1.00 23.32 121 ASP B C 1
ATOM 5867 O O . ASP B 1 121 ? 29.910 5.109 102.725 1.00 22.25 121 ASP B O 1
ATOM 5876 N N . LEU B 1 122 ? 28.849 5.056 100.751 1.00 20.67 122 LEU B N 1
ATOM 5877 C CA . LEU B 1 122 ? 28.273 6.360 100.902 1.00 21.84 122 LEU B CA 1
ATOM 5878 C C . LEU B 1 122 ? 27.327 6.383 102.120 1.00 21.72 122 LEU B C 1
ATOM 5879 O O . LEU B 1 122 ? 27.425 7.271 102.951 1.00 22.15 122 LEU B O 1
ATOM 5895 N N . LEU B 1 123 ? 26.487 5.365 102.283 1.00 17.71 123 LEU B N 1
ATOM 5896 C CA . LEU B 1 123 ? 25.580 5.307 103.428 1.00 17.23 123 LEU B CA 1
ATOM 5897 C C . LEU B 1 123 ? 26.334 5.148 104.726 1.00 19.68 123 LEU B C 1
ATOM 5898 O O . LEU B 1 123 ? 25.929 5.734 105.725 1.00 19.50 123 LEU B O 1
ATOM 5914 N N . LEU B 1 124 ? 27.400 4.353 104.728 1.00 18.65 124 LEU B N 1
ATOM 5915 C CA . LEU B 1 124 ? 28.220 4.208 105.958 1.00 18.88 124 LEU B CA 1
ATOM 5916 C C . LEU B 1 124 ? 28.925 5.528 106.320 1.00 21.80 124 LEU B C 1
ATOM 5917 O O . LEU B 1 124 ? 29.063 5.857 107.511 1.00 20.73 124 LEU B O 1
ATOM 5933 N N . THR B 1 125 ? 29.363 6.316 105.321 1.00 21.00 125 THR B N 1
ATOM 5934 C CA . THR B 1 125 ? 29.963 7.622 105.599 1.00 20.76 125 THR B CA 1
ATOM 5935 C C . THR B 1 125 ? 28.966 8.545 106.327 1.00 23.53 125 THR B C 1
ATOM 5936 O O . THR B 1 125 ? 29.332 9.207 107.305 1.00 21.53 125 THR B O 1
ATOM 5947 N N . PHE B 1 126 ? 27.683 8.572 105.901 1.00 19.42 126 PHE B N 1
ATOM 5948 C CA . PHE B 1 126 ? 26.669 9.363 106.561 1.00 19.57 126 PHE B CA 1
ATOM 5949 C C . PHE B 1 126 ? 26.420 8.813 107.954 1.00 21.15 126 PHE B C 1
ATOM 5950 O O . PHE B 1 126 ? 26.241 9.584 108.886 1.00 21.48 126 PHE B O 1
ATOM 5967 N N . ASP B 1 127 ? 26.389 7.478 108.086 1.00 19.01 127 ASP B N 1
ATOM 5968 C CA . ASP B 1 127 ? 26.151 6.846 109.380 1.00 17.88 127 ASP B CA 1
ATOM 5969 C C . ASP B 1 127 ? 27.240 7.213 110.360 1.00 21.33 127 ASP B C 1
ATOM 5970 O O . ASP B 1 127 ? 26.951 7.549 111.524 1.00 20.58 127 ASP B O 1
ATOM 5979 N N . GLU B 1 128 ? 28.486 7.132 109.916 1.00 20.21 128 GLU B N 1
ATOM 5980 C CA . GLU B 1 128 ? 29.651 7.483 110.757 1.00 19.14 128 GLU B CA 1
ATOM 5981 C C . GLU B 1 128 ? 29.597 8.934 111.215 1.00 21.39 128 GLU B C 1
ATOM 5982 O O . GLU B 1 128 ? 29.942 9.208 112.363 1.00 20.43 128 GLU B O 1
ATOM 5994 N N . ALA B 1 129 ? 29.126 9.856 110.367 1.00 19.64 129 ALA B N 1
ATOM 5995 C CA . ALA B 1 129 ? 28.952 11.265 110.735 1.00 19.96 129 ALA B CA 1
ATOM 5996 C C . ALA B 1 129 ? 27.863 11.418 111.799 1.00 22.38 129 ALA B C 1
ATOM 5997 O O . ALA B 1 129 ? 28.032 12.199 112.751 1.00 22.32 129 ALA B O 1
ATOM 6004 N N . GLU B 1 130 ? 26.770 10.643 111.698 1.00 20.71 130 GLU B N 1
ATOM 6005 C CA . GLU B 1 130 ? 25.721 10.696 112.711 1.00 20.50 130 GLU B CA 1
ATOM 6006 C C . GLU B 1 130 ? 26.305 10.221 114.046 1.00 22.64 130 GLU B C 1
ATOM 6007 O O . GLU B 1 130 ? 26.052 10.842 115.091 1.00 21.89 130 GLU B O 1
ATOM 6019 N N . VAL B 1 131 ? 27.082 9.135 114.014 1.00 19.73 131 VAL B N 1
ATOM 6020 C CA . VAL B 1 131 ? 27.674 8.602 115.250 1.00 20.06 131 VAL B CA 1
ATOM 6021 C C . VAL B 1 131 ? 28.642 9.620 115.878 1.00 21.13 131 VAL B C 1
ATOM 6022 O O . VAL B 1 131 ? 28.653 9.790 117.102 1.00 20.94 131 VAL B O 1
ATOM 6035 N N . ARG B 1 132 ? 29.429 10.324 115.061 1.00 20.27 132 ARG B N 1
ATOM 6036 C CA . ARG B 1 132 ? 30.319 11.356 115.611 1.00 20.20 132 ARG B CA 1
ATOM 6037 C C . ARG B 1 132 ? 29.542 12.438 116.347 1.00 21.95 132 ARG B C 1
ATOM 6038 O O . ARG B 1 132 ? 29.988 12.899 117.408 1.00 21.37 132 ARG B O 1
ATOM 6059 N N . LYS B 1 133 ? 28.375 12.822 115.832 1.00 20.36 133 LYS B N 1
ATOM 6060 C CA . LYS B 1 133 ? 27.518 13.837 116.424 1.00 19.76 133 LYS B CA 1
ATOM 6061 C C . LYS B 1 133 ? 27.020 13.353 117.777 1.00 20.61 133 LYS B C 1
ATOM 6062 O O . LYS B 1 133 ? 27.108 14.076 118.760 1.00 20.86 133 LYS B O 1
ATOM 6081 N N . ILE B 1 134 ? 26.589 12.083 117.855 1.00 18.34 134 ILE B N 1
ATOM 6082 C CA . ILE B 1 134 ? 26.143 11.531 119.132 1.00 18.37 134 ILE B CA 1
ATOM 6083 C C . ILE B 1 134 ? 27.289 11.488 120.132 1.00 18.64 134 ILE B C 1
ATOM 6084 O O . ILE B 1 134 ? 27.111 11.840 121.284 1.00 19.12 134 ILE B O 1
ATOM 6100 N N . ILE B 1 135 ? 28.463 11.035 119.696 1.00 17.90 135 ILE B N 1
ATOM 6101 C CA . ILE B 1 135 ? 29.621 10.947 120.593 1.00 17.78 135 ILE B CA 1
ATOM 6102 C C . ILE B 1 135 ? 30.022 12.324 121.135 1.00 20.29 135 ILE B C 1
ATOM 6103 O O . ILE B 1 135 ? 30.360 12.426 122.313 1.00 19.87 135 ILE B O 1
ATOM 6119 N N . ARG B 1 136 ? 29.930 13.378 120.322 1.00 19.37 136 ARG B N 1
ATOM 6120 C CA . ARG B 1 136 ? 30.206 14.735 120.818 1.00 19.11 136 ARG B CA 1
ATOM 6121 C C . ARG B 1 136 ? 29.319 15.106 122.005 1.00 21.78 136 ARG B C 1
ATOM 6122 O O . ARG B 1 136 ? 29.798 15.675 122.984 1.00 22.34 136 ARG B O 1
ATOM 6143 N N . VAL B 1 137 ? 28.035 14.759 121.936 1.00 19.12 137 VAL B N 1
ATOM 6144 C CA . VAL B 1 137 ? 27.105 15.015 123.025 1.00 20.08 137 VAL B CA 1
ATOM 6145 C C . VAL B 1 137 ? 27.493 14.178 124.243 1.00 19.97 137 VAL B C 1
ATOM 6146 O O . VAL B 1 137 ? 27.525 14.685 125.362 1.00 19.97 137 VAL B O 1
ATOM 6159 N N . CYS B 1 138 ? 27.815 12.898 124.033 1.00 18.89 138 CYS B N 1
ATOM 6160 C CA . CYS B 1 138 ? 28.233 12.050 125.170 1.00 17.93 138 CYS B CA 1
ATOM 6161 C C . CYS B 1 138 ? 29.472 12.625 125.860 1.00 17.97 138 CYS B C 1
ATOM 6162 O O . CYS B 1 138 ? 29.567 12.658 127.099 1.00 17.77 138 CYS B O 1
ATOM 6170 N N . LYS B 1 139 ? 30.449 13.036 125.067 1.00 19.08 139 LYS B N 1
ATOM 6171 C CA . LYS B 1 139 ? 31.670 13.608 125.596 1.00 18.76 139 LYS B CA 1
ATOM 6172 C C . LYS B 1 139 ? 31.412 14.924 126.307 1.00 20.58 139 LYS B C 1
ATOM 6173 O O . LYS B 1 139 ? 32.085 15.230 127.280 1.00 20.61 139 LYS B O 1
ATOM 6192 N N . GLY B 1 140 ? 30.407 15.679 125.861 1.00 19.20 140 GLY B N 1
ATOM 6193 C CA . GLY B 1 140 ? 30.071 16.912 126.551 1.00 19.10 140 GLY B CA 1
ATOM 6194 C C . GLY B 1 140 ? 29.508 16.640 127.935 1.00 19.21 140 GLY B C 1
ATOM 6195 O O . GLY B 1 140 ? 29.827 17.333 128.901 1.00 20.56 140 GLY B O 1
ATOM 6199 N N . ILE B 1 141 ? 28.714 15.572 128.066 1.00 18.34 141 ILE B N 1
ATOM 6200 C CA . ILE B 1 141 ? 28.192 15.185 129.389 1.00 18.75 141 ILE B CA 1
ATOM 6201 C C . ILE B 1 141 ? 29.349 14.711 130.264 1.00 20.05 141 ILE B C 1
ATOM 6202 O O . ILE B 1 141 ? 29.441 15.104 131.431 1.00 19.13 141 ILE B O 1
ATOM 6218 N N . LEU B 1 142 ? 30.266 13.888 129.710 1.00 19.63 142 LEU B N 1
ATOM 6219 C CA . LEU B 1 142 ? 31.444 13.452 130.489 1.00 20.52 142 LEU B CA 1
ATOM 6220 C C . LEU B 1 142 ? 32.200 14.656 131.001 1.00 20.65 142 LEU B C 1
ATOM 6221 O O . LEU B 1 142 ? 32.604 14.700 132.158 1.00 21.69 142 LEU B O 1
ATOM 6237 N N . GLU B 1 143 ? 32.398 15.655 130.140 1.00 20.35 143 GLU B N 1
ATOM 6238 C CA . GLU B 1 143 ? 33.124 16.857 130.528 1.00 20.66 143 GLU B CA 1
ATOM 6239 C C . GLU B 1 143 ? 32.406 17.618 131.628 1.00 22.22 143 GLU B C 1
ATOM 6240 O O . GLU B 1 143 ? 33.031 17.997 132.618 1.00 23.53 143 GLU B O 1
ATOM 6252 N N . TYR B 1 144 ? 31.091 17.805 131.499 1.00 19.49 144 TYR B N 1
ATOM 6253 C CA . TYR B 1 144 ? 30.370 18.528 132.552 1.00 20.21 144 TYR B CA 1
ATOM 6254 C C . TYR B 1 144 ? 30.347 17.754 133.862 1.00 21.03 144 TYR B C 1
ATOM 6255 O O . TYR B 1 144 ? 30.315 18.355 134.946 1.00 22.02 144 TYR B O 1
ATOM 6273 N N . LEU B 1 145 ? 30.417 16.412 133.791 1.00 18.86 145 LEU B N 1
ATOM 6274 C CA . LEU B 1 145 ? 30.502 15.622 135.005 1.00 19.46 145 LEU B CA 1
ATOM 6275 C C . LEU B 1 145 ? 31.793 15.870 135.763 1.00 21.05 145 LEU B C 1
ATOM 6276 O O . LEU B 1 145 ? 31.786 15.820 137.004 1.00 21.23 145 LEU B O 1
ATOM 6292 N N . THR B 1 146 ? 32.883 16.233 135.062 1.00 20.82 146 THR B N 1
ATOM 6293 C CA . THR B 1 146 ? 34.143 16.595 135.744 1.00 20.64 146 THR B CA 1
ATOM 6294 C C . THR B 1 146 ? 34.023 17.892 136.556 1.00 25.83 146 THR B C 1
ATOM 6295 O O . THR B 1 146 ? 34.873 18.150 137.395 1.00 25.96 146 THR B O 1
ATOM 6306 N N . VAL B 1 147 ? 32.997 18.710 136.298 1.00 21.23 147 VAL B N 1
ATOM 6307 C CA . VAL B 1 147 ? 32.775 19.971 136.995 1.00 21.48 147 VAL B CA 1
ATOM 6308 C C . VAL B 1 147 ? 32.020 19.749 138.293 1.00 23.64 147 VAL B C 1
ATOM 6309 O O . VAL B 1 147 ? 32.048 20.606 139.165 1.00 24.86 147 VAL B O 1
ATOM 6322 N N . ALA B 1 148 ? 31.362 18.579 138.471 1.00 21.78 148 ALA B N 1
ATOM 6323 C CA . ALA B 1 148 ? 30.633 18.345 139.699 1.00 22.05 148 ALA B CA 1
ATOM 6324 C C . ALA B 1 148 ? 31.478 18.567 140.947 1.00 24.73 148 ALA B C 1
ATOM 6325 O O . ALA B 1 148 ? 31.003 19.123 141.948 1.00 25.28 148 ALA B O 1
ATOM 6332 N N . GLU B 1 149 ? 32.759 18.176 140.894 1.00 23.18 149 GLU B N 1
ATOM 6333 C CA . GLU B 1 149 ? 33.649 18.302 142.054 1.00 26.23 149 GLU B CA 1
ATOM 6334 C C . GLU B 1 149 ? 33.957 19.730 142.495 1.00 29.48 149 GLU B C 1
ATOM 6335 O O . GLU B 1 149 ? 34.361 19.933 143.652 1.00 29.00 149 GLU B O 1
ATOM 6347 N N . VAL B 1 150 ? 33.725 20.712 141.609 1.00 29.14 150 VAL B N 1
ATOM 6348 C CA . VAL B 1 150 ? 33.971 22.155 141.852 1.00 32.13 150 VAL B CA 1
ATOM 6349 C C . VAL B 1 150 ? 32.798 22.806 142.611 1.00 36.03 150 VAL B C 1
ATOM 6350 O O . VAL B 1 150 ? 32.974 23.865 143.233 1.00 37.05 150 VAL B O 1
ATOM 6363 N N . VAL B 1 151 ? 31.613 22.185 142.569 1.00 28.23 151 VAL B N 1
ATOM 6364 C CA . VAL B 1 151 ? 30.399 22.715 143.180 1.00 27.83 151 VAL B CA 1
ATOM 6365 C C . VAL B 1 151 ? 30.482 22.644 144.710 1.00 32.75 151 VAL B C 1
ATOM 6366 O O . VAL B 1 151 ? 30.501 21.552 145.279 1.00 31.10 151 VAL B O 1
ATOM 6379 N N . GLU B 1 152 ? 30.529 23.818 145.367 1.00 32.14 152 GLU B N 1
ATOM 6380 C CA . GLU B 1 152 ? 30.643 23.933 146.824 1.00 34.16 152 GLU B CA 1
ATOM 6381 C C . GLU B 1 152 ? 29.532 24.762 147.497 1.00 38.61 152 GLU B C 1
ATOM 6382 O O . GLU B 1 152 ? 29.567 24.907 148.717 1.00 41.48 152 GLU B O 1
ATOM 6394 N N . THR B 1 153 ? 28.551 25.291 146.742 1.00 32.25 153 THR B N 1
ATOM 6395 C CA . THR B 1 153 ? 27.433 26.050 147.297 1.00 32.15 153 THR B CA 1
ATOM 6396 C C . THR B 1 153 ? 26.123 25.588 146.708 1.00 33.40 153 THR B C 1
ATOM 6397 O O . THR B 1 153 ? 26.084 25.003 145.621 1.00 29.78 153 THR B O 1
ATOM 6408 N N . MET B 1 154 ? 25.044 25.895 147.411 1.00 31.50 154 MET B N 1
ATOM 6409 C CA . MET B 1 154 ? 23.693 25.520 147.013 1.00 32.53 154 MET B CA 1
ATOM 6410 C C . MET B 1 154 ? 23.280 26.248 145.748 1.00 35.41 154 MET B C 1
ATOM 6411 O O . MET B 1 154 ? 22.645 25.665 144.869 1.00 32.11 154 MET B O 1
ATOM 6425 N N . GLU B 1 155 ? 23.715 27.513 145.612 1.00 32.61 155 GLU B N 1
ATOM 6426 C CA . GLU B 1 155 ? 23.384 28.307 144.442 1.00 32.31 155 GLU B CA 1
ATOM 6427 C C . GLU B 1 155 ? 24.072 27.691 143.230 1.00 33.16 155 GLU B C 1
ATOM 6428 O O . GLU B 1 155 ? 23.440 27.528 142.193 1.00 32.09 155 GLU B O 1
ATOM 6440 N N . ASP B 1 156 ? 25.341 27.263 143.391 1.00 28.67 156 ASP B N 1
ATOM 6441 C CA . ASP B 1 156 ? 26.060 26.618 142.284 1.00 27.70 156 ASP B CA 1
ATOM 6442 C C . ASP B 1 156 ? 25.494 25.229 141.980 1.00 27.49 156 ASP B C 1
ATOM 6443 O O . ASP B 1 156 ? 25.519 24.829 140.827 1.00 26.22 156 ASP B O 1
ATOM 6452 N N . LEU B 1 157 ? 24.945 24.517 142.982 1.00 26.12 157 LEU B N 1
ATOM 6453 C CA . LEU B 1 157 ? 24.300 23.221 142.733 1.00 26.11 157 LEU B CA 1
ATOM 6454 C C . LEU B 1 157 ? 23.006 23.403 141.932 1.00 28.76 157 LEU B C 1
ATOM 6455 O O . LEU B 1 157 ? 22.749 22.648 141.007 1.00 26.34 157 LEU B O 1
ATOM 6471 N N . VAL B 1 158 ? 22.208 24.431 142.253 1.00 26.84 158 VAL B N 1
ATOM 6472 C CA . VAL B 1 158 ? 20.999 24.704 141.461 1.00 27.18 158 VAL B CA 1
ATOM 6473 C C . VAL B 1 158 ? 21.382 24.974 139.997 1.00 28.65 158 VAL B C 1
ATOM 6474 O O . VAL B 1 158 ? 20.776 24.440 139.093 1.00 27.40 158 VAL B O 1
ATOM 6487 N N . THR B 1 159 ? 22.416 25.798 139.787 1.00 26.28 159 THR B N 1
ATOM 6488 C CA . THR B 1 159 ? 22.886 26.095 138.447 1.00 25.94 159 THR B CA 1
ATOM 6489 C C . THR B 1 159 ? 23.360 24.822 137.737 1.00 27.43 159 THR B C 1
ATOM 6490 O O . THR B 1 159 ? 22.993 24.581 136.589 1.00 26.30 159 THR B O 1
ATOM 6501 N N . TYR B 1 160 ? 24.142 24.007 138.444 1.00 25.64 160 TYR B N 1
ATOM 6502 C CA . TYR B 1 160 ? 24.665 22.744 137.910 1.00 23.79 160 TYR B CA 1
ATOM 6503 C C . TYR B 1 160 ? 23.540 21.808 137.460 1.00 25.50 160 TYR B C 1
ATOM 6504 O O . TYR B 1 160 ? 23.569 21.267 136.351 1.00 24.63 160 TYR B O 1
ATOM 6522 N N . THR B 1 161 ? 22.539 21.638 138.321 1.00 25.13 161 THR B N 1
ATOM 6523 C CA . THR B 1 161 ? 21.389 20.775 138.034 1.00 25.73 161 THR B CA 1
ATOM 6524 C C . THR B 1 161 ? 20.610 21.283 136.837 1.00 29.23 161 THR B C 1
ATOM 6525 O O . THR B 1 161 ? 20.191 20.493 135.986 1.00 29.75 161 THR B O 1
ATOM 6536 N N . LYS B 1 162 ? 20.417 22.621 136.750 1.00 27.82 162 LYS B N 1
ATOM 6537 C CA . LYS B 1 162 ? 19.693 23.229 135.626 1.00 28.29 162 LYS B CA 1
ATOM 6538 C C . LYS B 1 162 ? 20.412 23.104 134.286 1.00 30.49 162 LYS B C 1
ATOM 6539 O O . LYS B 1 162 ? 19.764 23.131 133.241 1.00 30.22 162 LYS B O 1
ATOM 6558 N N . ASN B 1 163 ? 21.746 22.948 134.303 1.00 25.55 163 ASN B N 1
ATOM 6559 C CA . ASN B 1 163 ? 22.524 22.724 133.095 1.00 26.04 163 ASN B CA 1
ATOM 6560 C C . ASN B 1 163 ? 22.573 21.227 132.754 1.00 26.65 163 ASN B C 1
ATOM 6561 O O . ASN B 1 163 ? 22.369 20.859 131.582 1.00 26.74 163 ASN B O 1
ATOM 6572 N N . LEU B 1 164 ? 22.863 20.383 133.749 1.00 24.77 164 LEU B N 1
ATOM 6573 C CA . LEU B 1 164 ? 23.033 18.946 133.503 1.00 23.74 164 LEU B CA 1
ATOM 6574 C C . LEU B 1 164 ? 21.748 18.220 133.082 1.00 28.63 164 LEU B C 1
ATOM 6575 O O . LEU B 1 164 ? 21.809 17.396 132.174 1.00 25.00 164 LEU B O 1
ATOM 6591 N N . GLY B 1 165 ? 20.627 18.501 133.730 1.00 27.67 165 GLY B N 1
ATOM 6592 C CA . GLY B 1 165 ? 19.360 17.830 133.417 1.00 27.35 165 GLY B CA 1
ATOM 6593 C C . GLY B 1 165 ? 18.987 17.922 131.947 1.00 28.52 165 GLY B C 1
ATOM 6594 O O . GLY B 1 165 ? 18.877 16.900 131.273 1.00 26.24 165 GLY B O 1
ATOM 6598 N N . PRO B 1 166 ? 18.858 19.129 131.371 1.00 26.16 166 PRO B N 1
ATOM 6599 C CA . PRO B 1 166 ? 18.544 19.236 129.932 1.00 25.77 166 PRO B CA 1
ATOM 6600 C C . PRO B 1 166 ? 19.604 18.613 129.010 1.00 25.39 166 PRO B C 1
ATOM 6601 O O . PRO B 1 166 ? 19.274 18.040 127.978 1.00 24.09 166 PRO B O 1
ATOM 6612 N N . GLY B 1 167 ? 20.879 18.684 129.416 1.00 23.00 167 GLY B N 1
ATOM 6613 C CA . GLY B 1 167 ? 21.942 18.078 128.627 1.00 21.58 167 GLY B CA 1
ATOM 6614 C C . GLY B 1 167 ? 21.772 16.567 128.594 1.00 22.65 167 GLY B C 1
ATOM 6615 O O . GLY B 1 167 ? 21.929 15.915 127.540 1.00 22.78 167 GLY B O 1
ATOM 6619 N N . MET B 1 168 ? 21.461 15.982 129.756 1.00 20.94 168 MET B N 1
ATOM 6620 C CA . MET B 1 168 ? 21.272 14.520 129.859 1.00 20.73 168 MET B CA 1
ATOM 6621 C C . MET B 1 168 ? 20.036 14.105 129.055 1.00 23.01 168 MET B C 1
ATOM 6622 O O . MET B 1 168 ? 20.012 13.049 128.421 1.00 21.83 168 MET B O 1
ATOM 6636 N N . THR B 1 169 ? 19.002 14.942 129.069 1.00 21.30 169 THR B N 1
ATOM 6637 C CA . THR B 1 169 ? 17.787 14.633 128.306 1.00 20.14 169 THR B CA 1
ATOM 6638 C C . THR B 1 169 ? 18.104 14.562 126.809 1.00 24.44 169 THR B C 1
ATOM 6639 O O . THR B 1 169 ? 17.614 13.665 126.082 1.00 23.17 169 THR B O 1
ATOM 6650 N N . LYS B 1 170 ? 18.948 15.495 126.321 1.00 20.62 170 LYS B N 1
ATOM 6651 C CA . LYS B 1 170 ? 19.344 15.510 124.926 1.00 19.99 170 LYS B CA 1
ATOM 6652 C C . LYS B 1 170 ? 20.125 14.241 124.595 1.00 22.39 170 LYS B C 1
ATOM 6653 O O . LYS B 1 170 ? 19.882 13.590 123.579 1.00 22.47 170 LYS B O 1
ATOM 6672 N N . MET B 1 171 ? 21.061 13.868 125.463 1.00 19.48 171 MET B N 1
ATOM 6673 C CA . MET B 1 171 ? 21.862 12.675 125.231 1.00 18.70 171 MET B CA 1
ATOM 6674 C C . MET B 1 171 ? 20.968 11.444 125.210 1.00 20.44 171 MET B C 1
ATOM 6675 O O . MET B 1 171 ? 21.105 10.614 124.317 1.00 19.70 171 MET B O 1
ATOM 6689 N N . ALA B 1 172 ? 20.042 11.325 126.156 1.00 18.73 172 ALA B N 1
ATOM 6690 C CA . ALA B 1 172 ? 19.118 10.184 126.197 1.00 19.12 172 ALA B CA 1
ATOM 6691 C C . ALA B 1 172 ? 18.302 10.109 124.915 1.00 21.96 172 ALA B C 1
ATOM 6692 O O . ALA B 1 172 ? 18.104 9.021 124.383 1.00 21.57 172 ALA B O 1
ATOM 6699 N N . LYS B 1 173 ? 17.816 11.250 124.429 1.00 19.76 173 LYS B N 1
ATOM 6700 C CA . LYS B 1 173 ? 17.024 11.246 123.185 1.00 19.74 173 LYS B CA 1
ATOM 6701 C C . LYS B 1 173 ? 17.822 10.752 121.988 1.00 22.16 173 LYS B C 1
ATOM 6702 O O . LYS B 1 173 ? 17.330 9.944 121.179 1.00 21.31 173 LYS B O 1
ATOM 6721 N N . MET B 1 174 ? 19.084 11.182 121.877 1.00 19.92 174 MET B N 1
ATOM 6722 C CA . MET B 1 174 ? 19.958 10.763 120.781 1.00 19.38 174 MET B CA 1
ATOM 6723 C C . MET B 1 174 ? 20.271 9.270 120.883 1.00 19.81 174 MET B C 1
ATOM 6724 O O . MET B 1 174 ? 20.261 8.581 119.878 1.00 20.29 174 MET B O 1
ATOM 6738 N N . ILE B 1 175 ? 20.516 8.765 122.108 1.00 17.69 175 ILE B N 1
ATOM 6739 C CA . ILE B 1 175 ? 20.782 7.344 122.255 1.00 16.89 175 ILE B CA 1
ATOM 6740 C C . ILE B 1 175 ? 19.555 6.533 121.907 1.00 21.90 175 ILE B C 1
ATOM 6741 O O . ILE B 1 175 ? 19.664 5.502 121.223 1.00 22.21 175 ILE B O 1
ATOM 6757 N N . ASP B 1 176 ? 18.385 6.985 122.349 1.00 19.27 176 ASP B N 1
ATOM 6758 C CA . ASP B 1 176 ? 17.143 6.269 122.059 1.00 18.41 176 ASP B CA 1
ATOM 6759 C C . ASP B 1 176 ? 16.876 6.204 120.544 1.00 20.02 176 ASP B C 1
ATOM 6760 O O . ASP B 1 176 ? 16.608 5.129 120.018 1.00 22.69 176 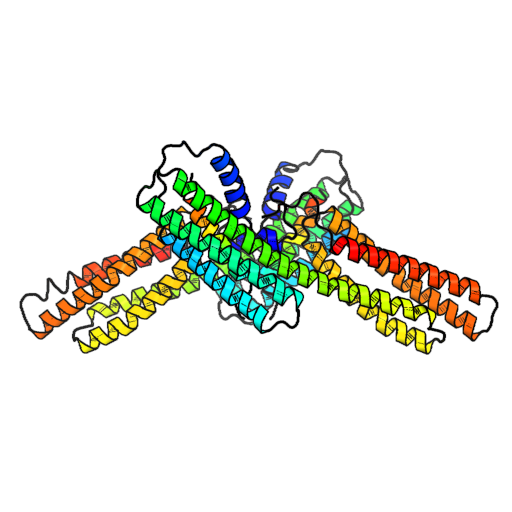ASP B O 1
ATOM 6769 N N . GLU B 1 177 ? 17.051 7.335 119.860 1.00 18.05 177 GLU B N 1
ATOM 6770 C CA . GLU B 1 177 ? 16.853 7.399 118.404 1.00 17.81 177 GLU B CA 1
ATOM 6771 C C . GLU B 1 177 ? 17.865 6.555 117.639 1.00 21.54 177 GLU B C 1
ATOM 6772 O O . GLU B 1 177 ? 17.565 6.052 116.557 1.00 22.03 177 GLU B O 1
ATOM 6784 N N . ARG B 1 178 ? 19.071 6.409 118.173 1.00 18.02 178 ARG B N 1
ATOM 6785 C CA . ARG B 1 178 ? 20.080 5.595 117.526 1.00 18.08 178 ARG B CA 1
ATOM 6786 C C . ARG B 1 178 ? 19.805 4.121 117.741 1.00 18.91 178 ARG B C 1
ATOM 6787 O O . ARG B 1 178 ? 19.818 3.341 116.806 1.00 18.87 178 ARG B O 1
ATOM 6808 N N . GLN B 1 179 ? 19.637 3.719 118.997 1.00 17.10 179 GLN B N 1
ATOM 6809 C CA . GLN B 1 179 ? 19.499 2.297 119.277 1.00 16.62 179 GLN B CA 1
ATOM 6810 C C . GLN B 1 179 ? 18.323 1.667 118.556 1.00 18.82 179 GLN B C 1
ATOM 6811 O O . GLN B 1 179 ? 18.432 0.537 118.087 1.00 19.39 179 GLN B O 1
ATOM 6825 N N . GLN B 1 180 ? 17.206 2.405 118.436 1.00 18.83 180 GLN B N 1
ATOM 6826 C CA . GLN B 1 180 ? 16.010 1.825 117.825 1.00 17.03 180 GLN B CA 1
ATOM 6827 C C . GLN B 1 180 ? 16.234 1.328 116.427 1.00 19.20 180 GLN B C 1
ATOM 6828 O O . GLN B 1 180 ? 15.532 0.384 116.016 1.00 19.16 180 GLN B O 1
ATOM 6842 N N . GLU B 1 181 ? 17.212 1.889 115.718 1.00 16.21 181 GLU B N 1
ATOM 6843 C CA . GLU B 1 181 ? 17.456 1.415 114.337 1.00 16.76 181 GLU B CA 1
ATOM 6844 C C . GLU B 1 181 ? 18.699 0.554 114.169 1.00 19.89 181 GLU B C 1
ATOM 6845 O O . GLU B 1 181 ? 19.050 0.181 113.056 1.00 20.08 181 GLU B O 1
ATOM 6857 N N . LEU B 1 182 ? 19.373 0.181 115.264 1.00 17.30 182 LEU B N 1
ATOM 6858 C CA . LEU B 1 182 ? 20.486 -0.751 115.114 1.00 16.79 182 LEU B CA 1
ATOM 6859 C C . LEU B 1 182 ? 19.887 -2.129 114.895 1.00 20.54 182 LEU B C 1
ATOM 6860 O O . LEU B 1 182 ? 18.850 -2.466 115.481 1.00 22.50 182 LEU B O 1
ATOM 6876 N N . THR B 1 183 ? 20.530 -2.926 114.065 1.00 19.53 183 THR B N 1
ATOM 6877 C CA . THR B 1 183 ? 20.009 -4.259 113.774 1.00 19.57 183 THR B CA 1
ATOM 6878 C C . THR B 1 183 ? 20.421 -5.308 114.799 1.00 25.60 183 THR B C 1
ATOM 6879 O O . THR B 1 183 ? 19.832 -6.403 114.803 1.00 26.84 183 THR B O 1
ATOM 6890 N N . HIS B 1 184 ? 21.476 -5.042 115.591 1.00 22.78 184 HIS B N 1
ATOM 6891 C CA . HIS B 1 184 ? 21.989 -6.002 116.547 1.00 22.37 184 HIS B CA 1
ATOM 6892 C C . HIS B 1 184 ? 21.324 -5.816 117.890 1.00 22.45 184 HIS B C 1
ATOM 6893 O O . HIS B 1 184 ? 21.576 -4.840 118.590 1.00 22.40 184 HIS B O 1
ATOM 6907 N N . GLN B 1 185 ? 20.459 -6.770 118.262 1.00 21.86 185 GLN B N 1
ATOM 6908 C CA . GLN B 1 185 ? 19.728 -6.717 119.505 1.00 20.48 185 GLN B CA 1
ATOM 6909 C C . GLN B 1 185 ? 20.642 -6.514 120.700 1.00 23.30 185 GLN B C 1
ATOM 6910 O O . GLN B 1 185 ? 20.284 -5.747 121.580 1.00 23.90 185 GLN B O 1
ATOM 6924 N N . GLU B 1 186 ? 21.794 -7.208 120.748 1.00 23.07 186 GLU B N 1
ATOM 6925 C CA . GLU B 1 186 ? 22.681 -7.106 121.903 1.00 24.09 186 GLU B CA 1
ATOM 6926 C C . GLU B 1 186 ? 23.223 -5.674 122.056 1.00 24.73 186 GLU B C 1
ATOM 6927 O O . GLU B 1 186 ? 23.332 -5.168 123.182 1.00 23.21 186 GLU B O 1
ATOM 6939 N N . HIS B 1 187 ? 23.469 -4.985 120.951 1.00 20.41 187 HIS B N 1
ATOM 6940 C CA . HIS B 1 187 ? 23.920 -3.592 121.021 1.00 20.55 187 HIS B CA 1
ATOM 6941 C C . HIS B 1 187 ? 22.803 -2.642 121.468 1.00 23.05 187 HIS B C 1
ATOM 6942 O O . HIS B 1 187 ? 23.062 -1.701 122.225 1.00 20.22 187 HIS B O 1
ATOM 6956 N N . ARG B 1 188 ? 21.556 -2.867 121.021 1.00 20.35 188 ARG B N 1
ATOM 6957 C CA . ARG B 1 188 ? 20.420 -2.062 121.493 1.00 18.95 188 ARG B CA 1
ATOM 6958 C C . ARG B 1 188 ? 20.271 -2.225 123.009 1.00 22.16 188 ARG B C 1
ATOM 6959 O O . ARG B 1 188 ? 20.109 -1.256 123.733 1.00 22.06 188 ARG B O 1
ATOM 6980 N N . VAL B 1 189 ? 20.319 -3.491 123.474 1.00 19.98 189 VAL B N 1
ATOM 6981 C CA . VAL B 1 189 ? 20.194 -3.786 124.912 1.00 20.98 189 VAL B CA 1
ATOM 6982 C C . VAL B 1 189 ? 21.306 -3.084 125.696 1.00 21.81 189 VAL B C 1
ATOM 6983 O O . VAL B 1 189 ? 21.023 -2.458 126.717 1.00 21.57 18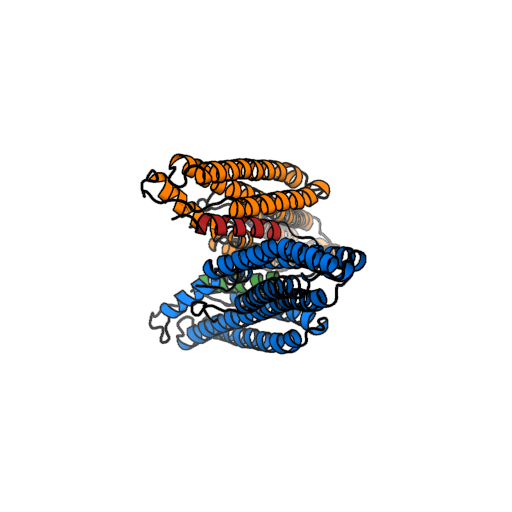9 VAL B O 1
ATOM 6996 N N . MET B 1 190 ? 22.560 -3.170 125.228 1.00 20.54 190 MET B N 1
ATOM 6997 C CA . MET B 1 190 ? 23.672 -2.520 125.931 1.00 20.43 190 MET B CA 1
ATOM 6998 C C . MET B 1 190 ? 23.495 -1.007 126.031 1.00 23.90 190 MET B C 1
ATOM 6999 O O . MET B 1 190 ? 23.685 -0.410 127.109 1.00 22.13 190 MET B O 1
ATOM 7013 N N . LEU B 1 191 ? 23.052 -0.382 124.924 1.00 19.20 191 LEU B N 1
ATOM 7014 C CA . LEU B 1 191 ? 22.814 1.060 124.947 1.00 18.53 191 LEU B CA 1
ATOM 7015 C C . LEU B 1 191 ? 21.653 1.464 125.851 1.00 20.12 191 LEU B C 1
ATOM 7016 O O . LEU B 1 191 ? 21.776 2.424 126.616 1.00 20.49 191 LEU B O 1
ATOM 7032 N N . VAL B 1 192 ? 20.543 0.747 125.784 1.00 19.62 192 VAL B N 1
ATOM 7033 C CA . VAL B 1 192 ? 19.375 1.056 126.631 1.00 19.02 192 VAL B CA 1
ATOM 7034 C C . VAL B 1 192 ? 19.715 0.874 128.109 1.00 22.28 192 VAL B C 1
ATOM 7035 O O . VAL B 1 192 ? 19.393 1.751 128.924 1.00 22.47 192 VAL B O 1
ATOM 7048 N N . ASN B 1 193 ? 20.407 -0.215 128.429 1.00 20.48 193 ASN B N 1
ATOM 7049 C CA . ASN B 1 193 ? 20.762 -0.490 129.831 1.00 22.32 193 ASN B CA 1
ATOM 7050 C C . ASN B 1 193 ? 21.721 0.565 130.349 1.00 24.90 193 ASN B C 1
ATOM 7051 O O . ASN B 1 193 ? 21.552 1.046 131.479 1.00 24.47 193 ASN B O 1
ATOM 7062 N N . SER B 1 194 ? 22.750 0.904 129.556 1.00 21.05 194 SER B N 1
ATOM 7063 C CA . SER B 1 194 ? 23.701 1.929 130.002 1.00 20.13 194 SER B CA 1
ATOM 7064 C C . SER B 1 194 ? 23.039 3.281 130.169 1.00 22.79 194 SER B C 1
ATOM 7065 O O . SER B 1 194 ? 23.272 3.951 131.167 1.00 20.37 194 SER B O 1
ATOM 7073 N N . MET B 1 195 ? 22.193 3.697 129.218 1.00 19.49 195 MET B N 1
ATOM 7074 C CA . MET B 1 195 ? 21.528 4.989 129.358 1.00 20.36 195 MET B CA 1
ATOM 7075 C C . MET B 1 195 ? 20.594 4.995 130.580 1.00 23.20 195 MET B C 1
ATOM 7076 O O . MET B 1 195 ? 20.564 5.978 131.306 1.00 23.72 195 MET B O 1
ATOM 7090 N N . ASN B 1 196 ? 19.913 3.886 130.850 1.00 22.18 196 ASN B N 1
ATOM 7091 C CA . ASN B 1 196 ? 19.050 3.795 132.030 1.00 23.04 196 ASN B CA 1
ATOM 7092 C C . ASN B 1 196 ? 19.874 3.897 133.300 1.00 25.37 196 ASN B C 1
ATOM 7093 O O . ASN B 1 196 ? 19.486 4.616 134.224 1.00 25.24 196 ASN B O 1
ATOM 7104 N N . THR B 1 197 ? 21.041 3.249 133.341 1.00 21.73 197 THR B N 1
ATOM 7105 C CA . THR B 1 197 ? 21.903 3.360 134.516 1.00 20.00 197 THR B CA 1
ATOM 7106 C C . THR B 1 197 ? 22.286 4.827 134.742 1.00 22.04 197 THR B C 1
ATOM 7107 O O . THR B 1 197 ? 22.219 5.335 135.862 1.00 21.48 197 THR B O 1
ATOM 7118 N N . VAL B 1 198 ? 22.691 5.518 133.677 1.00 19.07 198 VAL B N 1
ATOM 7119 C CA . VAL B 1 198 ? 23.098 6.910 133.791 1.00 19.46 198 VAL B CA 1
ATOM 7120 C C . VAL B 1 198 ? 21.924 7.779 134.267 1.00 24.68 198 VAL B C 1
ATOM 7121 O O . VAL B 1 198 ? 22.099 8.601 135.156 1.00 22.43 198 VAL B O 1
ATOM 7134 N N . LYS B 1 199 ? 20.728 7.565 133.705 1.00 24.41 199 LYS B N 1
ATOM 7135 C CA . LYS B 1 199 ? 19.548 8.341 134.105 1.00 25.95 199 LYS B CA 1
ATOM 7136 C C . LYS B 1 199 ? 19.204 8.120 135.570 1.00 29.02 199 LYS B C 1
ATOM 7137 O O . LYS B 1 199 ? 18.883 9.079 136.276 1.00 30.21 199 LYS B O 1
ATOM 7156 N N . GLU B 1 200 ? 19.314 6.880 136.036 1.00 24.29 200 GLU B N 1
ATOM 7157 C CA . GLU B 1 200 ? 19.038 6.541 137.435 1.00 25.10 200 GLU B CA 1
ATOM 7158 C C . GLU B 1 200 ? 20.077 7.110 138.379 1.00 26.25 200 GLU B C 1
ATOM 7159 O O . GLU B 1 200 ? 19.762 7.426 139.524 1.00 25.77 200 GLU B O 1
ATOM 7171 N N . LEU B 1 201 ? 21.332 7.201 137.935 1.00 21.16 201 LEU B N 1
ATOM 7172 C CA . LEU B 1 201 ? 22.384 7.786 138.759 1.00 20.14 201 LEU B CA 1
ATOM 7173 C C . LEU B 1 201 ? 22.322 9.307 138.864 1.00 22.99 201 LEU B C 1
ATOM 7174 O O . LEU B 1 201 ? 22.859 9.868 139.818 1.00 22.99 201 LEU B O 1
ATOM 7190 N N . LEU B 1 202 ? 21.693 9.983 137.915 1.00 22.01 202 LEU B N 1
ATOM 7191 C CA . LEU B 1 202 ? 21.623 11.450 137.944 1.00 21.68 202 LEU B CA 1
ATOM 7192 C C . LEU B 1 202 ? 21.016 12.011 139.223 1.00 24.91 202 LEU B C 1
ATOM 7193 O O . LEU B 1 202 ? 21.700 12.770 139.902 1.00 25.21 202 LEU B O 1
ATOM 7209 N N . PRO B 1 203 ? 19.818 11.601 139.669 1.00 23.50 203 PRO B N 1
ATOM 7210 C CA . PRO B 1 203 ? 19.316 12.118 140.960 1.00 24.91 203 PRO B CA 1
ATOM 7211 C C . PRO B 1 203 ? 20.175 11.713 142.153 1.00 26.44 203 PRO B C 1
ATOM 7212 O O . PRO B 1 203 ? 20.207 12.410 143.158 1.00 26.26 203 PRO B O 1
ATOM 7223 N N . VAL B 1 204 ? 20.869 10.565 142.057 1.00 23.45 204 VAL B N 1
ATOM 7224 C CA . VAL B 1 204 ? 21.762 10.093 143.111 1.00 21.92 204 VAL B CA 1
ATOM 7225 C C . VAL B 1 204 ? 22.934 11.071 143.184 1.00 23.26 204 VAL B C 1
ATOM 7226 O O . VAL B 1 204 ? 23.335 11.483 144.267 1.00 23.73 204 VAL B O 1
ATOM 7239 N N . LEU B 1 205 ? 23.470 11.466 142.027 1.00 19.62 205 LEU B N 1
ATOM 7240 C CA . LEU B 1 205 ? 24.544 12.443 141.983 1.00 19.44 205 LEU B CA 1
ATOM 7241 C C . LEU B 1 205 ? 24.104 13.767 142.590 1.00 22.21 205 LEU B C 1
ATOM 7242 O O . LEU B 1 205 ? 24.825 14.332 143.407 1.00 22.84 205 LEU B O 1
ATOM 7258 N N . ILE B 1 206 ? 22.945 14.262 142.195 1.00 22.93 206 ILE B N 1
ATOM 7259 C CA . ILE B 1 206 ? 22.493 15.573 142.689 1.00 22.11 206 ILE B CA 1
ATOM 7260 C C . ILE B 1 206 ? 22.292 15.522 144.195 1.00 26.10 206 ILE B C 1
ATOM 7261 O O . ILE B 1 206 ? 22.686 16.445 144.895 1.00 27.28 206 ILE B O 1
ATOM 7277 N N . SER B 1 207 ? 21.736 14.415 144.687 1.00 24.22 207 SER B N 1
ATOM 7278 C CA . SER B 1 207 ? 21.555 14.227 146.124 1.00 24.46 207 SER B CA 1
ATOM 7279 C C . SER B 1 207 ? 22.903 14.190 146.868 1.00 26.59 207 SER B C 1
ATOM 7280 O O . SER B 1 207 ? 23.030 14.769 147.941 1.00 28.10 207 SER B O 1
ATOM 7288 N N . ALA B 1 208 ? 23.909 13.495 146.298 1.00 23.94 208 ALA B N 1
ATOM 7289 C CA . ALA B 1 208 ? 25.233 13.401 146.886 1.00 24.24 208 ALA B CA 1
ATOM 7290 C C . ALA B 1 208 ? 25.899 14.777 146.900 1.00 27.96 208 ALA B C 1
ATOM 7291 O O . ALA B 1 208 ? 26.550 15.138 147.883 1.00 27.94 208 ALA B O 1
ATOM 7298 N N . MET B 1 209 ? 25.673 15.573 145.845 1.00 25.11 209 MET B N 1
ATOM 7299 C CA . MET B 1 209 ? 26.233 16.925 145.798 1.00 23.09 209 MET B CA 1
ATOM 7300 C C . MET B 1 209 ? 25.567 17.806 146.831 1.00 26.81 209 MET B C 1
ATOM 7301 O O . MET B 1 209 ? 26.241 18.593 147.460 1.00 27.66 209 MET B O 1
ATOM 7315 N N . LYS B 1 210 ? 24.253 17.670 147.014 1.00 25.46 210 LYS B N 1
ATOM 7316 C CA . LYS B 1 210 ? 23.540 18.434 148.045 1.00 27.47 210 LYS B CA 1
ATOM 7317 C C . LYS B 1 210 ? 24.096 18.088 149.418 1.00 30.50 210 LYS B C 1
ATOM 7318 O O . LYS B 1 210 ? 24.319 18.991 150.221 1.00 29.85 210 LYS B O 1
ATOM 7337 N N . ILE B 1 211 ? 24.384 16.794 149.692 1.00 30.10 211 ILE B N 1
ATOM 7338 C CA . ILE B 1 211 ? 24.963 16.413 150.982 1.00 30.10 211 ILE B CA 1
ATOM 7339 C C . ILE B 1 211 ? 26.367 17.028 151.138 1.00 31.67 211 ILE B C 1
ATOM 7340 O O . ILE B 1 211 ? 26.694 17.558 152.194 1.00 32.87 211 ILE B O 1
ATOM 7356 N N . PHE B 1 212 ? 27.192 16.965 150.096 1.00 28.32 212 PHE B N 1
ATOM 7357 C CA . PHE B 1 212 ? 28.531 17.540 150.109 1.00 27.25 212 PHE B CA 1
ATOM 7358 C C . PHE B 1 212 ? 28.482 19.026 150.393 1.00 31.50 212 PHE B C 1
ATOM 7359 O O . PHE B 1 212 ? 29.234 19.495 151.245 1.00 33.54 212 PHE B O 1
ATOM 7376 N N . VAL B 1 213 ? 27.623 19.757 149.674 1.00 30.59 213 VAL B N 1
ATOM 7377 C CA . VAL B 1 213 ? 27.503 21.206 149.858 1.00 30.47 213 VAL B CA 1
ATOM 7378 C C . VAL B 1 213 ? 27.124 21.513 151.331 1.00 36.93 213 VAL B C 1
ATOM 7379 O O . VAL B 1 213 ? 27.711 22.401 151.948 1.00 37.99 213 VAL B O 1
ATOM 7392 N N . THR B 1 214 ? 26.153 20.782 151.873 1.00 34.15 214 THR B N 1
ATOM 7393 C CA . THR B 1 214 ? 25.704 20.970 153.253 1.00 33.03 214 THR B CA 1
ATOM 7394 C C . THR B 1 214 ? 26.842 20.740 154.233 1.00 37.70 214 THR B C 1
ATOM 7395 O O . THR B 1 214 ? 27.036 21.544 155.153 1.00 37.62 214 THR B O 1
ATOM 7406 N N . THR B 1 215 ? 27.593 19.632 154.065 1.00 32.90 215 THR B N 1
ATOM 7407 C CA . THR B 1 215 ? 28.730 19.333 154.934 1.00 32.89 215 THR B CA 1
ATOM 7408 C C . THR B 1 215 ? 29.800 20.449 154.836 1.00 37.03 215 THR B C 1
ATOM 7409 O O . THR B 1 215 ? 30.368 20.846 155.852 1.00 36.56 215 THR B O 1
ATOM 7420 N N . LYS B 1 216 ? 30.064 20.942 153.606 1.00 36.09 216 LYS B N 1
ATOM 7421 C CA . LYS B 1 216 ? 31.047 2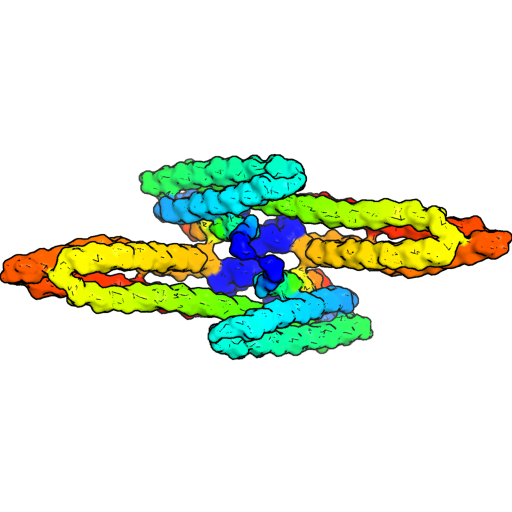2.003 153.378 1.00 37.76 216 LYS B CA 1
ATOM 7422 C C . LYS B 1 216 ? 30.624 23.295 154.071 1.00 43.83 216 LYS B C 1
ATOM 7423 O O . LYS B 1 216 ? 31.416 23.882 154.818 1.00 46.07 216 LYS B O 1
ATOM 7442 N N . ASN B 1 217 ? 29.369 23.729 153.809 1.00 40.20 217 ASN B N 1
ATOM 7443 C CA . ASN B 1 217 ? 28.770 24.954 154.361 1.00 40.54 217 ASN B CA 1
ATOM 7444 C C . ASN B 1 217 ? 28.711 24.933 155.883 1.00 45.17 217 ASN B C 1
ATOM 7445 O O . ASN B 1 217 ? 28.885 25.997 156.483 1.00 47.09 217 ASN B O 1
ATOM 7456 N N . SER B 1 218 ? 28.471 23.754 156.510 1.00 40.18 218 SER B N 1
ATOM 7457 C CA . SER B 1 218 ? 28.428 23.607 157.970 1.00 39.82 218 SER B CA 1
ATOM 7458 C C . SER B 1 218 ? 29.821 23.411 158.588 1.00 44.31 218 SER B C 1
ATOM 7459 O O . SER B 1 218 ? 29.956 23.511 159.800 1.00 43.62 218 SER B O 1
ATOM 7467 N N . LYS B 1 219 ? 30.842 23.114 157.762 1.00 40.35 219 LYS B N 1
ATOM 7468 C CA . LYS B 1 219 ? 32.196 22.786 158.187 1.00 41.18 219 LYS B CA 1
ATOM 7469 C C . LYS B 1 219 ? 32.146 21.617 159.174 1.00 45.02 219 LYS B C 1
ATOM 7470 O O . LYS B 1 219 ? 32.826 21.630 160.202 1.00 45.64 219 LYS B O 1
ATOM 7489 N N . ASN B 1 220 ? 31.291 20.614 158.883 1.00 42.97 220 ASN B N 1
ATOM 7490 C CA . ASN B 1 220 ? 31.150 19.461 159.775 1.00 42.37 220 ASN B CA 1
ATOM 7491 C C . ASN B 1 220 ? 32.063 18.314 159.330 1.00 44.49 220 ASN B C 1
ATOM 7492 O O . ASN B 1 220 ? 32.646 18.364 158.231 1.00 41.68 220 ASN B O 1
ATOM 7503 N N . GLN B 1 221 ? 32.142 17.255 160.163 1.00 41.25 221 GLN B N 1
ATOM 7504 C CA . GLN B 1 221 ? 32.994 16.096 159.889 1.00 40.59 221 GLN B CA 1
ATOM 7505 C C . GLN B 1 221 ? 32.503 15.154 158.769 1.00 42.28 221 GLN B C 1
ATOM 7506 O O . GLN B 1 221 ? 33.173 14.162 158.502 1.00 41.82 221 GLN B O 1
ATOM 7520 N N . GLY B 1 222 ? 31.362 15.432 158.146 1.00 37.36 222 GLY B N 1
ATOM 7521 C CA . GLY B 1 222 ? 30.857 14.570 157.075 1.00 36.09 222 GLY B CA 1
ATOM 7522 C C . GLY B 1 222 ? 31.409 14.833 155.680 1.00 37.59 222 GLY B C 1
ATOM 7523 O O . GLY B 1 222 ? 30.984 14.163 154.737 1.00 35.58 222 GLY B O 1
ATOM 7527 N N . ILE B 1 223 ? 32.325 15.826 155.521 1.00 35.17 223 ILE B N 1
ATOM 7528 C CA . ILE B 1 223 ? 32.890 16.218 154.209 1.00 35.13 223 ILE B CA 1
ATOM 7529 C C . ILE B 1 223 ? 33.504 15.086 153.393 1.00 37.49 223 ILE B C 1
ATOM 7530 O O . ILE B 1 223 ? 33.172 14.935 152.211 1.00 33.42 223 ILE B O 1
ATOM 7546 N N . GLU B 1 224 ? 34.421 14.320 153.994 1.00 36.41 224 GLU B N 1
ATOM 7547 C CA . GLU B 1 224 ? 35.224 13.345 153.261 1.00 38.18 224 GLU B CA 1
ATOM 7548 C C . GLU B 1 224 ? 34.374 12.211 152.724 1.00 40.95 224 GLU B C 1
ATOM 7549 O O . GLU B 1 224 ? 34.515 11.841 151.557 1.00 38.90 224 GLU B O 1
ATOM 7561 N N . GLU B 1 225 ? 33.435 11.738 153.545 1.00 37.71 225 GLU B N 1
ATOM 7562 C CA . GLU B 1 225 ? 32.465 10.714 153.151 1.00 37.42 225 GLU B CA 1
ATOM 7563 C C . GLU B 1 225 ? 31.556 11.255 152.023 1.00 34.92 225 GLU B C 1
ATOM 7564 O O . GLU B 1 225 ? 31.317 10.564 151.021 1.00 32.37 225 GLU B O 1
ATOM 7576 N N . ALA B 1 226 ? 31.060 12.506 152.173 1.00 31.59 226 ALA B N 1
ATOM 7577 C CA . ALA B 1 226 ? 30.189 13.095 151.167 1.00 29.80 226 ALA B CA 1
ATOM 7578 C C . ALA B 1 226 ? 30.916 13.247 149.824 1.00 31.25 226 ALA B C 1
ATOM 7579 O O . ALA B 1 226 ? 30.356 12.954 148.752 1.00 28.93 226 ALA B O 1
ATOM 7586 N N . LEU B 1 227 ? 32.177 13.670 149.887 1.00 29.48 227 LEU B N 1
ATOM 7587 C CA . LEU B 1 227 ? 32.994 13.837 148.683 1.00 29.11 227 LEU B CA 1
ATOM 7588 C C . LEU B 1 227 ? 33.235 12.497 147.981 1.00 32.96 227 LEU B C 1
ATOM 7589 O O . LEU B 1 227 ? 33.07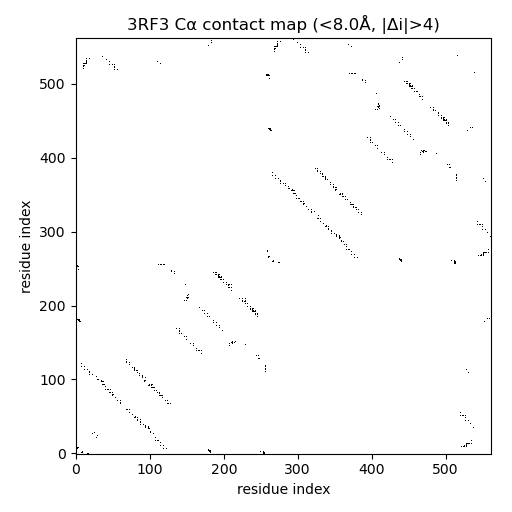3 12.389 146.748 1.00 30.35 227 LEU B O 1
ATOM 7605 N N . LYS B 1 228 ? 33.588 11.468 148.750 1.00 31.04 228 LYS B N 1
ATOM 7606 C CA . LYS B 1 228 ? 33.837 10.147 148.169 1.00 32.04 228 LYS B CA 1
ATOM 7607 C C . LYS B 1 228 ? 32.575 9.552 147.520 1.00 32.06 228 LYS B C 1
ATOM 7608 O O . LYS B 1 228 ? 32.667 8.945 146.445 1.00 30.22 228 LYS B O 1
ATOM 7627 N N . ASN B 1 229 ? 31.401 9.770 148.132 1.00 27.96 229 ASN B N 1
ATOM 7628 C CA . ASN B 1 229 ? 30.131 9.273 147.606 1.00 27.09 229 ASN B CA 1
ATOM 7629 C C . ASN B 1 229 ? 29.778 9.986 146.309 1.00 27.02 229 ASN B C 1
ATOM 7630 O O . ASN B 1 229 ? 29.309 9.348 145.363 1.00 26.28 229 ASN B O 1
ATOM 7641 N N . ARG B 1 230 ? 30.067 11.295 146.224 1.00 23.61 230 ARG B N 1
ATOM 7642 C CA . ARG B 1 230 ? 29.830 12.031 144.977 1.00 23.66 230 ARG B CA 1
ATOM 7643 C C . ARG B 1 230 ? 30.771 11.504 143.907 1.00 26.33 230 ARG B C 1
ATOM 7644 O O . ARG B 1 230 ? 30.323 11.214 142.790 1.00 24.91 230 ARG B O 1
ATOM 7665 N N . ASN B 1 231 ? 32.064 11.372 144.233 1.00 25.52 231 ASN B N 1
ATOM 7666 C CA . ASN B 1 231 ? 33.045 10.866 143.256 1.00 24.81 231 ASN B CA 1
ATOM 7667 C C . ASN B 1 231 ? 32.721 9.474 142.753 1.00 25.91 231 ASN B C 1
ATOM 7668 O O . ASN B 1 231 ? 32.878 9.223 141.564 1.00 23.42 231 ASN B O 1
ATOM 7679 N N . PHE B 1 232 ? 32.218 8.578 143.633 1.00 22.60 232 PHE B N 1
ATOM 7680 C CA . PHE B 1 232 ? 31.849 7.216 143.263 1.00 22.71 232 PHE B CA 1
ATOM 7681 C C . PHE B 1 232 ? 30.743 7.228 142.210 1.00 23.69 232 PHE B C 1
ATOM 7682 O O . PHE B 1 232 ? 30.809 6.523 141.195 1.00 23.62 232 PHE B O 1
ATOM 7699 N N . THR B 1 233 ? 29.731 8.083 142.418 1.00 20.93 233 THR B N 1
ATOM 7700 C CA . THR B 1 233 ? 28.627 8.216 141.502 1.00 20.38 233 THR B CA 1
ATOM 7701 C C . THR B 1 233 ? 29.134 8.776 140.161 1.00 21.38 233 THR B C 1
ATOM 7702 O O . THR B 1 233 ? 28.748 8.262 139.110 1.00 21.26 233 THR B O 1
ATOM 7713 N N . VAL B 1 234 ? 29.975 9.817 140.203 1.00 19.91 234 VAL B N 1
ATOM 7714 C CA . VAL B 1 234 ? 30.510 10.368 138.949 1.00 19.92 234 VAL B CA 1
ATOM 7715 C C . VAL B 1 234 ? 31.329 9.326 138.167 1.00 21.34 234 VAL B C 1
ATOM 7716 O O . VAL B 1 234 ? 31.228 9.250 136.931 1.00 21.15 234 VAL B O 1
ATOM 7729 N N . GLU B 1 235 ? 32.145 8.549 138.877 1.00 20.58 235 GLU B N 1
ATOM 7730 C CA . GLU B 1 235 ? 32.976 7.507 138.260 1.00 20.46 235 GLU B CA 1
ATOM 7731 C C . GLU B 1 235 ? 32.093 6.474 137.545 1.00 21.55 235 GLU B C 1
ATOM 7732 O O . GLU B 1 235 ? 32.347 6.110 136.388 1.00 21.59 235 GLU B O 1
ATOM 7744 N N . LYS B 1 236 ? 31.004 6.037 138.203 1.00 19.81 236 LYS B N 1
ATOM 7745 C CA . LYS B 1 236 ? 30.100 5.078 137.597 1.00 20.03 236 LYS B CA 1
ATOM 7746 C C . LYS B 1 236 ? 29.356 5.642 136.405 1.00 21.07 236 LYS B C 1
ATOM 7747 O O . LYS B 1 236 ? 29.214 4.969 135.368 1.00 21.68 236 LYS B O 1
ATOM 7766 N N . MET B 1 237 ? 28.901 6.893 136.504 1.00 17.87 237 MET B N 1
ATOM 7767 C CA . MET B 1 237 ? 28.233 7.534 135.370 1.00 17.74 237 MET B CA 1
ATOM 7768 C C . MET B 1 237 ? 29.182 7.652 134.193 1.00 19.56 237 MET B C 1
ATOM 7769 O O . MET B 1 237 ? 28.819 7.358 133.047 1.00 19.02 237 MET B O 1
ATOM 7783 N N . SER B 1 238 ? 30.423 8.069 134.483 1.00 19.60 238 SER B N 1
ATOM 7784 C CA . SER B 1 238 ? 31.420 8.243 133.424 1.00 19.18 238 SER B CA 1
ATOM 7785 C C . SER B 1 238 ? 31.789 6.915 132.763 1.00 19.70 238 SER B C 1
ATOM 7786 O O . SER B 1 238 ? 31.907 6.861 131.521 1.00 19.84 238 SER B O 1
ATOM 7794 N N . ALA B 1 239 ? 31.906 5.843 133.546 1.00 18.54 239 ALA B N 1
ATOM 7795 C CA . ALA B 1 239 ? 32.187 4.521 132.992 1.00 20.78 239 ALA B CA 1
ATOM 7796 C C . ALA B 1 239 ? 31.064 4.075 132.057 1.00 21.81 239 ALA B C 1
ATOM 7797 O O . ALA B 1 239 ? 31.320 3.531 130.972 1.00 19.96 239 ALA B O 1
ATOM 7804 N N . GLU B 1 240 ? 29.783 4.354 132.431 1.00 19.30 240 GLU B N 1
ATOM 7805 C CA . GLU B 1 240 ? 28.643 4.000 131.574 1.00 19.81 240 GLU B CA 1
ATOM 7806 C C . GLU B 1 240 ? 28.615 4.809 130.291 1.00 19.79 240 GLU B C 1
ATOM 7807 O O . GLU B 1 240 ? 28.311 4.283 129.219 1.00 21.39 240 GLU B O 1
ATOM 7819 N N . ILE B 1 241 ? 28.913 6.112 130.385 1.00 16.75 241 ILE B N 1
ATOM 7820 C CA . ILE B 1 241 ? 28.923 6.909 129.169 1.00 17.21 241 ILE B CA 1
ATOM 7821 C C . ILE B 1 241 ? 30.070 6.473 128.245 1.00 18.88 241 ILE B C 1
ATOM 7822 O O . ILE B 1 241 ? 29.872 6.419 127.033 1.00 18.84 241 ILE B O 1
ATOM 7838 N N . ASN B 1 242 ? 31.230 6.127 128.801 1.00 18.34 242 ASN B N 1
ATOM 7839 C CA . ASN B 1 242 ? 32.322 5.627 127.949 1.00 19.22 242 ASN B CA 1
ATOM 7840 C C . ASN B 1 242 ? 31.950 4.288 127.306 1.00 20.62 242 ASN B C 1
ATOM 7841 O O . ASN B 1 242 ? 32.341 4.018 126.153 1.00 19.69 242 ASN B O 1
ATOM 7852 N N . GLU B 1 243 ? 31.172 3.456 128.017 1.00 20.01 243 GLU B N 1
ATOM 7853 C CA . GLU B 1 243 ? 30.673 2.190 127.459 1.00 19.48 243 GLU B CA 1
ATOM 7854 C C . GLU B 1 243 ? 29.686 2.493 126.323 1.00 20.61 243 GLU B C 1
ATOM 7855 O O . GLU B 1 243 ? 29.745 1.848 125.283 1.00 20.30 243 GLU B O 1
ATOM 7867 N N . ILE B 1 244 ? 28.826 3.528 126.479 1.00 17.74 244 ILE B N 1
ATOM 7868 C CA . ILE B 1 244 ? 27.960 3.947 125.375 1.00 18.76 244 ILE B CA 1
ATOM 7869 C C . ILE B 1 244 ? 28.775 4.351 124.166 1.00 19.93 244 ILE B C 1
ATOM 7870 O O . ILE B 1 244 ? 28.487 3.946 123.039 1.00 19.11 244 ILE B O 1
ATOM 7886 N N . ILE B 1 245 ? 29.789 5.192 124.374 1.00 17.95 245 ILE B N 1
ATOM 7887 C CA . ILE B 1 245 ? 30.641 5.632 123.275 1.00 17.62 245 ILE B CA 1
ATOM 7888 C C . ILE B 1 245 ? 31.289 4.423 122.572 1.00 21.12 245 ILE B C 1
ATOM 7889 O O . ILE B 1 245 ? 31.345 4.377 121.337 1.00 20.43 245 ILE B O 1
ATOM 7905 N N . ARG B 1 246 ? 31.748 3.458 123.337 1.00 19.25 246 ARG B N 1
ATOM 7906 C CA . ARG B 1 246 ? 32.351 2.252 122.758 1.00 19.80 246 ARG B CA 1
ATOM 7907 C C . ARG B 1 246 ? 31.346 1.474 121.920 1.00 22.03 246 ARG B C 1
ATOM 7908 O O . ARG B 1 246 ? 31.644 1.140 120.766 1.00 21.62 246 ARG B O 1
ATOM 7929 N N . VAL B 1 247 ? 30.137 1.264 122.435 1.00 17.86 247 VAL B N 1
ATOM 7930 C CA . VAL B 1 247 ? 29.096 0.491 121.746 1.00 19.08 247 VAL B CA 1
ATOM 7931 C C . VAL B 1 247 ? 28.624 1.214 120.491 1.00 19.84 247 VAL B C 1
ATOM 7932 O O . VAL B 1 247 ? 28.416 0.584 119.454 1.00 20.67 247 VAL B O 1
ATOM 7945 N N . LEU B 1 248 ? 28.526 2.538 120.552 1.00 16.55 248 LEU B N 1
ATOM 7946 C CA . LEU B 1 248 ? 28.165 3.327 119.370 1.00 17.33 248 LEU B CA 1
ATOM 7947 C C . LEU B 1 248 ? 29.104 3.127 118.192 1.00 21.24 248 LEU B C 1
ATOM 7948 O O . LEU B 1 248 ? 28.687 3.313 117.042 1.00 22.41 248 LEU B O 1
ATOM 7964 N N . GLN B 1 249 ? 30.386 2.812 118.456 1.00 20.21 249 GLN B N 1
ATOM 7965 C CA . GLN B 1 249 ? 31.403 2.635 117.405 1.00 21.31 249 GLN B CA 1
ATOM 7966 C C . GLN B 1 249 ? 31.631 1.191 116.986 1.00 24.86 249 GLN B C 1
ATOM 7967 O O . GLN B 1 249 ? 32.472 0.946 116.117 1.00 27.11 249 GLN B O 1
ATOM 7981 N N . LEU B 1 250 ? 30.900 0.231 117.567 1.00 21.92 250 LEU B N 1
ATOM 7982 C CA . LEU B 1 250 ? 31.083 -1.165 117.235 1.00 23.21 250 LEU B CA 1
ATOM 7983 C C . LEU B 1 250 ? 30.460 -1.523 115.912 1.00 24.28 250 LEU B C 1
ATOM 7984 O O . LEU B 1 250 ? 29.333 -1.118 115.637 1.00 23.19 250 LEU B O 1
ATOM 8000 N N . THR B 1 251 ? 31.154 -2.359 115.151 1.00 24.17 251 THR B N 1
ATOM 8001 C CA . THR B 1 251 ? 30.630 -3.020 113.975 1.00 23.56 251 THR B CA 1
ATOM 8002 C C . THR B 1 251 ? 30.856 -4.487 114.239 1.00 29.84 251 THR B C 1
ATOM 8003 O O . THR B 1 251 ? 32.001 -4.919 114.350 1.00 30.66 251 THR B O 1
ATOM 8014 N N . SER B 1 252 ? 29.773 -5.240 114.405 1.00 26.37 252 SER B N 1
ATOM 8015 C CA . SER B 1 252 ? 29.845 -6.667 114.653 1.00 27.57 252 SER B CA 1
ATOM 8016 C C . SER B 1 252 ? 30.584 -7.390 113.541 1.00 32.54 252 SER B C 1
ATOM 8017 O O . SER B 1 252 ? 30.470 -7.024 112.370 1.00 29.98 252 SER B O 1
ATOM 8025 N N . TRP B 1 253 ? 31.312 -8.458 113.916 1.00 34.78 253 TRP B N 1
ATOM 8026 C CA . TRP B 1 253 ? 32.018 -9.311 112.964 1.00 37.50 253 TRP B CA 1
ATOM 8027 C C . TRP B 1 253 ? 31.060 -9.889 111.895 1.00 37.24 253 TRP B C 1
ATOM 8028 O O . TRP B 1 253 ? 31.500 -10.174 110.785 1.00 38.53 253 TRP B O 1
ATOM 8049 N N . ASP B 1 254 ? 29.769 -10.084 112.247 1.00 32.66 254 ASP B N 1
ATOM 8050 C CA . ASP B 1 254 ? 28.774 -10.672 111.357 1.00 31.68 254 ASP B CA 1
ATOM 8051 C C . ASP B 1 254 ? 28.228 -9.743 110.287 1.00 35.02 254 ASP B C 1
ATOM 8052 O O . ASP B 1 254 ? 27.447 -10.195 109.449 1.00 34.98 254 ASP B O 1
ATOM 8061 N N . GLU B 1 255 ? 28.607 -8.449 110.298 1.00 30.91 255 GLU B N 1
ATOM 8062 C CA . GLU B 1 255 ? 28.112 -7.522 109.297 1.00 30.73 255 GLU B CA 1
ATOM 8063 C C . GLU B 1 255 ? 28.750 -7.725 107.968 1.00 37.19 255 GLU B C 1
ATOM 8064 O O . GLU B 1 255 ? 29.972 -7.696 107.858 1.00 36.99 255 GLU B O 1
ATOM 8076 N N . ASP B 1 256 ? 27.911 -7.865 106.924 1.00 34.89 256 ASP B N 1
ATOM 8077 C CA . ASP B 1 256 ? 28.412 -8.061 105.585 1.00 34.74 256 ASP B CA 1
ATOM 8078 C C . ASP B 1 256 ? 29.102 -6.800 105.131 1.00 38.60 256 ASP B C 1
ATOM 8079 O O . ASP B 1 256 ? 28.658 -5.688 105.457 1.00 36.49 256 ASP B O 1
ATOM 8088 N N . ALA B 1 257 ? 30.218 -6.986 104.436 1.00 38.05 257 ALA B N 1
ATOM 8089 C CA . ALA B 1 257 ? 30.976 -5.914 103.823 1.00 38.00 257 ALA B CA 1
ATOM 8090 C C . ALA B 1 257 ? 30.465 -5.935 102.395 1.00 41.37 257 ALA B C 1
ATOM 8091 O O . ALA B 1 257 ? 30.184 -7.012 101.882 1.00 42.84 257 ALA B O 1
ATOM 8098 N N . TRP B 1 258 ? 30.264 -4.776 101.788 1.00 35.92 258 TRP B N 1
ATOM 8099 C CA . TRP B 1 258 ? 29.775 -4.686 100.412 1.00 37.57 258 TRP B CA 1
ATOM 8100 C C . TRP B 1 258 ? 30.822 -3.988 99.594 1.00 43.38 258 TRP B C 1
ATOM 8101 O O . TRP B 1 258 ? 31.350 -2.953 100.073 1.00 37.92 258 TRP B O 1
ATOM 8123 N N . THR C 2 5 ? 11.461 20.309 106.066 1.00 54.37 488 THR C N 1
ATOM 8124 C CA . THR C 2 5 ? 12.275 19.870 107.201 1.00 51.92 488 THR C CA 1
ATOM 8125 C C . THR C 2 5 ? 11.482 19.009 108.202 1.00 50.20 488 THR C C 1
ATOM 8126 O O . THR C 2 5 ? 12.100 18.344 109.041 1.00 49.67 488 THR C O 1
ATOM 8136 N N . ARG C 2 6 ? 10.131 18.994 108.111 1.00 40.61 489 ARG C N 1
ATOM 8137 C CA . ARG C 2 6 ? 9.318 18.227 109.043 1.00 35.57 489 ARG C CA 1
ATOM 8138 C C . ARG C 2 6 ? 9.380 16.733 108.748 1.00 34.88 489 ARG C C 1
ATOM 8139 O O . ARG C 2 6 ? 9.528 16.332 107.601 1.00 35.00 489 ARG C O 1
ATOM 8160 N N . GLU C 2 7 ? 9.267 15.927 109.785 1.00 27.83 490 GLU C N 1
ATOM 8161 C CA . GLU C 2 7 ? 9.273 14.470 109.655 1.00 24.09 490 GLU C CA 1
ATOM 8162 C C . GLU C 2 7 ? 8.193 14.012 108.647 1.00 27.60 490 GLU C C 1
ATOM 8163 O O . GLU C 2 7 ? 7.079 14.539 108.653 1.00 29.38 490 GLU C O 1
ATOM 8175 N N . THR C 2 8 ? 8.533 13.060 107.764 1.00 22.51 491 THR C N 1
ATOM 8176 C CA . THR C 2 8 ? 7.569 12.562 106.798 1.00 23.22 491 THR C CA 1
ATOM 8177 C C . THR C 2 8 ? 6.813 11.390 107.369 1.00 23.72 491 THR C C 1
ATOM 8178 O O . THR C 2 8 ? 7.203 10.785 108.380 1.00 22.48 491 THR C O 1
ATOM 8189 N N . ILE C 2 9 ? 5.719 11.045 106.688 1.00 21.75 492 ILE C N 1
ATOM 8190 C CA . ILE C 2 9 ? 4.929 9.872 107.094 1.00 21.22 492 ILE C CA 1
ATOM 8191 C C . ILE C 2 9 ? 5.757 8.615 106.970 1.00 21.66 492 ILE C C 1
ATOM 8192 O O . ILE C 2 9 ? 5.579 7.668 107.719 1.00 19.90 492 ILE C O 1
ATOM 8208 N N . PHE C 2 10 ? 6.690 8.609 106.024 1.00 20.39 493 PHE C N 1
ATOM 8209 C CA . PHE C 2 10 ? 7.550 7.450 105.811 1.00 18.89 493 PHE C CA 1
ATOM 8210 C C . PHE C 2 10 ? 8.533 7.274 106.953 1.00 20.92 493 PHE C C 1
ATOM 8211 O O . PHE C 2 10 ? 8.716 6.166 107.466 1.00 19.39 493 PHE C O 1
ATOM 8228 N N . GLU C 2 11 ? 9.138 8.387 107.407 1.00 17.80 494 GLU C N 1
ATOM 8229 C CA . GLU C 2 11 ? 10.080 8.325 108.531 1.00 18.28 494 GLU C CA 1
ATOM 8230 C C . GLU C 2 11 ? 9.347 7.937 109.793 1.00 21.22 494 GLU C C 1
ATOM 8231 O O . GLU C 2 11 ? 9.834 7.120 110.570 1.00 19.48 494 GLU C O 1
ATOM 8243 N N . ALA C 2 12 ? 8.151 8.513 110.007 1.00 17.80 495 ALA C N 1
ATOM 8244 C CA . ALA C 2 12 ? 7.383 8.201 111.202 1.00 17.50 495 ALA C CA 1
ATOM 8245 C C . ALA C 2 12 ? 6.919 6.741 111.191 1.00 18.83 495 ALA C C 1
ATOM 8246 O O . ALA C 2 12 ? 6.929 6.073 112.232 1.00 18.84 495 ALA C O 1
ATOM 8253 N N . SER C 2 13 ? 6.561 6.214 110.025 1.00 17.96 496 SER C N 1
ATOM 8254 C CA . SER C 2 13 ? 6.139 4.826 109.916 1.00 17.08 496 SER C CA 1
ATOM 8255 C C . SER C 2 13 ? 7.301 3.886 110.166 1.00 18.32 496 SER C C 1
ATOM 8256 O O . SER C 2 13 ? 7.109 2.845 110.800 1.00 17.13 496 SER C O 1
ATOM 8264 N N . LYS C 2 14 ? 8.509 4.232 109.694 1.00 17.86 497 LYS C N 1
ATOM 8265 C CA . LYS C 2 14 ? 9.693 3.389 109.919 1.00 17.70 497 LYS C CA 1
ATOM 8266 C C . LYS C 2 14 ? 10.019 3.347 111.415 1.00 18.14 497 LYS C C 1
ATOM 8267 O O . LYS C 2 14 ? 10.418 2.290 111.924 1.00 18.22 497 LYS C O 1
ATOM 8286 N N . LYS C 2 15 ? 9.810 4.452 112.139 1.00 16.15 498 LYS C N 1
ATOM 8287 C CA . LYS C 2 15 ? 10.001 4.420 113.593 1.00 16.46 498 LYS C CA 1
ATOM 8288 C C . LYS C 2 15 ? 9.036 3.421 114.240 1.00 18.19 498 LYS C C 1
ATOM 8289 O O . LYS C 2 15 ? 9.407 2.669 115.157 1.00 18.75 498 LYS C O 1
ATOM 8308 N N . VAL C 2 16 ? 7.790 3.408 113.783 1.00 16.75 499 VAL C N 1
ATOM 8309 C CA . VAL C 2 16 ? 6.803 2.459 114.266 1.00 16.53 499 VAL C CA 1
ATOM 8310 C C . VAL C 2 16 ? 7.241 1.028 113.992 1.00 17.75 499 VAL C C 1
ATOM 8311 O O . VAL C 2 16 ? 7.249 0.188 114.895 1.00 18.79 499 VAL C O 1
ATOM 8324 N N . THR C 2 17 ? 7.588 0.711 112.740 1.00 17.04 500 THR C N 1
ATOM 8325 C CA . THR C 2 17 ? 7.933 -0.660 112.443 1.00 16.19 500 THR C CA 1
ATOM 8326 C C . THR C 2 17 ? 9.237 -1.084 113.085 1.00 18.58 500 THR C C 1
ATOM 8327 O O . THR C 2 17 ? 9.354 -2.240 113.461 1.00 18.65 500 THR C O 1
ATOM 8338 N N . ASN C 2 18 ? 10.201 -0.199 113.223 1.00 16.38 501 ASN C N 1
ATOM 8339 C CA . ASN C 2 18 ? 11.416 -0.552 113.954 1.00 16.04 501 ASN C CA 1
ATOM 8340 C C . ASN C 2 18 ? 11.089 -0.907 115.399 1.00 17.33 501 ASN C C 1
ATOM 8341 O O . ASN C 2 18 ? 11.607 -1.901 115.924 1.00 17.69 501 ASN C O 1
ATOM 8352 N N . SER C 2 19 ? 10.285 -0.083 116.062 1.00 16.02 502 SER C N 1
ATOM 8353 C CA . SER C 2 19 ? 9.955 -0.333 117.467 1.00 16.69 502 SER C CA 1
ATOM 8354 C C . SER C 2 19 ? 9.177 -1.658 117.614 1.00 20.31 502 SER C C 1
ATOM 8355 O O . SER C 2 19 ? 9.406 -2.408 118.540 1.00 20.82 502 SER C O 1
ATOM 8363 N N . LEU C 2 20 ? 8.291 -1.954 116.663 1.00 19.01 503 LEU C N 1
ATOM 8364 C CA . LEU C 2 20 ? 7.513 -3.183 116.687 1.00 20.60 503 LEU C CA 1
ATOM 8365 C C . LEU C 2 20 ? 8.440 -4.378 116.433 1.00 22.54 503 LEU C C 1
ATOM 8366 O O . LEU C 2 20 ? 8.357 -5.388 117.142 1.00 22.63 503 LEU C O 1
ATOM 8382 N N . SER C 2 21 ? 9.402 -4.227 115.510 1.00 18.54 504 SER C N 1
ATOM 8383 C CA . SER C 2 21 ? 10.389 -5.272 115.245 1.00 19.15 504 SER C CA 1
ATOM 8384 C C . SER C 2 21 ? 11.240 -5.579 116.500 1.00 21.41 504 SER C C 1
ATOM 8385 O O . SER C 2 21 ? 11.498 -6.738 116.837 1.00 20.57 504 SER C O 1
ATOM 8393 N N . ASN C 2 22 ? 11.653 -4.526 117.213 1.00 20.63 505 ASN C N 1
ATOM 8394 C CA . ASN C 2 22 ? 12.476 -4.683 118.408 1.00 19.65 505 ASN C CA 1
ATOM 8395 C C . ASN C 2 22 ? 11.707 -5.401 119.496 1.00 23.19 505 ASN C C 1
ATOM 8396 O O . ASN C 2 22 ? 12.281 -6.225 120.221 1.00 24.08 505 ASN C O 1
ATOM 8407 N N . LEU C 2 23 ? 10.407 -5.095 119.604 1.00 22.04 506 LEU C N 1
ATOM 8408 C CA . LEU C 2 23 ? 9.534 -5.764 120.580 1.00 24.31 506 LEU C CA 1
ATOM 8409 C C . LEU C 2 23 ? 9.360 -7.242 120.233 1.00 27.94 506 LEU C C 1
ATOM 8410 O O . LEU C 2 23 ? 9.542 -8.105 121.089 1.00 28.80 506 LEU C O 1
ATOM 8426 N N . ILE C 2 24 ? 9.026 -7.526 118.963 1.00 25.04 507 ILE C N 1
ATOM 8427 C CA . ILE C 2 24 ? 8.801 -8.910 118.538 1.00 26.31 507 ILE C CA 1
ATOM 8428 C C . ILE C 2 24 ? 10.077 -9.746 118.648 1.00 29.47 507 ILE C C 1
ATOM 8429 O O . ILE C 2 24 ? 9.977 -10.942 118.950 1.00 31.30 507 ILE C O 1
ATOM 8445 N N . SER C 2 25 ? 11.266 -9.133 118.476 1.00 27.80 508 SER C N 1
ATOM 8446 C CA . SER C 2 25 ? 12.546 -9.842 118.641 1.00 30.54 508 SER C CA 1
ATOM 8447 C C . SER C 2 25 ? 12.727 -10.418 120.031 1.00 37.78 508 SER C C 1
ATOM 8448 O O . SER C 2 25 ? 13.600 -11.270 120.226 1.00 39.70 508 SER C O 1
ATOM 8456 N N . LEU C 2 26 ? 11.917 -9.962 121.005 1.00 33.30 509 LEU C N 1
ATOM 8457 C CA . LEU C 2 26 ? 11.941 -10.521 122.367 1.00 36.13 509 LEU C CA 1
ATOM 8458 C C . LEU C 2 26 ? 11.080 -11.776 122.549 1.00 42.79 509 LEU C C 1
ATOM 8459 O O . LEU C 2 26 ? 11.183 -12.417 123.599 1.00 43.67 509 LEU C O 1
ATOM 8475 N N . ILE C 2 27 ? 10.244 -12.156 121.565 1.00 38.01 510 ILE C N 1
ATOM 8476 C CA . ILE C 2 27 ? 9.424 -13.375 121.678 1.00 59.75 510 ILE C CA 1
ATOM 8477 C C . ILE C 2 27 ? 10.062 -14.513 120.868 1.00 93.16 510 ILE C C 1
ATOM 8478 O O . ILE C 2 27 ? 10.832 -14.270 119.942 1.00 55.84 510 ILE C O 1
ATOM 8494 N N . THR D 2 5 ? 12.919 19.457 101.552 1.00 59.95 488 THR D N 1
ATOM 8495 C CA . THR D 2 5 ? 12.389 19.690 100.206 1.00 58.60 488 THR D CA 1
ATOM 8496 C C . THR D 2 5 ? 13.284 19.060 99.124 1.00 54.31 488 THR D C 1
ATOM 8497 O O . THR D 2 5 ? 12.751 18.409 98.219 1.00 53.94 488 THR D O 1
ATOM 8507 N N . ARG D 2 6 ? 14.625 19.243 99.200 1.00 43.95 489 ARG D N 1
ATOM 8508 C CA . ARG D 2 6 ? 15.530 18.646 98.214 1.00 38.66 489 ARG D CA 1
ATOM 8509 C C . ARG D 2 6 ? 15.675 17.149 98.470 1.00 37.65 489 ARG D C 1
ATOM 8510 O O . ARG D 2 6 ? 15.615 16.706 99.611 1.00 36.58 489 ARG D O 1
ATOM 8531 N N . GLU D 2 7 ? 15.888 16.387 97.413 1.00 31.73 490 GLU D N 1
ATOM 8532 C CA . GLU D 2 7 ? 16.065 14.943 97.507 1.00 28.36 490 GLU D CA 1
ATOM 8533 C C . GLU D 2 7 ? 17.198 14.606 98.496 1.00 30.26 490 GLU D C 1
ATOM 8534 O O . GLU D 2 7 ? 18.227 15.282 98.515 1.00 30.37 490 GLU D O 1
ATOM 8546 N N . THR D 2 8 ? 16.996 13.596 99.346 1.00 25.34 491 THR D N 1
ATOM 8547 C CA . THR D 2 8 ? 18.019 13.211 100.302 1.00 23.90 491 THR D CA 1
ATOM 8548 C C . THR D 2 8 ? 18.920 12.161 99.703 1.00 23.55 491 THR D C 1
ATOM 8549 O O . THR D 2 8 ? 18.601 11.534 98.680 1.00 22.78 491 THR D O 1
ATOM 8560 N N . ILE D 2 9 ? 20.043 11.937 100.369 1.00 22.31 492 ILE D N 1
ATOM 8561 C CA . ILE D 2 9 ? 20.982 10.898 99.938 1.00 21.06 492 ILE D CA 1
ATOM 8562 C C . ILE D 2 9 ? 20.328 9.537 100.036 1.00 23.90 492 ILE D C 1
ATOM 8563 O O . ILE D 2 9 ? 20.630 8.649 99.258 1.00 21.77 492 ILE D O 1
ATOM 8579 N N . PHE D 2 10 ? 19.411 9.385 100.980 1.00 20.79 493 PHE D N 1
ATOM 8580 C CA . PHE D 2 10 ? 18.708 8.124 101.173 1.00 19.52 493 PHE D CA 1
ATOM 8581 C C . PHE D 2 10 ? 17.752 7.843 100.027 1.00 19.58 493 PHE D C 1
ATOM 8582 O O . PHE D 2 10 ? 17.719 6.723 99.495 1.00 19.07 493 PHE D O 1
ATOM 8599 N N . GLU D 2 11 ? 16.997 8.870 99.604 1.00 18.78 494 GLU D N 1
ATOM 8600 C CA . GLU D 2 11 ? 16.079 8.720 98.479 1.00 19.02 494 GLU D CA 1
ATOM 8601 C C . GLU D 2 11 ? 16.846 8.459 97.204 1.00 21.56 494 GLU D C 1
ATOM 8602 O O . GLU D 2 11 ? 16.468 7.597 96.406 1.00 19.80 494 GLU D O 1
ATOM 8614 N N . ALA D 2 12 ? 17.958 9.188 97.003 1.00 18.87 495 ALA D N 1
ATOM 8615 C CA . ALA D 2 12 ? 18.759 9.003 95.795 1.00 17.46 495 ALA D CA 1
ATOM 8616 C C . ALA D 2 12 ? 19.412 7.620 95.768 1.00 19.65 495 ALA D C 1
ATOM 8617 O O . ALA D 2 12 ? 19.485 6.971 94.710 1.00 19.34 495 ALA D O 1
ATOM 8624 N N . SER D 2 13 ? 19.833 7.118 96.934 1.00 17.63 496 SER D N 1
ATOM 8625 C CA . SER D 2 13 ? 20.429 5.787 97.004 1.00 16.73 496 SER D CA 1
ATOM 8626 C C . SER D 2 13 ? 19.402 4.704 96.735 1.00 19.07 496 SER D C 1
ATOM 8627 O O . SER D 2 13 ? 19.730 3.707 96.091 1.00 17.76 496 SER D O 1
ATOM 8635 N N . LYS D 2 14 ? 18.166 4.891 97.208 1.00 15.91 497 LYS D N 1
ATOM 8636 C CA . LYS D 2 14 ? 17.097 3.909 96.966 1.00 15.16 497 LYS D CA 1
ATOM 8637 C C . LYS D 2 14 ? 16.773 3.863 95.476 1.00 17.58 497 LYS D C 1
ATOM 8638 O O . LYS D 2 14 ? 16.507 2.781 94.939 1.00 18.60 497 LYS D O 1
ATOM 8657 N N . LYS D 2 15 ? 16.837 5.011 94.776 1.00 15.97 498 LYS D N 1
ATOM 8658 C CA . LYS D 2 15 ? 16.656 4.974 93.316 1.00 15.80 498 LYS D CA 1
ATOM 8659 C C . LYS D 2 15 ? 17.742 4.111 92.653 1.00 19.41 498 LYS D C 1
ATOM 8660 O O . LYS D 2 15 ? 17.466 3.324 91.728 1.00 18.32 498 LYS D O 1
ATOM 8679 N N . VAL D 2 16 ? 18.973 4.238 93.113 1.00 17.63 499 VAL D N 1
ATOM 8680 C CA . VAL D 2 16 ? 20.068 3.427 92.606 1.00 16.07 499 VAL D CA 1
ATOM 8681 C C . VAL D 2 16 ? 19.809 1.946 92.843 1.00 18.18 499 VAL D C 1
ATOM 8682 O O . VAL D 2 16 ? 19.900 1.139 91.922 1.00 18.43 499 VAL D O 1
ATOM 8695 N N . THR D 2 17 ? 19.515 1.561 94.088 1.00 16.30 500 THR D N 1
ATOM 8696 C CA . THR D 2 17 ? 19.326 0.153 94.355 1.00 15.51 500 THR D CA 1
ATOM 8697 C C . THR D 2 17 ? 18.083 -0.414 93.700 1.00 18.58 500 THR D C 1
ATOM 8698 O O . THR D 2 17 ? 18.095 -1.573 93.303 1.00 19.02 500 THR D O 1
ATOM 8709 N N . ASN D 2 18 ? 17.016 0.366 93.566 1.00 16.73 501 ASN D N 1
ATOM 8710 C CA . ASN D 2 18 ? 15.855 -0.119 92.839 1.00 16.42 501 ASN D CA 1
ATOM 8711 C C . ASN D 2 18 ? 16.217 -0.406 91.389 1.00 17.31 501 ASN D C 1
ATOM 8712 O O . ASN D 2 18 ? 15.809 -1.432 90.827 1.00 18.96 501 ASN D O 1
ATOM 8723 N N . SER D 2 19 ? 16.916 0.529 90.744 1.00 16.54 502 SER D N 1
ATOM 8724 C CA . SER D 2 19 ? 17.270 0.342 89.330 1.00 16.36 502 SER D CA 1
ATOM 8725 C C . SER D 2 19 ? 18.202 -0.880 89.158 1.00 19.20 502 SER D C 1
ATOM 8726 O O . SER D 2 19 ? 18.068 -1.633 88.192 1.00 18.90 502 SER D O 1
ATOM 8734 N N . LEU D 2 20 ? 19.113 -1.090 90.096 1.00 18.45 503 LEU D N 1
ATOM 8735 C CA . LEU D 2 20 ? 20.025 -2.221 90.056 1.00 19.14 503 LEU D CA 1
ATOM 8736 C C . LEU D 2 20 ? 19.244 -3.525 90.291 1.00 21.26 503 LEU D C 1
ATOM 8737 O O . LEU D 2 20 ? 19.443 -4.495 89.566 1.00 22.44 503 LEU D O 1
ATOM 8753 N N . SER D 2 21 ? 18.281 -3.502 91.211 1.00 17.98 504 SER D N 1
ATOM 8754 C CA . SER D 2 21 ? 17.418 -4.660 91.459 1.00 17.70 504 SER D CA 1
ATOM 8755 C C . SER D 2 21 ? 16.600 -5.031 90.202 1.00 20.75 504 SER D C 1
ATOM 8756 O O . SER D 2 21 ? 16.483 -6.211 89.854 1.00 20.80 504 SER D O 1
ATOM 8764 N N . ASN D 2 22 ? 16.068 -4.027 89.509 1.00 18.58 505 ASN D N 1
ATOM 8765 C CA . ASN D 2 22 ? 15.266 -4.243 88.312 1.00 19.39 505 ASN D CA 1
ATOM 8766 C C . ASN D 2 22 ? 16.108 -4.837 87.211 1.00 22.95 505 ASN D C 1
ATOM 8767 O O . ASN D 2 22 ? 15.630 -5.703 86.476 1.00 22.28 505 ASN D O 1
ATOM 8778 N N . LEU D 2 23 ? 17.361 -4.389 87.105 1.00 20.50 506 LEU D N 1
ATOM 8779 C CA . LEU D 2 23 ? 18.306 -4.942 86.125 1.00 22.33 506 LEU D CA 1
ATOM 8780 C C . LEU D 2 23 ? 18.636 -6.394 86.431 1.00 25.56 506 LEU D C 1
ATOM 8781 O O . LEU D 2 23 ? 18.534 -7.253 85.553 1.00 26.50 506 LEU D O 1
ATOM 8797 N N . ILE D 2 24 ? 18.994 -6.674 87.692 1.00 22.22 507 ILE D N 1
ATOM 8798 C CA . ILE D 2 24 ? 19.362 -8.038 88.0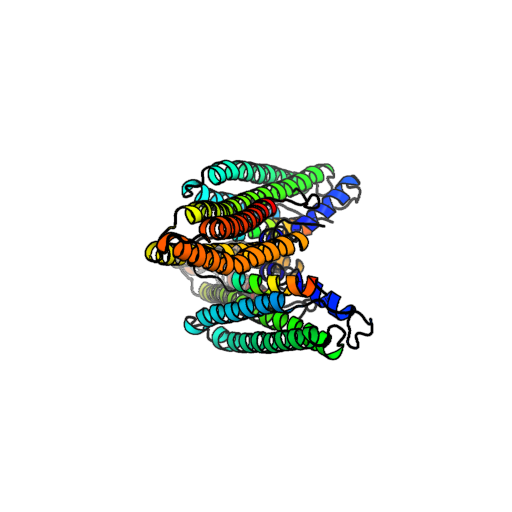85 1.00 24.43 507 ILE D CA 1
ATOM 8799 C C . ILE D 2 24 ? 18.179 -8.998 87.965 1.00 29.92 507 ILE D C 1
ATOM 8800 O O . ILE D 2 24 ? 18.389 -10.163 87.618 1.00 32.59 507 ILE D O 1
ATOM 8816 N N . SER D 2 25 ? 16.930 -8.506 88.149 1.00 25.01 508 SER D N 1
ATOM 8817 C CA . SER D 2 25 ? 15.732 -9.347 87.969 1.00 25.77 508 SER D CA 1
ATOM 8818 C C . SER D 2 25 ? 15.591 -9.889 86.557 1.00 31.43 508 SER D C 1
ATOM 8819 O O . SER D 2 25 ? 14.795 -10.808 86.338 1.00 33.26 508 SER D O 1
ATOM 8827 N N . LEU D 2 26 ? 16.345 -9.324 85.595 1.00 31.25 509 LEU D N 1
ATOM 8828 C CA . LEU D 2 26 ? 16.374 -9.846 84.221 1.00 35.22 509 LEU D CA 1
ATOM 8829 C C . LEU D 2 26 ? 17.358 -11.004 84.002 1.00 45.59 509 LEU D C 1
ATOM 8830 O O . LEU D 2 26 ? 17.307 -11.619 82.935 1.00 46.84 509 LEU D O 1
ATOM 8846 N N . ILE D 2 27 ? 18.225 -11.334 84.976 1.00 46.25 510 ILE D N 1
ATOM 8847 C CA . ILE D 2 27 ? 19.158 -12.466 84.836 1.00 50.78 510 ILE D CA 1
ATOM 8848 C C . ILE D 2 27 ? 18.625 -13.681 85.612 1.00 58.33 510 ILE D C 1
ATOM 8849 O O . ILE D 2 27 ? 17.864 -13.521 86.568 1.00 58.41 510 ILE D O 1
ATOM 8865 N N . GLY D 2 28 ? 18.991 -14.883 85.171 1.00 59.24 511 GLY D N 1
ATOM 8866 C CA . GLY D 2 28 ? 18.578 -16.127 85.812 1.00 87.43 511 GLY D CA 1
ATOM 8867 C C . GLY D 2 28 ? 19.353 -16.413 87.080 1.00 109.43 511 GLY D C 1
ATOM 8868 O O . GLY D 2 28 ? 18.789 -16.889 88.067 1.00 72.61 511 GLY D O 1
#

InterPro domains:
  IPR000633 Vinculin, conserved site [PS00663] (162-182)
  IPR000633 Vinculin, conserved site [PS00664] (277-287)
  IPR000633 Vinculin, conserved site [PS00664] (497-507)
  IPR006077 Vinculin/alpha-catenin [PF01044] (373-915)
  IPR006077 Vinculin/alpha-catenin [PF01044] (934-1134)
  IPR017997 Vinculin [PTHR46180] (1-1132)
  IPR036723 Alpha-catenin/vinculin-like superfamily [SSF47220] (39-249)
  IPR036723 Alpha-catenin/vinculin-like superfamily [SSF47220] (272-424)
  IPR036723 Alpha-catenin/vinculin-like superfamily [SSF47220] (490-646)
  IPR036723 Alpha-catenin/vinculin-like superfamily [SSF47220] (649-718)
  IPR036723 Alpha-catenin/vinculin-like superfamily [SSF47220] (720-854)
  IPR036723 Alpha-catenin/vinculin-like superfamily [SSF47220] (957-1129)

=== Feature glossary ===
Annotated list of the representations used here:

Nearest PDB structures. The Foldseek neighbor list gives the closest experimentally determined structures in the PDB, ranked by structural alignment. TM-score near 1 means near-identical fold; near 0.3 means only rough topology match. This is how one finds what a novel AlphaFold prediction most resembles in the solved-structure universe.

Foldseek 3Di. Foldseek's 3Di representation compresses backbone geometry into a per-residue letter drawn from a learned twenty-state alphabet. It captures the tertiary interaction pattern around each residue — which residues are packed against it in space, regardless of where they are in sequence.

Radius of gyration, Cα contacts, bounding box. Radius of gyration (Rg) is the root-mean-square distance of Cα atoms from their centroid — a single number for overall size and compactness. A globular domain of N residues has Rg ≈ 2.2·N^0.38 Å; an extended or disordered chain has a much larger Rg. The Cα contact count is the number of residue pairs whose Cα atoms are within 8 Å and are more than four positions apart in sequence — a standard proxy for tertiary packing density. The bounding box is the smallest axis-aligned box enclosing all Cα atoms.

InterPro / GO / CATH / organism. The annotation block draws on four external resources. InterPro: which protein families and domains the sequence belongs to. GO: standardized terms for what the protein does, what process it participates in, and where in the cell it acts. CATH: which structural fold it has in the CATH hierarchy. Organism: the species of origin.

mmCIF coordinates. The mmCIF block holds the 3D Cartesian coordinates of each backbone atom (N, Cα, C, O) in ångströms. mmCIF is the PDB's canonical archive format — a tagged-loop text representation of the atomic model.

pLDDT. pLDDT is the predicted lDDT-Cα score: AlphaFold's confidence that the local environment of each residue (all inter-atomic distances within 15 Å) is correctly placed. It is a per-residue number between 0 and 100, with higher meaning more reliable.

Backbone torsions (φ/ψ). φ (phi) and ψ (psi) are the two rotatable backbone dihedrals per residue: φ is the C(i-1)–N–Cα–C torsion, ψ is the N–Cα–C–N(i+1) torsion, both in degrees on (−180°, 180°]. α-helical residues cluster near (−60°, −45°); β-strand residues near (−120°, +130°). A Ramachandran plot is simply a scatter of (φ, ψ) for every residue.

B-factor. For experimental (PDB) structures, the B-factor (temperature factor) quantifies the positional spread of each atom in the crystal — a combination of thermal vibration and static disorder — in units of Å². High B-factors mark flexible loops or poorly resolved regions; low B-factors mark the rigid, well-ordered core.

Secondary structure (3-state, P-SEA). SS3 is a coarse helix/strand/coil call (letters a/b/c) made by the P-SEA algorithm from inter-Cα distances and dihedrals. It is less detailed than DSSP but needs only Cα positions.

Predicted aligned error. Predicted aligned error is AlphaFold's pairwise confidence. Unlike pLDDT (per-residue), PAE is per-residue-pair and captures whether two parts of the structure are correctly placed relative to each other. Units are ångströms of expected positional error.

Solvent-accessible surface area. Solvent-accessible surface area (SASA) is the area in Å² traced out by the centre of a 1.4 Å probe sphere (a water molecule) rolled over the protein's van der Waals surface (Shrake–Rupley / Lee–Richards construction). Buried residues have near-zero SASA; fully exposed residues can exceed 200 Å². The total SASA scales roughly with the number of surface residues.

Secondary structure (8-state, DSSP). The SS8 string is DSSP's per-residue secondary-structure call. α-helix (H) means an i→i+4 H-bond ladder; β-strand (E) means the residue participates in a β-sheet; 3₁₀ (G) and π (I) are tighter and wider helices; T/S are turns/bends; '-' is loop.

Rendered structure images. Structure images are PyMOL renders from six orthogonal camera directions. Cartoon representation draws helices as coils and strands as arrows; sticks shows the backbone as bonds; surface shows the solvent-excluded envelope. Rainbow coloring maps sequence position to hue (blue→red, N→C); chain coloring assigns a distinct color per polypeptide.

Sequence. The amino-acid sequence is the protein's primary structure: the linear order of residues from the N-terminus to the C-terminus, written in one-letter code. Everything else here — the 3D coordinates, the secondary structure, the domain annotations — is ultimately a consequence of this string.

Contact-map, Ramachandran, and PAE plots. Three diagnostic plots accompany the record. The Cα contact map visualizes the tertiary structure as a 2D adjacency matrix (8 Å cutoff, sequence-local contacts suppressed). The Ramachandran plot shows the distribution of backbone (φ, ψ) torsions, with points in the α and β basins reflecting secondary structure content. The PAE plot shows AlphaFold's inter-residue confidence as a color matrix.